Protein 3NTV (pdb70)

Secondary structure (DSSP, 8-state):
-HHHHHHHHHHHGGG--GGGGHHHHHHHTT-----HHHHHHHHHHH-----EEEEE--SSSS----GGG-TT-EEEEEE-----HHHHHHHHHTT-TTTEEEEES-GGG-HHHHTTS-B--EEETTSSSHHHHHHHHGGGBPTT-EEEEE-TTGGGGGG-GGGGG-HHHH--HHHHHHHHHHHT-TTEEEEEE-STT-EEEEEE-/-HHHHHHHHHHGGG--GGGGHHHHHHHTT-----HHHHHHHHHHH-----EEEEE--TTSS----GGG-TT-EEEEEE-----HHHHHHHHHTT-TTTEEEEES-GGG-HHHHTTS-B--EEETTSSSHHHHHHHHGGGBPTT-EEEEE-TTGGGGGG-GGG---HHHH--HHHHHHHHHHHT-TTEEEEEE-STT-EEEEEE-

Sequence (409 aa):
DDLNKKYLIDLHQHQNSSIEVLREFAEVNEVPIVVDRLTLDLIKQQLIRNNNVKNILEEIGTAIGYSSSQFASISDDIHVTTTIERNETIQYAKKQNLATYHFENQVRIIEGNALEQFENVNDKVYDIFIDAAKAQSKKFFEIYTPLLKHQGLVITDNVLYHGFVSSDIGIVRSRNNVRQVKKVQDYNEWLIKQPGYTTNFLNIDDGLAISIKGDLNKKYLIDLHQHQNSSIEVLREFAEVNEVPIVVDRLTLDLIKQLIRNNNVKNILEEIIGTAIGYSSQFASISDDIHVTTIERNETIQYAKQNLATYHFENQVRIIIEGNALEQFENVNDKVYDIFIDAAKAQSKKFFEIYTPLLKHHQGLVITDNNVLYHGFVSDIGIVRSRNVRQVKKVQDYNEWLIKQPGYTTNFLNIDDGLAISIKG

CATH classification: 3.40.50.150

Radius of gyration: 21.79 Å; Cα contacts (8 Å, |Δi|>4): 738; chains: 2; bounding box: 50×60×50 Å

Nearest PDB structures (foldseek):
  3ntv-assembly1_B  TM=9.907E-01  e=6.881E-38  Staphylococcus aureus subsp. aureus MW2
  8k1f-assembly1_C-3  TM=8.524E-01  e=3.299E-15  Fusobacterium nucleatum subsp. nucleatum ATCC 25586
  8k1f-assembly2_B-2  TM=8.093E-01  e=6.408E-14  Fusobacterium nucleatum subsp. nucleatum ATCC 25586
  8k1f-assembly1_A  TM=8.503E-01  e=4.630E-13  Fusobacterium nucleatum subsp. nucleatum ATCC 25586
  5t38-assembly1_A  TM=5.889E-01  e=4.616E-05  Micromonospora carbonacea

B-factor: mean 27.83, std 12.84, range [9.12, 96.14]

Foldseek 3Di:
DVVVLVVVVVVCPVVDDPLNVCVVVCVVVVFDDDDDVLLVVVLVVCCL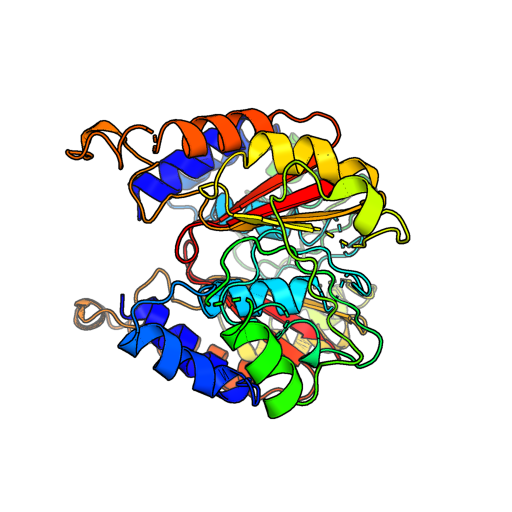VWAEEEEEDDRQCSSCVNCVSDVRHAYEYEYADPPLVNNVVVCVVVVPPVRYHYHYHDLLPCLVVPLPAQGLYEEEQLPDQRVSSCVSCVVSYDQQRKYKYFLLCVQVCLPDPCCVVDPSSVVVVSSVVSVVVVVPDVQWDKDWDPDGNIMMMITGD/DVVLVVVVVVCVVVDDPLNVCVVVCVVVVFDDDDDVLLVVVLVVCCLVWAEEEEEAQGLVSSCNNCVSDVSHAYEYEHADPVCVNNVVCCVVVVPPVRYHYHYHDLLPCLVVPLPAQGLYEEEQPPDQRLSSCVSPCVSYDQQRKYKYPLLCVQPCLVDVVVDDDPVSSVVVSSNVSVVVLCPPVQWHKDKDPDGSIMMIIGGD

Structure (mmCIF, N/CA/C/O backbone):
data_3NTV
#
_entry.id   3NTV
#
_cell.length_a   46.383
_cell.length_b   65.441
_cell.length_c   70.468
_cell.angle_alpha   90.00
_cell.angle_beta   90.90
_cell.angle_gamma   90.00
#
_symmetry.space_group_name_H-M   'P 1 21 1'
#
loop_
_entity.id
_entity.type
_entity.pdbx_description
1 polymer 'MW1564 protein'
2 non-polymer 'SULFATE ION'
3 water water
#
loop_
_atom_site.group_PDB
_atom_site.id
_atom_site.type_symbol
_atom_site.label_atom_id
_atom_site.label_alt_id
_atom_site.label_comp_id
_atom_site.label_asym_id
_atom_site.label_entity_id
_atom_site.label_seq_id
_atom_site.pdbx_PDB_ins_code
_atom_site.Cartn_x
_atom_site.Cartn_y
_atom_site.Cartn_z
_atom_site.occupancy
_atom_site.B_iso_or_equiv
_atom_site.auth_seq_id
_atom_site.auth_comp_id
_atom_site.auth_asym_id
_atom_site.auth_atom_id
_atom_site.pdbx_PDB_model_num
ATOM 9 N N . ASP A 1 22 ? 2.404 39.438 69.621 1.00 46.29 22 ASP A N 1
ATOM 10 C CA . ASP A 1 22 ? 2.620 39.047 68.222 1.00 45.47 22 ASP A CA 1
ATOM 11 C C . ASP A 1 22 ? 1.296 38.663 67.577 1.00 44.38 22 ASP A C 1
ATOM 12 O O . ASP A 1 22 ? 1.032 39.078 66.449 1.00 43.74 22 ASP A O 1
ATOM 17 N N . ASP A 1 23 ? 0.449 37.910 68.323 1.00 37.79 23 ASP A N 1
ATOM 18 C CA . ASP A 1 23 ? -0.883 37.481 67.909 1.00 36.01 23 ASP A CA 1
ATOM 19 C C . ASP A 1 23 ? -1.796 38.697 67.692 1.00 36.10 23 ASP A C 1
ATOM 20 O O . ASP A 1 23 ? -2.509 38.731 66.695 1.00 34.00 23 ASP A O 1
ATOM 21 N N . LEU A 1 24 ? -1.762 39.691 68.613 1.00 31.67 24 LEU A N 1
ATOM 22 C CA . LEU A 1 24 ? -2.562 40.921 68.525 1.00 30.81 24 LEU A CA 1
ATOM 23 C C . LEU A 1 24 ? -2.155 41.746 67.288 1.00 31.80 24 LEU A C 1
ATOM 24 O O . LEU A 1 24 ? -3.024 42.228 66.556 1.00 30.77 24 LEU A O 1
ATOM 26 N N . ASN A 1 25 ? -0.834 41.891 67.064 1.00 29.60 25 ASN A N 1
ATOM 27 C CA . ASN A 1 25 ? -0.244 42.597 65.914 1.00 28.09 25 ASN A CA 1
ATOM 28 C C . ASN A 1 25 ? -0.694 41.952 64.605 1.00 29.96 25 ASN A C 1
ATOM 29 O O . ASN A 1 25 ? -1.117 42.656 63.688 1.00 28.85 25 ASN A O 1
ATOM 34 N N . LYS A 1 26 ? -0.626 40.609 64.534 1.00 26.96 26 LYS A N 1
ATOM 35 C CA . LYS A 1 26 ? -1.038 39.818 63.374 1.00 25.49 26 LYS A CA 1
ATOM 36 C C . LYS A 1 26 ? -2.521 40.029 63.080 1.00 27.42 26 LYS A C 1
ATOM 37 O O . LYS A 1 26 ? -2.880 40.283 61.925 1.00 27.01 26 LYS A O 1
ATOM 40 N N . LYS A 1 27 ? -3.389 39.969 64.134 1.00 24.29 27 LYS A N 1
ATOM 41 C CA . LYS A 1 27 ? -4.836 40.176 63.992 1.00 23.69 27 LYS A CA 1
ATOM 42 C C . LYS A 1 27 ? -5.141 41.588 63.459 1.00 25.23 27 LYS A C 1
ATOM 43 O O . LYS A 1 27 ? -5.989 41.753 62.581 1.00 25.30 27 LYS A O 1
ATOM 49 N N . TYR A 1 28 ? -4.439 42.591 63.995 1.00 23.07 28 TYR A N 1
ATOM 50 C CA . TYR A 1 28 ? -4.583 43.986 63.598 1.00 22.21 28 TYR A CA 1
ATOM 51 C C . TYR A 1 28 ? -4.235 44.170 62.095 1.00 23.14 28 TYR A C 1
ATOM 52 O O . TYR A 1 28 ? -5.004 44.785 61.360 1.00 22.61 28 TYR A O 1
ATOM 61 N N . LEU A 1 29 ? -3.109 43.572 61.646 1.00 21.02 29 LEU A N 1
ATOM 62 C CA . LEU A 1 29 ? -2.716 43.671 60.233 1.00 19.53 29 LEU A CA 1
ATOM 63 C C . LEU A 1 29 ? -3.654 42.905 59.316 1.00 22.50 29 LEU A C 1
ATOM 64 O O . LEU A 1 29 ? -4.022 43.443 58.282 1.00 22.38 29 LEU A O 1
ATOM 69 N N . ILE A 1 30 ? -4.086 41.683 59.703 1.00 22.58 30 ILE A N 1
ATOM 70 C CA . ILE A 1 30 ? -5.037 40.906 58.887 1.00 22.80 30 ILE A CA 1
ATOM 71 C C . ILE A 1 30 ? -6.336 41.706 58.713 1.00 29.20 30 ILE A C 1
ATOM 72 O O . ILE A 1 30 ? -6.877 41.751 57.607 1.00 29.51 30 ILE A O 1
ATOM 77 N N . ASP A 1 31 ? -6.783 42.416 59.785 1.00 26.71 31 ASP A N 1
ATOM 78 C CA . ASP A 1 31 ? -7.958 43.294 59.723 1.00 27.50 31 ASP A CA 1
ATOM 79 C C . ASP A 1 31 ? -7.758 44.397 58.684 1.00 28.66 31 ASP A C 1
ATOM 80 O O . ASP A 1 31 ? -8.684 44.688 57.928 1.00 27.68 31 ASP A O 1
ATOM 85 N N . LEU A 1 32 ? -6.533 44.980 58.603 1.00 23.97 32 LEU A N 1
ATOM 86 C CA . LEU A 1 32 ? -6.249 45.998 57.577 1.00 23.66 32 LEU A CA 1
ATOM 87 C C . LEU A 1 32 ? -6.357 45.384 56.177 1.00 28.71 32 LEU A C 1
ATOM 88 O O . LEU A 1 32 ? -6.853 46.044 55.264 1.00 28.90 32 LEU A O 1
ATOM 93 N N . HIS A 1 33 ? -5.929 44.109 56.037 1.00 24.89 33 HIS A N 1
ATOM 94 C CA . HIS A 1 33 ? -5.963 43.383 54.765 1.00 24.65 33 HIS A CA 1
ATOM 95 C C . HIS A 1 33 ? -7.371 42.952 54.338 1.00 32.72 33 HIS A C 1
ATOM 96 O O . HIS A 1 33 ? -7.559 42.589 53.175 1.00 32.55 33 HIS A O 1
ATOM 103 N N . GLN A 1 34 ? -8.365 43.013 55.249 1.00 30.73 34 GLN A N 1
ATOM 104 C CA . GLN A 1 34 ? -9.740 42.592 54.920 1.00 32.18 34 GLN A CA 1
ATOM 105 C C . GLN A 1 34 ? -10.368 43.278 53.696 1.00 42.52 34 GLN A C 1
ATOM 106 O O . GLN A 1 34 ? -11.192 42.666 53.014 1.00 42.36 34 GLN A O 1
ATOM 112 N N . HIS A 1 35 ? -9.920 44.508 53.376 1.00 44.64 35 HIS A N 1
ATOM 113 C CA . HIS A 1 35 ? -10.362 45.286 52.213 1.00 46.53 35 HIS A CA 1
ATOM 114 C C . HIS A 1 35 ? -9.986 44.592 50.891 1.00 51.26 35 HIS A C 1
ATOM 115 O O . HIS A 1 35 ? -10.730 44.702 49.915 1.00 51.56 35 HIS A O 1
ATOM 122 N N . GLN A 1 36 ? -8.840 43.875 50.864 1.00 47.87 36 GLN A N 1
ATOM 123 C CA . GLN A 1 36 ? -8.350 43.156 49.679 1.00 47.86 36 GLN A CA 1
ATOM 124 C C . GLN A 1 36 ? -8.706 41.651 49.646 1.00 52.23 36 GLN A C 1
ATOM 125 O O . GLN A 1 36 ? -8.035 40.868 48.962 1.00 53.05 36 GLN A O 1
ATOM 131 N N . ASN A 1 37 ? -9.791 41.263 50.350 1.00 47.18 37 ASN A N 1
ATOM 132 C CA . ASN A 1 37 ? -10.301 39.891 50.388 1.00 46.50 37 ASN A CA 1
ATOM 133 C C . ASN A 1 37 ? -10.811 39.457 49.017 1.00 51.09 37 ASN A C 1
ATOM 134 O O . ASN A 1 37 ? -11.683 40.120 48.444 1.00 50.45 37 ASN A O 1
ATOM 139 N N . SER A 1 38 ? -10.262 38.347 48.496 1.00 47.38 38 SER A N 1
ATOM 140 C CA . SER 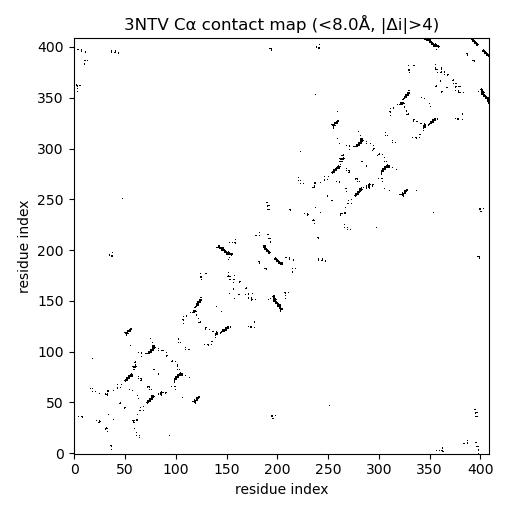A 1 38 ? -10.700 37.761 47.230 1.00 46.85 38 SER A CA 1
ATOM 141 C C . SER A 1 38 ? -11.826 36.760 47.539 1.00 49.69 38 SER A C 1
ATOM 142 O O . SER A 1 38 ? -12.056 36.448 48.711 1.00 49.08 38 SER A O 1
ATOM 145 N N . SER A 1 39 ? -12.543 36.282 46.501 1.00 45.35 39 SER A N 1
ATOM 146 C CA . SER A 1 39 ? -13.638 35.308 46.643 1.00 44.37 39 SER A CA 1
ATOM 147 C C . SER A 1 39 ? -13.182 33.988 47.295 1.00 44.92 39 SER A C 1
ATOM 148 O O . SER A 1 39 ? -13.956 33.370 48.028 1.00 44.77 39 SER A O 1
ATOM 151 N N . ILE A 1 40 ? -11.921 33.589 47.056 1.00 38.98 40 ILE A N 1
ATOM 152 C CA . ILE A 1 40 ? -11.341 32.353 47.597 1.00 37.62 40 ILE A CA 1
ATOM 153 C C . ILE A 1 40 ? -10.993 32.377 49.099 1.00 37.07 40 ILE A C 1
ATOM 154 O O . ILE A 1 40 ? -10.787 31.315 49.692 1.00 35.48 40 ILE A O 1
ATOM 159 N N . GLU A 1 41 ? -10.980 33.569 49.720 1.00 32.23 41 GLU A N 1
ATOM 160 C CA . GLU A 1 41 ? -10.694 33.717 51.155 1.00 32.00 41 GLU A CA 1
ATOM 161 C C . GLU A 1 41 ? -11.639 32.895 52.042 1.00 38.45 41 GLU A C 1
ATOM 162 O O . GLU A 1 41 ? -11.240 32.443 53.114 1.00 38.29 41 GLU A O 1
ATOM 168 N N . VAL A 1 42 ? -12.864 32.623 51.544 1.00 36.84 42 VAL A N 1
ATOM 169 C CA . VAL A 1 42 ? -13.880 31.802 52.210 1.00 36.82 42 VAL A CA 1
ATOM 170 C C . VAL A 1 42 ? -13.339 30.390 52.548 1.00 38.90 42 VAL A C 1
ATOM 171 O O . VAL A 1 42 ? -13.778 29.797 53.533 1.00 37.92 42 VAL A O 1
ATOM 175 N N . LEU A 1 43 ? -12.347 29.883 51.774 1.00 34.45 43 LEU A N 1
ATOM 176 C CA . LEU A 1 43 ? -11.741 28.567 52.012 1.00 34.08 43 LEU A CA 1
ATOM 177 C C . LEU A 1 43 ? -10.861 28.473 53.266 1.00 35.99 43 LEU A C 1
ATOM 178 O O . LEU A 1 43 ? -10.596 27.361 53.724 1.00 35.51 43 LEU A O 1
ATOM 183 N N . ARG A 1 44 ? -10.405 29.624 53.814 1.00 33.35 44 ARG A N 1
ATOM 184 C CA . ARG A 1 44 ? -9.600 29.660 55.052 1.00 33.35 44 ARG A CA 1
ATOM 185 C C . ARG A 1 44 ? -10.404 28.999 56.190 1.00 39.18 44 ARG A C 1
ATOM 186 O O . ARG A 1 44 ? -9.855 28.224 56.974 1.00 37.40 44 ARG A O 1
ATOM 194 N N . GLU A 1 45 ? -11.724 29.247 56.189 1.00 39.36 45 GLU A N 1
ATOM 195 C CA . GLU A 1 45 ? -12.738 28.721 57.116 1.00 40.50 45 GLU A CA 1
ATOM 196 C C . GLU A 1 45 ? -12.739 27.196 57.076 1.00 45.51 45 GLU A C 1
ATOM 197 O O . GLU A 1 45 ? -12.601 26.569 58.123 1.00 45.36 45 GLU A O 1
ATOM 203 N N . PHE A 1 46 ? -12.801 26.604 55.863 1.00 43.25 46 PHE A N 1
ATOM 204 C CA . PHE A 1 46 ? -12.755 25.153 55.667 1.00 43.51 46 PHE A CA 1
ATOM 205 C C . PHE A 1 46 ? -11.447 24.558 56.222 1.00 47.50 46 PHE A C 1
ATOM 206 O O . PHE A 1 46 ? -11.489 23.540 56.912 1.00 47.68 46 PHE A O 1
ATOM 214 N N . ALA A 1 47 ? -10.295 25.201 55.927 1.00 42.99 47 ALA A N 1
ATOM 215 C CA . ALA A 1 47 ? -8.968 24.754 56.357 1.00 42.46 47 ALA A CA 1
ATOM 216 C C . ALA A 1 47 ? -8.816 24.635 57.882 1.00 46.59 47 ALA A C 1
ATOM 217 O O . ALA A 1 47 ? -8.304 23.612 58.355 1.00 44.94 47 ALA A O 1
ATOM 219 N N . GLU A 1 48 ? -9.245 25.671 58.641 1.00 44.44 48 GLU A N 1
ATOM 220 C CA . GLU A 1 48 ? -9.135 2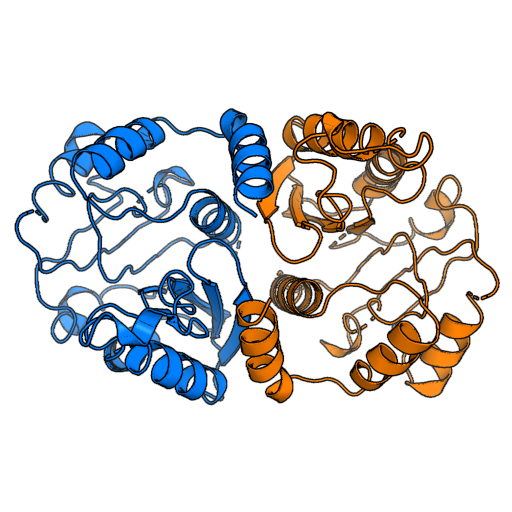5.666 60.107 1.00 45.65 48 GLU A CA 1
ATOM 221 C C . GLU A 1 48 ? -9.998 24.602 60.794 1.00 52.74 48 GLU A C 1
ATOM 222 O O . GLU A 1 48 ? -9.503 23.885 61.669 1.00 52.61 48 GLU A O 1
ATOM 228 N N . VAL A 1 49 ? -11.251 24.451 60.329 1.00 50.87 49 VAL A N 1
ATOM 229 C CA . VAL A 1 49 ? -12.243 23.479 60.809 1.00 51.31 49 VAL A CA 1
ATOM 230 C C . VAL A 1 49 ? -11.797 22.009 60.566 1.00 55.04 49 VAL A C 1
ATOM 231 O O . VAL A 1 49 ? -11.985 21.163 61.448 1.00 55.43 49 VAL A O 1
ATOM 235 N N . ASN A 1 50 ? -11.209 21.719 59.383 1.00 49.65 50 ASN A N 1
ATOM 236 C CA . ASN A 1 50 ? -10.822 20.365 58.961 1.00 48.24 50 ASN A CA 1
ATOM 237 C C . ASN A 1 50 ? -9.357 19.942 59.152 1.00 50.67 50 ASN A C 1
ATOM 238 O O . ASN A 1 50 ? -8.942 18.935 58.566 1.00 50.16 50 ASN A O 1
ATOM 243 N N . GLU A 1 51 ? -8.586 20.675 59.988 1.00 46.61 51 GLU A N 1
ATOM 244 C CA . GLU A 1 51 ? -7.162 20.404 60.283 1.00 46.01 51 GLU A CA 1
ATOM 245 C C . GLU A 1 51 ? -6.351 20.358 58.983 1.00 47.83 51 GLU A C 1
ATOM 246 O O . GLU A 1 51 ? -5.522 19.464 58.775 1.00 47.93 51 GLU A O 1
ATOM 252 N N . VAL A 1 52 ? -6.660 21.290 58.072 1.00 41.84 52 VAL A N 1
ATOM 253 C CA . VAL A 1 52 ? -5.993 21.380 56.788 1.00 40.71 52 VAL A CA 1
ATOM 254 C C . VAL A 1 52 ? -5.041 22.575 56.883 1.00 41.91 52 VAL A C 1
ATOM 255 O O . VAL A 1 52 ? -5.483 23.685 57.180 1.00 41.00 52 VAL A O 1
ATOM 259 N N . PRO A 1 53 ? -3.730 22.380 56.697 1.00 37.42 53 PRO A N 1
ATOM 260 C CA . PRO A 1 53 ? -2.829 23.538 56.793 1.00 36.59 53 PRO A CA 1
ATOM 261 C C . PRO A 1 53 ? -2.912 24.407 55.536 1.00 33.67 53 PRO A C 1
ATOM 262 O O . PRO A 1 53 ? -2.823 23.871 54.442 1.00 32.46 53 PRO A O 1
ATOM 266 N N . ILE A 1 54 ? -3.151 25.708 55.677 1.00 27.79 54 ILE A N 1
ATOM 267 C CA . ILE A 1 54 ? -3.106 26.613 54.517 1.00 25.08 54 ILE A CA 1
ATOM 268 C C . ILE A 1 54 ? -2.068 27.677 54.806 1.00 23.82 54 ILE A C 1
ATOM 269 O O . ILE A 1 54 ? -1.764 27.921 55.971 1.00 22.32 54 ILE A O 1
ATOM 274 N N . VAL A 1 55 ? -1.512 28.290 53.750 1.00 17.90 55 VAL A N 1
ATOM 275 C CA A VAL A 1 55 ? -0.514 29.356 53.877 0.50 17.07 55 VAL A CA 1
ATOM 276 C CA B VAL A 1 55 ? -0.508 29.339 53.914 0.50 16.92 55 VAL A CA 1
ATOM 277 C C . VAL A 1 55 ? -1.102 30.491 54.747 1.00 19.54 55 VAL A C 1
ATOM 278 O O . VAL A 1 55 ? -2.279 30.821 54.593 1.00 20.16 55 VAL A O 1
ATOM 285 N N . ASP A 1 56 ? -0.288 31.095 55.629 1.00 18.08 56 ASP A N 1
ATOM 286 C CA . ASP A 1 56 ? -0.789 32.186 56.455 1.00 17.36 56 ASP A CA 1
ATOM 287 C C . ASP A 1 56 ? -1.092 33.436 55.642 1.00 20.45 56 ASP A C 1
ATOM 288 O O . ASP A 1 56 ? -0.454 33.698 54.616 1.00 18.45 56 ASP A O 1
ATOM 293 N N . ARG A 1 57 ? -2.104 34.188 56.080 1.00 17.89 57 ARG A N 1
ATOM 294 C CA . ARG A 1 57 ? -2.556 35.371 55.374 1.00 16.81 57 ARG A CA 1
ATOM 295 C C . ARG A 1 57 ? -1.482 36.421 55.077 1.00 18.18 57 ARG A C 1
ATOM 296 O O . ARG A 1 57 ? -1.391 36.885 53.941 1.00 18.59 57 ARG A O 1
ATOM 304 N N . LEU A 1 58 ? -0.709 36.834 56.092 1.00 15.33 58 LEU A N 1
ATOM 305 C CA . LEU A 1 58 ? 0.280 37.888 55.838 1.00 15.01 58 LEU A CA 1
ATOM 306 C C . LEU A 1 58 ? 1.398 37.397 54.932 1.00 16.03 58 LEU A C 1
ATOM 307 O O . LEU A 1 58 ? 1.878 38.148 54.082 1.00 16.44 58 LEU A O 1
ATOM 312 N N . THR A 1 59 ? 1.768 36.122 55.076 1.00 14.43 59 THR A N 1
ATOM 313 C CA . THR A 1 59 ? 2.792 35.504 54.193 1.00 12.57 59 THR A CA 1
ATOM 314 C C . THR A 1 59 ? 2.262 35.496 52.750 1.00 15.57 59 THR A C 1
ATOM 315 O O . THR A 1 59 ? 2.969 35.886 51.818 1.00 15.05 59 THR A O 1
ATOM 319 N N . LEU A 1 60 ? 1.025 35.041 52.566 1.00 13.92 60 LEU A N 1
ATOM 320 C CA . LEU A 1 60 ? 0.420 35.008 51.235 1.00 14.30 60 LEU A CA 1
ATOM 321 C C . LEU A 1 60 ? 0.375 36.390 50.626 1.00 17.27 60 LEU A C 1
ATOM 322 O O . LEU A 1 60 ? 0.737 36.551 49.472 1.00 15.52 60 LEU A O 1
ATOM 327 N N . ASP A 1 61 ? -0.052 37.405 51.395 1.00 15.75 61 ASP A N 1
ATOM 328 C CA . ASP A 1 61 ? -0.153 38.746 50.832 1.00 15.83 61 ASP A CA 1
ATOM 329 C C . ASP A 1 61 ? 1.191 39.378 50.457 1.00 14.84 61 ASP A C 1
ATOM 330 O O . ASP A 1 61 ? 1.274 40.104 49.468 1.00 15.24 61 ASP A O 1
ATOM 335 N N . LEU A 1 62 ? 2.250 39.002 51.169 1.00 12.51 62 LEU A N 1
ATOM 336 C CA . LEU A 1 62 ? 3.590 39.415 50.789 1.00 11.56 62 LEU A CA 1
ATOM 337 C C . LEU A 1 62 ? 3.987 38.751 49.458 1.00 13.21 62 LEU A C 1
ATOM 338 O O . LEU A 1 62 ? 4.512 39.432 48.571 1.00 13.19 62 LEU A O 1
ATOM 343 N N . ILE A 1 63 ? 3.726 37.440 49.321 1.00 11.95 63 ILE A N 1
ATOM 344 C CA . ILE A 1 63 ? 4.095 36.707 48.085 1.00 12.24 63 ILE A CA 1
ATOM 345 C C . ILE A 1 63 ? 3.335 37.285 46.884 1.00 15.28 63 ILE A C 1
ATOM 346 O O . ILE A 1 63 ? 3.920 37.462 45.818 1.00 14.28 63 ILE A O 1
ATOM 351 N N . LYS A 1 64 ? 2.043 37.636 47.072 1.00 13.46 64 LYS A N 1
ATOM 352 C CA . LYS A 1 64 ? 1.238 38.257 46.017 1.00 12.37 64 LYS A CA 1
ATOM 353 C C . LYS A 1 64 ? 1.908 39.583 45.595 1.00 14.13 64 LYS A C 1
ATOM 354 O O . LYS A 1 64 ? 1.958 39.885 44.414 1.00 13.91 64 LYS A O 1
ATOM 360 N N . GLN A 1 65 ? 2.444 40.364 46.567 1.00 13.50 65 GLN A N 1
ATOM 361 C CA A GLN A 1 65 ? 3.129 41.614 46.275 0.50 12.91 65 GLN A CA 1
ATOM 362 C CA B GLN A 1 65 ? 3.128 41.614 46.244 0.50 12.75 65 GLN A CA 1
ATOM 363 C C . GLN A 1 65 ? 4.418 41.347 45.472 1.00 16.08 65 GLN A C 1
ATOM 364 O O . GLN A 1 65 ? 4.735 42.089 44.555 1.00 14.12 65 GLN A O 1
ATOM 375 N N . LEU A 1 66 ? 5.143 40.262 45.812 1.00 14.31 66 LEU A N 1
ATOM 376 C CA . LEU A 1 66 ? 6.379 39.896 45.102 1.00 13.31 66 LEU A CA 1
ATOM 377 C C . LEU A 1 66 ? 6.045 39.515 43.656 1.00 14.61 66 LEU A C 1
ATOM 378 O O . LEU A 1 66 ? 6.784 39.876 42.749 1.00 14.82 66 LEU A O 1
ATOM 383 N N . ILE A 1 67 ? 4.915 38.818 43.439 1.00 12.48 67 ILE A N 1
ATOM 384 C CA . ILE A 1 67 ? 4.455 38.440 42.103 1.00 12.08 67 ILE A CA 1
ATOM 385 C C . ILE A 1 67 ? 4.206 39.726 41.283 1.00 14.81 67 ILE A C 1
ATOM 386 O O . ILE A 1 67 ? 4.665 39.838 40.152 1.00 15.27 67 ILE A O 1
ATOM 391 N N . ARG A 1 68 ? 3.524 40.707 41.883 1.00 13.22 68 ARG A N 1
ATOM 392 C CA . ARG A 1 68 ? 3.257 41.988 41.222 1.00 14.93 68 ARG A CA 1
ATOM 393 C C . ARG A 1 68 ? 4.546 42.736 40.850 1.00 17.82 68 ARG A C 1
ATOM 394 O O . ARG A 1 68 ? 4.690 43.151 39.702 1.00 17.80 68 ARG A O 1
ATOM 410 N N . ASN A 1 70 ? 7.681 41.658 40.512 1.00 15.27 70 ASN A N 1
ATOM 411 C CA . ASN A 1 70 ? 8.548 40.939 39.583 1.00 15.81 70 ASN A CA 1
ATOM 412 C C . ASN A 1 70 ? 7.865 40.517 38.287 1.00 18.47 70 ASN A C 1
ATOM 413 O O . ASN A 1 70 ? 8.526 39.860 37.466 1.00 18.97 70 ASN A O 1
ATOM 418 N N . ASN A 1 71 ? 6.555 40.869 38.107 1.00 15.47 71 ASN A N 1
ATOM 419 C CA A ASN A 1 71 ? 5.748 40.511 36.929 0.60 15.67 71 ASN A CA 1
ATOM 420 C CA B ASN A 1 71 ? 5.756 40.520 36.927 0.40 15.39 71 ASN A CA 1
ATOM 421 C C . ASN A 1 71 ? 5.820 39.002 36.718 1.00 18.81 71 ASN A C 1
ATOM 422 O O . ASN A 1 71 ? 6.034 38.516 35.598 1.00 18.93 71 ASN A O 1
ATOM 431 N N . VAL A 1 72 ? 5.673 38.255 37.825 1.00 13.55 72 VAL A N 1
ATOM 432 C CA . VAL A 1 72 ? 5.721 36.802 37.782 1.00 13.13 72 VAL A CA 1
ATOM 433 C C . VAL A 1 72 ? 4.564 36.273 36.964 1.00 17.52 72 VAL A C 1
ATOM 434 O O . VAL A 1 72 ? 3.418 36.668 37.167 1.00 17.07 72 VAL A O 1
ATOM 438 N N . LYS A 1 73 ? 4.877 35.360 36.025 1.00 15.69 73 LYS A N 1
ATOM 439 C CA . LYS A 1 73 ? 3.869 34.754 35.179 1.00 15.69 73 LYS A CA 1
ATOM 440 C C . LYS A 1 73 ? 3.763 33.253 35.426 1.00 17.91 73 LYS A C 1
ATOM 441 O O . LYS A 1 73 ? 2.658 32.735 35.424 1.00 19.09 73 LYS A O 1
ATOM 447 N N . ASN A 1 74 ? 4.902 32.551 35.586 1.00 13.74 74 ASN A N 1
ATOM 448 C CA . ASN A 1 74 ? 4.892 31.093 35.739 1.00 13.64 74 ASN A CA 1
ATOM 449 C C . ASN A 1 74 ? 5.388 30.727 37.104 1.00 15.35 74 ASN A C 1
ATOM 450 O O . ASN A 1 74 ? 6.530 31.038 37.457 1.00 15.42 74 ASN A O 1
ATOM 455 N N . ILE A 1 75 ? 4.532 30.038 37.878 1.00 12.23 75 ILE A N 1
ATOM 456 C CA . ILE A 1 75 ? 4.868 29.633 39.246 1.00 11.22 75 ILE A CA 1
ATOM 457 C C . ILE A 1 75 ? 4.891 28.118 39.360 1.00 14.30 75 ILE A C 1
ATOM 458 O O . ILE A 1 75 ? 3.991 27.454 38.847 1.00 15.11 75 ILE A O 1
ATOM 463 N N . LEU A 1 76 ? 5.855 27.589 40.127 1.00 12.20 76 LEU A N 1
ATOM 464 C CA . LEU A 1 76 ? 5.909 26.156 40.446 1.00 12.35 76 LEU A CA 1
ATOM 465 C C . LEU A 1 76 ? 5.792 26.048 41.951 1.00 15.67 76 LEU A C 1
ATOM 466 O O . LEU A 1 76 ? 6.590 26.657 42.668 1.00 16.26 76 LEU A O 1
ATOM 471 N N . GLU A 1 77 ? 4.806 25.290 42.435 1.00 13.18 77 GLU A N 1
ATOM 472 C CA A GLU A 1 77 ? 4.599 25.097 43.870 0.50 12.93 77 GLU A CA 1
ATOM 473 C CA B GLU A 1 77 ? 4.544 25.110 43.854 0.50 13.46 77 GLU A CA 1
ATOM 474 C C . GLU A 1 77 ? 4.798 23.642 44.203 1.00 16.53 77 GLU A C 1
ATOM 475 O O . GLU A 1 77 ? 4.335 22.758 43.464 1.00 15.53 77 GLU A O 1
ATOM 486 N N . ILE A 1 78 ? 5.482 23.380 45.324 1.00 15.35 78 ILE A N 1
ATOM 487 C CA . ILE A 1 78 ? 5.695 22.002 45.752 1.00 16.53 78 ILE A CA 1
ATOM 488 C C . ILE A 1 78 ? 4.775 21.783 46.945 1.00 21.46 78 ILE A C 1
ATOM 489 O O . ILE A 1 78 ? 5.054 22.242 48.062 1.00 22.53 78 ILE A O 1
ATOM 494 N N . GLY A 1 79 ? 3.649 21.163 46.677 1.00 19.72 79 GLY A N 1
ATOM 495 C CA . GLY A 1 79 ? 2.671 20.854 47.702 1.00 20.16 79 GLY A CA 1
ATOM 496 C C . GLY A 1 79 ? 1.528 21.828 47.785 1.00 25.81 79 GLY A C 1
ATOM 497 O O . GLY A 1 79 ? 1.662 23.014 47.469 1.00 25.09 79 GLY A O 1
ATOM 498 N N . THR A 1 80 ? 0.397 21.310 48.223 1.00 25.62 80 THR A N 1
ATOM 499 C CA . THR A 1 80 ? -0.813 22.058 48.482 1.00 26.52 80 THR A CA 1
ATOM 500 C C . THR A 1 80 ? -1.736 21.288 49.400 1.00 33.63 80 THR A C 1
ATOM 501 O O . THR A 1 80 ? -1.731 20.053 49.422 1.00 35.59 80 THR A O 1
ATOM 505 N N . ALA A 1 81 ? -2.515 22.027 50.163 1.00 28.98 81 ALA A N 1
ATOM 506 C CA . ALA A 1 81 ? -3.503 21.426 51.013 1.00 28.49 81 ALA A CA 1
ATOM 507 C C . ALA A 1 81 ? -4.834 21.401 50.243 1.00 31.98 81 ALA A C 1
ATOM 508 O O . ALA A 1 81 ? -5.389 20.322 50.030 1.00 32.62 81 ALA A O 1
ATOM 510 N N . ILE A 1 82 ? -5.323 22.565 49.780 1.00 26.33 82 ILE A N 1
ATOM 511 C CA . ILE A 1 82 ? -6.604 22.629 49.070 1.00 25.66 82 ILE A CA 1
ATOM 512 C C . ILE A 1 82 ? -6.577 23.486 47.782 1.00 26.54 82 ILE A C 1
ATOM 513 O O . 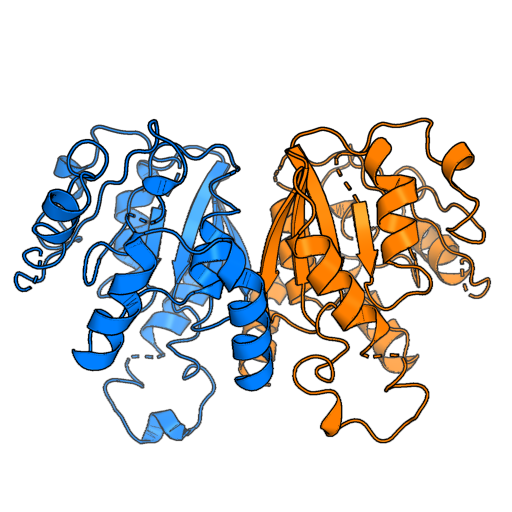ILE A 1 82 ? -7.645 23.809 47.265 1.00 25.40 82 ILE A O 1
ATOM 518 N N . GLY A 1 83 ? -5.390 23.871 47.313 1.00 22.52 83 GLY A N 1
ATOM 519 C CA . GLY A 1 83 ? -5.255 24.728 46.131 1.00 21.20 83 GLY A CA 1
ATOM 520 C C . GLY A 1 83 ? -5.431 26.203 46.454 1.00 20.81 83 GLY A C 1
ATOM 521 O O . GLY A 1 83 ? -5.529 27.038 45.555 1.00 19.70 83 GLY A O 1
ATOM 522 N N . TYR A 1 84 ? -5.459 26.546 47.752 1.00 18.79 84 TYR A N 1
ATOM 523 C CA . TYR A 1 84 ? -5.676 27.924 48.180 1.00 16.88 84 TYR A CA 1
ATOM 524 C C . TYR A 1 84 ? -4.594 28.876 47.660 1.00 19.03 84 TYR A C 1
ATOM 525 O O . TYR A 1 84 ? -4.919 29.888 47.031 1.00 19.56 84 TYR A O 1
ATOM 534 N N . SER A 1 85 ? -3.305 28.552 47.874 1.00 17.51 85 SER A N 1
ATOM 535 C CA . SER A 1 85 ? -2.284 29.478 47.388 1.00 16.86 85 SER A CA 1
ATOM 536 C C . SER A 1 85 ? -2.263 29.566 45.874 1.00 18.02 85 SER A C 1
ATOM 537 O O . SER A 1 85 ? -2.092 30.673 45.354 1.00 17.16 85 SER A O 1
ATOM 540 N N . SER A 1 86 ? -2.466 28.417 45.182 1.00 15.53 86 SER A N 1
ATOM 541 C CA A SER A 1 86 ? -2.488 28.347 43.712 0.50 15.16 86 SER A CA 1
ATOM 542 C CA B SER A 1 86 ? -2.454 28.378 43.721 0.50 15.17 86 SER A CA 1
ATOM 543 C C . SER A 1 86 ? -3.527 29.309 43.148 1.00 17.79 86 SER A C 1
ATOM 544 O O . SER A 1 86 ? -3.226 30.102 42.273 1.00 16.50 86 SER A O 1
ATOM 557 N N . GLN A 1 88 ? -5.032 31.834 44.792 1.00 14.66 88 GLN A N 1
ATOM 558 C CA . GLN A 1 88 ? -4.728 33.204 45.193 1.00 13.28 88 GLN A CA 1
ATOM 559 C C . GLN A 1 88 ? -3.714 33.826 44.230 1.00 15.54 88 GLN A C 1
ATOM 560 O O . GLN A 1 88 ? -3.890 34.959 43.807 1.00 15.74 88 GLN A O 1
ATOM 566 N N . PHE A 1 89 ? -2.695 33.058 43.820 1.00 14.35 89 PHE A N 1
ATOM 567 C CA . PHE A 1 89 ? -1.704 33.583 42.871 1.00 13.86 89 PHE A CA 1
ATOM 568 C C . PHE A 1 89 ? -2.332 33.779 41.486 1.00 16.96 89 PHE A C 1
ATOM 569 O O . PHE A 1 89 ? -2.099 34.810 40.856 1.00 16.93 89 PHE A O 1
ATOM 577 N N . ALA A 1 90 ? -3.112 32.788 41.010 1.00 15.02 90 ALA A N 1
ATOM 578 C CA . ALA A 1 90 ? -3.751 32.879 39.694 1.00 14.34 90 ALA A CA 1
ATOM 579 C C . ALA A 1 90 ? -4.755 34.036 39.637 1.00 17.60 90 ALA A C 1
ATOM 580 O O . ALA A 1 90 ? -4.942 34.624 38.570 1.00 17.54 90 ALA A O 1
ATOM 582 N N . SER A 1 91 ? -5.352 34.401 40.804 1.00 15.57 91 SER A N 1
ATOM 583 C CA . SER A 1 91 ? -6.330 35.494 40.861 1.00 16.07 91 SER A CA 1
ATOM 584 C C . SER A 1 91 ? -5.748 36.860 40.559 1.00 19.32 91 SER A C 1
ATOM 585 O O . SER A 1 91 ? -6.501 37.801 40.272 1.00 20.14 91 SER A O 1
ATOM 588 N N . ILE A 1 92 ? -4.407 37.008 40.667 1.00 16.21 92 ILE A N 1
ATOM 589 C CA . ILE A 1 92 ? -3.763 38.296 40.427 1.00 15.40 92 ILE A CA 1
ATOM 590 C C . ILE A 1 92 ? -3.876 38.792 38.971 1.00 19.87 92 ILE A C 1
ATOM 591 O O . ILE A 1 92 ? -4.092 39.995 38.721 1.00 18.62 92 ILE A O 1
ATOM 596 N N . SER A 1 93 ? -3.712 37.872 38.008 1.00 16.65 93 SER A N 1
ATOM 597 C CA . SER A 1 93 ? -3.730 38.215 36.599 1.00 16.18 93 SER A CA 1
ATOM 598 C C . SER A 1 93 ? -4.131 36.995 35.780 1.00 20.32 93 SER A C 1
ATOM 599 O O . SER A 1 93 ? -3.762 35.871 36.134 1.00 18.58 93 SER A O 1
ATOM 602 N N . ASP A 1 94 ? -4.890 37.204 34.688 1.00 18.83 94 ASP A N 1
ATOM 603 C CA . ASP A 1 94 ? -5.311 36.062 33.845 1.00 19.75 94 ASP A CA 1
ATOM 604 C C . ASP A 1 94 ? -4.149 35.405 33.118 1.00 24.04 94 ASP A C 1
ATOM 605 O O . ASP A 1 94 ? -4.305 34.294 32.621 1.00 24.70 94 ASP A O 1
ATOM 610 N N . ASP A 1 95 ? -3.001 36.067 33.034 1.00 21.69 95 ASP A N 1
ATOM 611 C CA . ASP A 1 95 ? -1.838 35.470 32.367 1.00 22.52 95 ASP A CA 1
ATOM 612 C C . ASP A 1 95 ? -0.916 34.675 33.313 1.00 23.11 95 ASP A C 1
ATOM 613 O O . ASP A 1 95 ? 0.150 34.202 32.893 1.00 25.19 95 ASP A O 1
ATOM 618 N N . ILE A 1 96 ? -1.323 34.519 34.579 1.00 16.94 96 ILE A N 1
ATOM 619 C CA . ILE A 1 96 ? -0.501 33.738 35.521 1.00 15.68 96 ILE A CA 1
ATOM 620 C C . ILE A 1 96 ? -0.819 32.271 35.378 1.00 16.52 96 ILE A C 1
ATOM 621 O O . ILE A 1 96 ? -1.983 31.888 35.285 1.00 17.65 96 ILE A O 1
ATOM 626 N N . HIS A 1 97 ? 0.223 31.457 35.381 1.00 13.85 97 HIS A N 1
ATOM 627 C CA . HIS A 1 97 ? 0.119 30.007 35.346 1.00 13.70 97 HIS A CA 1
ATOM 628 C C . HIS A 1 97 ? 0.710 29.463 36.632 1.00 15.68 97 HIS A C 1
ATOM 629 O O . HIS A 1 97 ? 1.810 29.852 37.000 1.00 15.93 97 HIS A O 1
ATOM 636 N N . VAL A 1 98 ? 0.060 28.464 37.242 1.00 13.54 98 VAL A N 1
ATOM 637 C CA . VAL A 1 98 ? 0.621 27.812 38.419 1.00 12.56 98 VAL A CA 1
ATOM 638 C C . VAL A 1 98 ? 0.642 26.300 38.165 1.00 15.62 98 VAL A C 1
ATOM 639 O O . VAL A 1 98 ? -0.395 25.717 37.818 1.00 15.89 98 VAL A O 1
ATOM 643 N N . THR A 1 99 ? 1.812 25.681 38.350 1.00 12.46 99 THR A N 1
ATOM 644 C CA . THR A 1 99 ? 1.957 24.234 38.348 1.00 12.81 99 THR A CA 1
ATOM 645 C C . THR A 1 99 ? 2.141 23.860 39.828 1.00 14.61 99 THR A C 1
ATOM 646 O O . THR A 1 99 ? 3.041 24.403 40.494 1.00 14.41 99 THR A O 1
ATOM 650 N N . THR A 1 100 ? 1.274 22.958 40.333 1.00 12.55 100 THR A N 1
ATOM 651 C CA A THR A 1 100 ? 1.341 22.506 41.727 0.60 12.90 100 THR A CA 1
ATOM 652 C CA B THR A 1 100 ? 1.341 22.511 41.720 0.40 12.72 100 THR A CA 1
ATOM 653 C C . THR A 1 100 ? 1.521 20.996 41.788 1.00 17.03 100 THR A C 1
ATOM 654 O O . THR A 1 100 ? 0.710 20.257 41.225 1.00 16.74 100 THR A O 1
ATOM 661 N N . ILE A 1 101 ? 2.580 20.543 42.477 1.00 14.83 101 ILE A N 1
ATOM 662 C CA . ILE A 1 101 ? 2.854 19.111 42.647 1.00 15.25 101 ILE A CA 1
ATOM 663 C C . ILE A 1 101 ? 2.298 18.703 43.996 1.00 19.65 101 ILE A C 1
ATOM 664 O O . ILE A 1 101 ? 2.625 19.334 45.013 1.00 19.23 101 ILE A O 1
ATOM 669 N N . GLU A 1 102 ? 1.528 17.610 44.027 1.00 16.40 102 GLU A N 1
ATOM 670 C CA . GLU A 1 102 ? 0.984 17.102 45.272 1.00 17.73 102 GLU A CA 1
ATOM 671 C C . GLU A 1 102 ? 0.836 15.592 45.207 1.00 21.86 102 GLU A C 1
ATOM 672 O O . GLU A 1 102 ? 0.345 15.054 44.214 1.00 19.64 102 GLU A O 1
ATOM 678 N N . ARG A 1 103 ? 1.273 14.905 46.276 1.00 22.04 103 ARG A N 1
ATOM 679 C CA . ARG A 1 103 ? 1.169 13.447 46.303 1.00 23.15 103 ARG A CA 1
ATOM 680 C C . ARG A 1 103 ? -0.039 12.918 47.069 1.00 27.00 103 ARG A C 1
ATOM 681 O O . ARG A 1 103 ? -0.459 11.785 46.809 1.00 27.43 103 ARG A O 1
ATOM 689 N N . ASN A 1 104 ? -0.559 13.685 48.046 1.00 24.98 104 ASN A N 1
ATOM 690 C CA . ASN A 1 104 ? -1.675 13.223 48.880 1.00 25.20 104 ASN A CA 1
ATOM 691 C C . ASN A 1 104 ? -3.001 13.241 48.138 1.00 28.29 104 ASN A C 1
ATOM 692 O O . ASN A 1 104 ? -3.476 14.307 47.741 1.00 26.62 104 ASN A O 1
ATOM 697 N N . GLU A 1 105 ? -3.605 12.047 47.963 1.00 26.39 105 GLU A N 1
ATOM 698 C CA . GLU A 1 105 ? -4.877 11.834 47.274 1.00 27.60 105 GLU A CA 1
ATOM 699 C C . GLU A 1 105 ? -6.018 12.702 47.814 1.00 30.76 105 GLU A C 1
ATOM 700 O O . GLU A 1 105 ? -6.799 13.207 47.009 1.00 30.38 105 GLU A O 1
ATOM 703 N N . THR A 1 106 ? -6.109 12.895 49.149 1.00 28.19 106 THR A N 1
ATOM 704 C CA . THR A 1 106 ? -7.175 13.733 49.743 1.00 28.43 106 THR A CA 1
ATOM 705 C C . THR A 1 106 ? -6.979 15.203 49.333 1.00 30.35 106 THR A C 1
ATOM 706 O O . THR A 1 106 ? -7.942 15.855 48.925 1.00 31.46 106 THR A O 1
ATOM 718 N N . ILE A 1 108 ? -5.189 16.292 46.702 1.00 23.08 108 ILE A N 1
ATOM 719 C CA . ILE A 1 108 ? -5.422 16.355 45.243 1.00 22.10 108 ILE A CA 1
ATOM 720 C C . ILE A 1 108 ? -6.921 16.560 44.957 1.00 28.63 108 ILE A C 1
ATOM 721 O O . ILE A 1 108 ? -7.268 17.470 44.210 1.00 26.44 108 ILE A O 1
ATOM 726 N N . GLN A 1 109 ? -7.798 15.740 45.596 1.00 27.05 109 GLN A N 1
ATOM 727 C CA . GLN A 1 109 ? -9.248 15.800 45.432 1.00 28.20 109 GLN A CA 1
ATOM 728 C C . GLN A 1 109 ? -9.825 17.170 45.819 1.00 31.96 109 GLN A C 1
ATOM 729 O O . GLN A 1 109 ? -10.598 17.736 45.040 1.00 31.97 109 GLN A O 1
ATOM 735 N N . TYR A 1 110 ? -9.423 17.709 46.991 1.00 29.06 110 TYR A N 1
ATOM 736 C CA . TYR A 1 110 ? -9.837 19.032 47.501 1.00 28.05 110 TYR A CA 1
ATOM 737 C C . TYR A 1 110 ? -9.405 20.115 46.501 1.00 28.46 110 TYR A C 1
ATOM 738 O O . TYR A 1 110 ? -10.211 20.985 46.144 1.00 27.19 110 TYR A O 1
ATOM 747 N N . ALA A 1 111 ? -8.113 20.080 46.086 1.00 23.89 111 ALA A N 1
ATOM 748 C CA . ALA A 1 111 ? -7.583 21.063 45.137 1.00 22.02 111 ALA A CA 1
ATOM 749 C C . ALA A 1 111 ? -8.342 21.015 43.798 1.00 23.91 111 ALA A C 1
ATOM 750 O O . ALA A 1 111 ? -8.767 22.069 43.317 1.00 22.02 111 ALA A O 1
ATOM 752 N N . LYS A 1 112 ? -8.550 19.794 43.233 1.00 21.06 112 LYS A N 1
ATOM 753 C CA A LYS A 1 112 ? -9.267 19.593 41.975 0.50 21.10 112 LYS A CA 1
ATOM 754 C CA B LYS A 1 112 ? -9.273 19.607 41.973 0.50 21.00 112 LYS A CA 1
ATOM 755 C C . LYS A 1 112 ? -10.677 20.188 42.039 1.00 24.50 112 LYS A C 1
ATOM 756 O O . LYS A 1 112 ? -11.067 20.928 41.137 1.00 22.67 112 LYS A O 1
ATOM 767 N N . GLN A 1 113 ? -11.429 19.883 43.126 1.00 23.17 113 GLN A N 1
ATOM 768 C CA . GLN A 1 113 ? -12.789 20.408 43.284 1.00 22.93 113 GLN A CA 1
ATOM 769 C C . GLN A 1 113 ? -12.788 21.933 43.365 1.00 24.13 113 GLN A C 1
ATOM 770 O O . GLN A 1 113 ? -13.617 22.579 42.726 1.00 23.19 113 GLN A O 1
ATOM 776 N N . ASN A 1 114 ? -11.843 22.508 44.125 1.00 20.07 114 ASN A N 1
ATOM 777 C CA . ASN A 1 114 ? -11.742 23.967 44.249 1.00 18.30 114 ASN A CA 1
ATOM 778 C C . ASN A 1 114 ? -11.452 24.663 42.914 1.00 21.47 114 ASN A C 1
ATOM 779 O O . ASN A 1 114 ? -12.089 25.673 42.604 1.00 20.79 114 ASN A O 1
ATOM 784 N N . LEU A 1 115 ? -10.523 24.102 42.101 1.00 17.75 115 LEU A N 1
ATOM 785 C CA . LEU A 1 115 ? -10.204 24.690 40.799 1.00 16.27 115 LEU A CA 1
ATOM 786 C C . LEU A 1 115 ? -11.444 24.706 39.899 1.00 20.26 115 LEU A C 1
ATOM 787 O O . LEU A 1 115 ? -11.666 25.686 39.188 1.00 19.03 115 LEU A O 1
ATOM 792 N N . ALA A 1 116 ? -12.269 23.629 39.964 1.00 19.44 116 ALA A N 1
ATOM 793 C CA . ALA A 1 116 ? -13.504 23.541 39.176 1.00 19.74 116 ALA A CA 1
ATOM 794 C C . ALA A 1 116 ? -14.518 24.568 39.683 1.00 24.34 116 ALA A C 1
ATOM 795 O O . ALA A 1 116 ? -15.035 25.345 38.878 1.00 24.50 116 ALA A O 1
ATOM 797 N N . THR A 1 117 ? -14.762 24.597 41.012 1.00 22.61 117 THR A N 1
ATOM 798 C CA . THR A 1 117 ? -15.730 25.492 41.668 1.00 22.95 117 THR A CA 1
ATOM 799 C C . THR A 1 117 ? -15.445 26.965 41.388 1.00 26.40 117 THR A C 1
ATOM 800 O O . THR A 1 117 ? -16.360 27.718 41.034 1.00 27.43 117 THR A O 1
ATOM 804 N N . TYR A 1 118 ? -14.164 27.358 41.506 1.00 20.85 118 TYR A N 1
ATOM 805 C CA . TYR A 1 118 ? -13.733 28.744 41.334 1.00 19.70 118 TYR A CA 1
ATOM 806 C C . TYR A 1 118 ? -13.229 29.108 39.939 1.00 21.69 118 TYR A C 1
ATOM 807 O O . TYR A 1 118 ? -12.802 30.245 39.708 1.00 21.10 118 TYR A O 1
ATOM 816 N N . HIS A 1 119 ? -13.350 28.170 38.976 1.00 19.06 119 HIS A N 1
ATOM 817 C CA . HIS A 1 119 ? -13.039 28.415 37.558 1.00 19.88 119 HIS A CA 1
ATOM 818 C C . HIS A 1 119 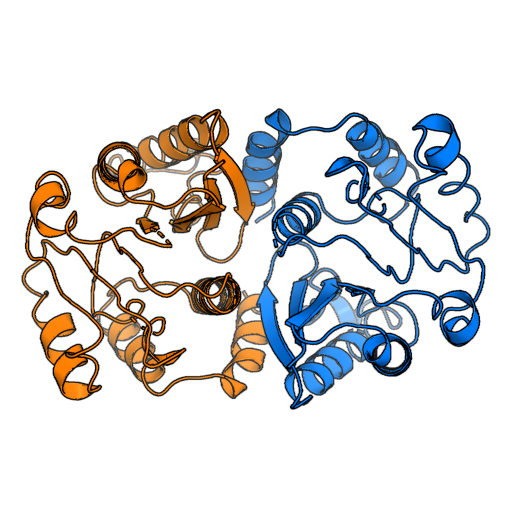? -11.567 28.752 37.293 1.00 21.18 119 HIS A C 1
ATOM 819 O O . HIS A 1 119 ? -11.280 29.650 36.517 1.00 20.29 119 HIS A O 1
ATOM 826 N N . PHE A 1 120 ? -10.642 28.016 37.935 1.00 16.04 120 PHE A N 1
ATOM 827 C CA . PHE A 1 120 ? -9.212 28.245 37.737 1.00 14.97 120 PHE A CA 1
ATOM 828 C C . PHE A 1 120 ? -8.507 27.103 37.014 1.00 17.43 120 PHE A C 1
ATOM 829 O O . PHE A 1 120 ? -7.288 27.137 36.959 1.00 17.33 120 PHE A O 1
ATOM 837 N N . GLU A 1 121 ? -9.252 26.128 36.420 1.00 16.09 121 GLU A N 1
ATOM 838 C CA . GLU A 1 121 ? -8.627 24.962 35.777 1.00 14.34 121 GLU A CA 1
ATOM 839 C C . GLU A 1 121 ? -7.753 25.263 34.560 1.00 15.62 121 GLU A C 1
ATOM 840 O O . GLU A 1 121 ? -6.893 24.439 34.228 1.00 15.90 121 GLU A O 1
ATOM 846 N N . ASN A 1 122 ? -7.929 26.437 33.923 1.00 13.80 122 ASN A N 1
ATOM 847 C CA . ASN A 1 122 ? -7.087 26.835 32.802 1.00 12.84 122 ASN A CA 1
ATOM 848 C C . ASN A 1 122 ? -5.771 27.461 33.285 1.00 18.51 122 ASN A C 1
ATOM 849 O O . ASN A 1 122 ? -4.797 27.466 32.540 1.00 20.13 122 ASN A O 1
ATOM 854 N N . GLN A 1 123 ? -5.749 28.036 34.504 1.00 14.35 123 GLN A N 1
ATOM 855 C CA . GLN A 1 123 ? -4.537 28.679 34.993 1.00 12.49 123 GLN A CA 1
ATOM 856 C C . GLN A 1 123 ? -3.699 27.785 35.896 1.00 16.85 123 GLN A C 1
ATOM 857 O O . GLN A 1 123 ? -2.495 28.038 36.036 1.00 17.95 123 GLN A O 1
ATOM 863 N N . VAL A 1 124 ? -4.328 26.796 36.558 1.00 12.81 124 VAL A N 1
ATOM 864 C CA . VAL A 1 124 ? -3.625 25.934 37.512 1.00 12.48 124 VAL A CA 1
ATOM 865 C C . VAL A 1 124 ? -3.597 24.483 37.044 1.00 15.94 124 VAL A C 1
ATOM 866 O O . VAL A 1 124 ? -4.642 23.915 36.727 1.00 16.54 124 VAL A O 1
ATOM 870 N N . ARG A 1 125 ? -2.407 23.880 37.076 1.00 13.94 125 ARG A N 1
ATOM 871 C CA . ARG A 1 125 ? -2.189 22.483 36.703 1.00 13.70 125 ARG A CA 1
ATOM 872 C C . ARG A 1 125 ? -1.764 21.733 37.963 1.00 17.22 125 ARG A C 1
ATOM 873 O O . ARG A 1 125 ? -0.792 22.131 38.610 1.00 17.55 125 ARG A O 1
ATOM 881 N N . ILE A 1 126 ? -2.465 20.646 38.298 1.00 15.24 126 ILE A N 1
ATOM 882 C CA . ILE A 1 126 ? -2.106 19.813 39.445 1.00 15.26 126 ILE A CA 1
ATOM 883 C C . ILE A 1 126 ? -1.348 18.626 38.897 1.00 19.11 126 ILE A C 1
ATOM 884 O O . ILE A 1 126 ? -1.876 17.895 38.054 1.00 19.03 126 ILE A O 1
ATOM 889 N N . ILE A 1 127 ? -0.121 18.424 39.385 1.00 15.58 127 ILE A N 1
ATOM 890 C CA . ILE A 1 127 ? 0.709 17.296 38.982 1.00 15.51 127 ILE A CA 1
ATOM 891 C C . ILE A 1 127 ? 0.606 16.309 40.152 1.00 19.46 127 ILE A C 1
ATOM 892 O O . ILE A 1 127 ? 1.024 16.615 41.265 1.00 18.31 127 ILE A O 1
ATOM 897 N N . GLU A 1 128 ? 0.049 15.133 39.907 1.00 19.71 128 GLU A N 1
ATOM 898 C CA . GLU A 1 128 ? -0.158 14.158 40.975 1.00 19.69 128 GLU A CA 1
ATOM 899 C C . GLU A 1 128 ? 1.010 13.206 41.146 1.00 23.70 128 GLU A C 1
ATOM 900 O O . GLU A 1 128 ? 1.387 12.514 40.208 1.00 22.98 128 GLU A O 1
ATOM 906 N N . GLY A 1 129 ? 1.581 13.183 42.333 1.00 20.74 129 GLY A N 1
ATOM 907 C CA . GLY A 1 129 ? 2.687 12.283 42.604 1.00 20.76 129 GLY A CA 1
ATOM 908 C C . GLY A 1 129 ? 3.724 12.846 43.541 1.00 24.02 129 GLY A C 1
ATOM 909 O O . GLY A 1 129 ? 3.638 13.997 43.989 1.00 20.88 129 GLY A O 1
ATOM 910 N N . ASN A 1 130 ? 4.720 12.017 43.836 1.00 19.36 130 ASN A N 1
ATOM 911 C CA . ASN A 1 130 ? 5.810 12.374 44.718 1.00 19.57 130 ASN A CA 1
ATOM 912 C C . ASN A 1 130 ? 6.755 13.368 44.015 1.00 21.69 130 ASN A C 1
ATOM 913 O O . ASN A 1 130 ? 7.185 13.122 42.888 1.00 19.43 130 ASN A O 1
ATOM 918 N N . ALA A 1 131 ? 7.054 14.501 44.677 1.00 17.86 131 ALA A N 1
ATOM 919 C CA . ALA A 1 131 ? 7.886 15.551 44.091 1.00 17.64 131 ALA A CA 1
ATOM 920 C C . ALA A 1 131 ? 9.317 15.153 43.785 1.00 20.82 131 ALA A C 1
ATOM 921 O O . ALA A 1 131 ? 9.996 15.847 43.035 1.00 19.39 131 ALA A O 1
ATOM 923 N N . LEU A 1 132 ? 9.780 13.990 44.291 1.00 18.60 132 LEU A N 1
ATOM 924 C CA . LEU A 1 132 ? 11.106 13.547 43.896 1.00 18.16 132 LEU A CA 1
ATOM 925 C C . LEU A 1 132 ? 11.146 13.150 42.412 1.00 22.06 132 LEU A C 1
ATOM 926 O O . LEU A 1 132 ? 12.223 13.182 41.803 1.00 22.52 132 LEU A O 1
ATOM 931 N N . GLU A 1 133 ? 9.989 12.776 41.831 1.00 19.71 133 GLU A N 1
ATOM 932 C CA . GLU A 1 133 ? 9.948 12.223 40.464 1.00 19.90 133 GLU A CA 1
ATOM 933 C C . GLU A 1 133 ? 9.176 12.998 39.416 1.00 22.32 133 GLU A C 1
ATOM 934 O O . GLU A 1 133 ? 8.848 12.427 38.361 1.00 22.79 133 GLU A O 1
ATOM 940 N N . GLN A 1 134 ? 8.861 14.283 39.677 1.00 18.08 134 GLN A N 1
ATOM 941 C CA . GLN A 1 134 ? 8.043 15.031 38.720 1.00 16.94 134 GLN A CA 1
ATOM 942 C C . GLN A 1 134 ? 8.760 15.959 37.754 1.00 19.78 134 GLN A C 1
ATOM 943 O O . GLN A 1 134 ? 8.082 16.647 36.991 1.00 19.79 134 GLN A O 1
ATOM 949 N N . PHE A 1 135 ? 10.101 16.000 37.780 1.00 18.72 135 PHE A N 1
ATOM 950 C CA . PHE A 1 135 ? 10.867 16.898 36.884 1.00 18.75 135 PHE A CA 1
ATOM 951 C C . PHE A 1 135 ? 10.407 16.866 35.416 1.00 22.53 135 PHE A C 1
ATOM 952 O O . PHE A 1 135 ? 10.208 17.930 34.806 1.00 20.46 135 PHE A O 1
ATOM 960 N N . GLU A 1 136 ? 10.259 15.644 34.843 1.00 20.52 136 GLU A N 1
ATOM 961 C CA . GLU A 1 136 ? 9.851 15.486 33.448 1.00 20.53 136 GLU A CA 1
ATOM 962 C C . GLU A 1 136 ? 8.384 15.838 33.161 1.00 24.35 136 GLU A C 1
ATOM 963 O O . GLU A 1 136 ? 7.986 15.909 31.998 1.00 24.61 136 GLU A O 1
ATOM 969 N N . ASN A 1 137 ? 7.580 16.045 34.209 1.00 18.41 137 ASN A N 1
ATOM 970 C CA . ASN A 1 137 ? 6.175 16.413 34.050 1.00 18.01 137 ASN A CA 1
ATOM 971 C C . ASN A 1 137 ? 5.967 17.916 34.185 1.00 20.67 137 ASN A C 1
ATOM 972 O O . ASN A 1 137 ? 4.877 18.401 33.897 1.00 20.91 137 ASN A O 1
ATOM 977 N N . VAL A 1 138 ? 7.005 18.640 34.616 1.00 17.62 138 VAL A N 1
ATOM 978 C CA . VAL A 1 138 ? 6.899 20.105 34.804 1.00 16.48 138 VAL A CA 1
ATOM 979 C C . VAL A 1 138 ? 7.947 20.907 34.046 1.00 20.19 138 VAL A C 1
ATOM 980 O O . VAL A 1 138 ? 7.942 22.143 34.111 1.00 19.54 138 VAL A O 1
ATOM 984 N N . ASN A 1 139 ? 8.863 20.229 33.343 1.00 19.46 139 ASN A N 1
ATOM 985 C CA . ASN A 1 139 ? 9.945 20.913 32.647 1.00 18.62 139 ASN A CA 1
ATOM 986 C C . ASN A 1 139 ? 9.585 21.462 31.254 1.00 22.47 139 ASN A C 1
ATOM 987 O O . ASN A 1 139 ? 10.492 21.716 30.459 1.00 23.33 139 ASN A O 1
ATOM 992 N N . ASP A 1 140 ? 8.292 21.686 30.979 1.00 19.62 140 ASP A N 1
ATOM 993 C CA . ASP A 1 140 ? 7.808 22.256 29.722 1.00 19.19 140 ASP A CA 1
ATOM 994 C C . ASP A 1 140 ? 7.798 23.800 29.793 1.00 24.14 140 ASP A C 1
ATOM 995 O O . ASP A 1 140 ? 7.442 24.463 28.829 1.00 24.45 140 ASP A O 1
ATOM 1000 N N . LYS A 1 141 ? 8.138 24.362 30.954 1.00 21.07 141 LYS A N 1
ATOM 1001 C CA . LYS A 1 141 ? 8.123 25.804 31.161 1.00 20.23 141 LYS A CA 1
ATOM 1002 C C . LYS A 1 141 ? 9.362 26.243 31.887 1.00 22.24 141 LYS A C 1
ATOM 1003 O O . LYS A 1 141 ? 10.001 25.441 32.587 1.00 22.13 141 LYS A O 1
ATOM 1009 N N . VAL A 1 142 ? 9.659 27.550 31.768 1.00 18.92 142 VAL A N 1
ATOM 1010 C CA . VAL A 1 142 ? 10.694 28.240 32.541 1.00 18.95 142 VAL A CA 1
ATOM 1011 C C . VAL A 1 142 ? 9.857 28.996 33.603 1.00 19.26 142 VAL A C 1
ATOM 1012 O O . VAL A 1 142 ? 8.910 29.717 33.262 1.00 18.05 142 VAL A O 1
ATOM 1016 N N . TYR A 1 143 ? 10.165 28.759 34.870 1.00 15.35 143 TYR A N 1
ATOM 1017 C CA . TYR A 1 143 ? 9.406 29.391 35.964 1.00 14.25 143 TYR A CA 1
ATOM 1018 C C . TYR A 1 143 ? 10.047 30.684 36.445 1.00 16.83 143 TYR A C 1
ATOM 1019 O O . TYR A 1 143 ? 11.262 30.868 36.342 1.00 16.36 143 TYR A O 1
ATOM 1028 N N . ASP A 1 144 ? 9.195 31.606 36.925 1.00 14.47 144 ASP A N 1
ATOM 1029 C CA . ASP A 1 144 ? 9.614 32.891 37.485 1.00 13.88 144 ASP A CA 1
ATOM 1030 C C . ASP A 1 144 ? 9.704 32.826 39.007 1.00 15.43 144 ASP A C 1
ATOM 1031 O O . ASP A 1 144 ? 10.375 33.662 39.607 1.00 14.55 144 ASP A O 1
ATOM 1044 N N . ILE A 1 146 ? 9.463 29.656 42.417 1.00 11.69 146 ILE A N 1
ATOM 1045 C CA . ILE A 1 146 ? 9.286 28.321 42.968 1.00 12.09 146 ILE A CA 1
ATOM 1046 C C . ILE A 1 146 ? 8.858 28.541 44.428 1.00 14.89 146 ILE A C 1
ATOM 1047 O O . ILE A 1 146 ? 9.490 29.326 45.152 1.00 14.52 146 ILE A O 1
ATOM 1052 N N . PHE A 1 147 ? 7.812 27.837 44.862 1.00 12.73 147 PHE A N 1
ATOM 1053 C CA . PHE A 1 147 ? 7.310 27.956 46.244 1.00 12.45 147 PHE A CA 1
ATOM 1054 C C . PHE A 1 147 ? 7.424 26.624 46.954 1.00 15.29 147 PHE A C 1
ATOM 1055 O O . PHE A 1 147 ? 6.828 25.638 46.526 1.00 16.39 147 PHE A O 1
ATOM 1063 N N . ILE A 1 148 ? 8.264 26.569 47.993 1.00 14.11 148 ILE A N 1
ATOM 1064 C CA . ILE A 1 148 ? 8.548 25.334 48.753 1.00 15.48 148 ILE A CA 1
ATOM 1065 C C . ILE A 1 148 ? 8.298 25.529 50.256 1.00 17.82 148 ILE A C 1
ATOM 1066 O O . ILE A 1 148 ? 8.378 26.646 50.753 1.00 17.81 148 ILE A O 1
ATOM 1071 N N . ASP A 1 149 ? 8.024 24.434 50.977 1.00 14.69 149 ASP A N 1
ATOM 1072 C CA . ASP A 1 149 ? 7.916 24.423 52.433 1.00 14.67 149 ASP A CA 1
ATOM 1073 C C . ASP A 1 149 ? 9.186 23.717 52.930 1.00 17.22 149 ASP A C 1
ATOM 1074 O O . ASP A 1 149 ? 9.441 22.576 52.533 1.00 16.17 149 ASP A O 1
ATOM 1079 N N . ALA A 1 150 ? 10.008 24.395 53.766 1.00 15.20 150 ALA A N 1
ATOM 1080 C CA . ALA A 1 150 ? 11.282 23.814 54.236 1.00 15.74 150 ALA A CA 1
ATOM 1081 C C . ALA A 1 150 ? 11.125 22.486 54.977 1.00 20.07 150 ALA A C 1
ATOM 1082 O O . ALA A 1 150 ? 12.064 21.695 55.018 1.00 20.70 150 ALA A O 1
ATOM 1084 N N . ALA A 1 151 ? 9.976 22.277 55.598 1.00 17.22 151 ALA A N 1
ATOM 1085 C CA . ALA A 1 151 ? 9.741 21.083 56.414 1.00 18.03 151 ALA A CA 1
ATOM 1086 C C . ALA A 1 151 ? 9.104 19.908 55.664 1.00 23.80 151 ALA A C 1
ATOM 1087 O O . ALA A 1 151 ? 9.062 18.805 56.211 1.00 24.23 151 ALA A O 1
ATOM 1089 N N . LYS A 1 152 ? 8.607 20.140 54.432 1.00 19.70 152 LYS A N 1
ATOM 1090 C CA . LYS A 1 152 ? 7.923 19.130 53.625 1.00 19.15 152 LYS A CA 1
ATOM 1091 C C . LYS A 1 152 ? 8.861 18.172 52.921 1.00 21.16 152 LYS A C 1
ATOM 1092 O O . LYS A 1 152 ? 9.555 18.537 51.968 1.00 20.14 152 LYS A O 1
ATOM 1098 N N . ALA A 1 153 ? 8.862 16.901 53.369 1.00 19.66 153 ALA A N 1
ATOM 1099 C CA . ALA A 1 153 ? 9.666 15.863 52.735 1.00 19.88 153 ALA A CA 1
ATOM 1100 C C . ALA A 1 153 ? 11.134 16.260 52.479 1.00 22.20 153 ALA A C 1
ATOM 1101 O O . ALA A 1 153 ? 11.759 16.856 53.364 1.00 22.29 153 ALA A O 1
ATOM 1103 N N . GLN A 1 154 ? 11.679 15.960 51.291 1.00 18.56 154 GLN A N 1
ATOM 1104 C CA . GLN A 1 154 ? 13.087 16.208 50.982 1.00 18.98 154 GLN A CA 1
ATOM 1105 C C . GLN A 1 154 ? 13.234 17.607 50.405 1.00 20.65 154 GLN A C 1
ATOM 1106 O O . GLN A 1 154 ? 13.532 17.763 49.226 1.00 19.30 154 GLN A O 1
ATOM 1112 N N . SER A 1 155 ? 13.030 18.619 51.251 1.00 17.77 155 SER A N 1
ATOM 1113 C CA . SER A 1 155 ? 13.064 20.010 50.791 1.00 16.30 155 SER A CA 1
ATOM 1114 C C . SER A 1 155 ? 14.334 20.442 50.072 1.00 19.12 155 SER A C 1
ATOM 1115 O O . SER A 1 155 ? 14.233 21.126 49.056 1.00 18.64 155 SER A O 1
ATOM 1118 N N . LYS A 1 156 ? 15.534 20.042 50.565 1.00 17.97 156 LYS A N 1
ATOM 1119 C CA . LYS A 1 156 ? 16.800 20.409 49.905 1.00 17.03 156 LYS A CA 1
ATOM 1120 C C . LYS A 1 156 ? 16.839 19.755 48.524 1.00 19.65 156 LYS A C 1
ATOM 1121 O O . LYS A 1 156 ? 17.234 20.395 47.552 1.00 19.67 156 LYS A O 1
ATOM 1127 N N . LYS A 1 157 ? 16.432 18.476 48.435 1.00 18.85 157 LYS A N 1
ATOM 1128 C CA . LYS A 1 157 ? 16.431 17.776 47.151 1.00 19.22 157 LYS A CA 1
ATOM 1129 C C . LYS A 1 157 ? 15.494 18.473 46.180 1.00 19.50 157 LYS A C 1
ATOM 1130 O O . LYS A 1 157 ? 15.849 18.632 45.033 1.00 18.60 157 LYS A O 1
ATOM 1136 N N . PHE A 1 158 ? 14.317 18.928 46.644 1.00 16.97 158 PHE A N 1
ATOM 1137 C CA . PHE A 1 158 ? 13.370 19.623 45.766 1.00 16.92 158 PHE A CA 1
ATOM 1138 C C . PHE A 1 158 ? 13.991 20.898 45.231 1.00 18.64 158 PHE A C 1
ATOM 1139 O O . PHE A 1 158 ? 13.871 21.159 44.041 1.00 17.60 158 PHE A O 1
ATOM 1147 N N . PHE A 1 159 ? 14.713 21.660 46.083 1.00 16.35 159 PHE A N 1
ATOM 1148 C CA . PHE A 1 159 ? 15.398 22.858 45.609 1.00 15.46 159 PHE A CA 1
ATOM 1149 C C . PHE A 1 159 ? 16.404 22.494 44.509 1.00 20.09 159 PHE A C 1
ATOM 1150 O O . PHE A 1 159 ? 16.408 23.130 43.468 1.00 18.73 159 PHE A O 1
ATOM 1158 N N . GLU A 1 160 ? 17.230 21.438 44.714 1.00 18.37 160 GLU A N 1
ATOM 1159 C CA . GLU A 1 160 ? 18.223 21.047 43.697 1.00 18.48 160 GLU A CA 1
ATOM 1160 C C . GLU A 1 160 ? 17.579 20.548 42.392 1.00 20.08 160 GLU A C 1
ATOM 1161 O O . GLU A 1 160 ? 18.052 20.886 41.308 1.00 22.07 160 GLU A O 1
ATOM 1167 N N . ILE A 1 161 ? 16.485 19.772 42.492 1.00 16.61 161 ILE A N 1
ATOM 1168 C CA . ILE A 1 161 ? 15.803 19.219 41.314 1.00 16.28 161 ILE A CA 1
ATOM 1169 C C . ILE A 1 161 ? 15.155 20.287 40.433 1.00 19.59 161 ILE A C 1
ATOM 1170 O O . ILE A 1 161 ? 15.267 20.217 39.211 1.00 17.80 161 ILE A O 1
ATOM 1175 N N . TYR A 1 162 ? 14.435 21.253 41.057 1.00 17.18 162 TYR A N 1
ATOM 1176 C CA . TYR A 1 162 ? 13.593 22.183 40.316 1.00 15.58 162 TYR A CA 1
ATOM 1177 C C . TYR A 1 162 ? 14.177 23.538 39.959 1.00 16.87 162 TYR A C 1
ATOM 1178 O O . TYR A 1 162 ? 13.753 24.117 38.956 1.00 16.51 162 TYR A O 1
ATOM 1187 N N . THR A 1 163 ? 15.184 24.007 40.715 1.00 15.16 163 THR A N 1
ATOM 1188 C CA . THR A 1 163 ? 15.830 25.294 40.415 1.00 15.17 163 THR A CA 1
ATOM 1189 C C . THR A 1 163 ? 16.454 25.400 39.038 1.00 19.59 163 THR A C 1
ATOM 1190 O O . THR A 1 163 ? 16.396 26.485 38.492 1.00 19.38 163 THR A O 1
ATOM 1194 N N . PRO A 1 164 ? 16.944 24.324 38.378 1.00 19.34 164 PRO A N 1
ATOM 1195 C CA . PRO A 1 164 ? 17.402 24.477 36.984 1.00 19.09 164 PRO A CA 1
ATOM 1196 C C . PRO A 1 164 ? 16.304 25.013 36.040 1.00 21.98 164 PRO A C 1
ATOM 1197 O O . PRO A 1 164 ? 16.618 25.520 34.957 1.00 22.82 164 PRO A O 1
ATOM 1201 N N . LEU A 1 165 ? 15.007 24.894 36.431 1.00 17.00 165 LEU A N 1
ATOM 1202 C CA . LEU A 1 165 ? 13.874 25.380 35.632 1.00 16.06 165 LEU A CA 1
ATOM 1203 C C . LEU A 1 165 ? 13.506 26.830 35.974 1.00 18.69 165 LEU A C 1
ATOM 1204 O O . LEU A 1 165 ? 12.542 27.354 35.416 1.00 19.02 165 LEU A O 1
ATOM 1209 N N . LEU A 1 166 ? 14.193 27.428 36.946 1.00 16.00 166 LEU A N 1
ATOM 1210 C CA . LEU A 1 166 ? 13.917 28.807 37.360 1.00 14.41 166 LEU A CA 1
ATOM 1211 C C . LEU A 1 166 ? 14.796 29.779 36.561 1.00 20.80 166 LEU A C 1
ATOM 1212 O O . LEU A 1 166 ? 16.014 29.591 36.457 1.00 20.74 166 LEU A O 1
ATOM 1217 N N . LYS A 1 167 ? 14.190 30.834 36.035 1.00 18.38 167 LYS A N 1
ATOM 1218 C CA . LYS A 1 167 ? 14.954 31.806 35.258 1.00 17.82 167 LYS A CA 1
ATOM 1219 C C . LYS A 1 167 ? 15.933 32.564 36.119 1.00 22.14 167 LYS A C 1
ATOM 1220 O O . LYS A 1 167 ? 15.763 32.643 37.348 1.00 20.58 167 LYS A O 1
ATOM 1226 N N . HIS A 1 168 ? 16.954 33.156 35.463 1.00 21.29 168 HIS A N 1
ATOM 1227 C CA . HIS A 1 168 ? 17.914 34.043 36.105 1.00 22.15 168 HIS A CA 1
ATOM 1228 C C . HIS A 1 168 ? 17.085 35.228 36.656 1.00 22.13 168 HIS A C 1
ATOM 1229 O O . HIS A 1 168 ? 16.174 35.725 35.973 1.00 19.27 168 HIS A O 1
ATOM 1236 N N . GLN A 1 169 ? 17.366 35.618 37.913 1.00 19.95 169 GLN A N 1
ATOM 1237 C CA . GLN A 1 169 ? 16.629 36.662 38.651 1.00 19.55 169 GLN A CA 1
ATOM 1238 C C . GLN A 1 169 ? 15.247 36.184 39.127 1.00 21.78 169 GLN A C 1
ATOM 1239 O O . GLN A 1 169 ? 14.509 36.951 39.733 1.00 21.64 169 GLN A O 1
ATOM 1245 N N . GLY A 1 170 ? 14.938 34.901 38.901 1.00 15.55 170 GLY A N 1
ATOM 1246 C CA . GLY A 1 170 ? 13.719 34.276 39.410 1.00 15.02 170 GLY A CA 1
ATOM 1247 C C . GLY A 1 170 ? 13.809 34.140 40.926 1.00 17.21 170 GLY A C 1
ATOM 1248 O O . GLY A 1 170 ? 14.891 34.281 41.512 1.00 16.36 170 GLY A O 1
ATOM 1249 N N . LEU A 1 171 ? 12.684 33.827 41.578 1.00 13.52 171 LEU A N 1
ATOM 1250 C CA . LEU A 1 171 ? 12.640 33.709 43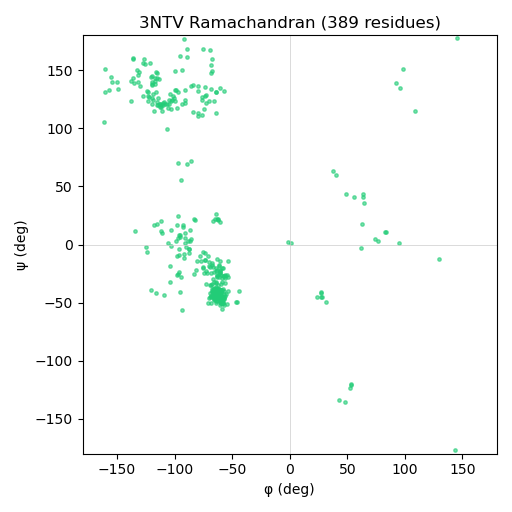.029 1.00 13.94 171 LEU A CA 1
ATOM 1251 C C . LEU A 1 171 ? 12.342 32.322 43.538 1.00 14.34 171 LEU A C 1
ATOM 1252 O O . LEU A 1 171 ? 11.457 31.651 43.012 1.00 14.69 171 LEU A O 1
ATOM 1257 N N . VAL A 1 172 ? 12.987 31.944 44.659 1.00 12.60 172 VAL A N 1
ATOM 1258 C CA . VAL A 1 172 ? 12.609 30.753 45.421 1.00 11.29 172 VAL A CA 1
ATOM 1259 C C . VAL A 1 172 ? 12.042 31.316 46.724 1.00 13.88 172 VAL A C 1
ATOM 1260 O O . VAL A 1 172 ? 12.752 32.041 47.455 1.00 14.57 172 VAL A O 1
ATOM 1264 N N . ILE A 1 173 ? 10.768 31.009 46.991 1.00 12.32 173 ILE A N 1
ATOM 1265 C CA . ILE A 1 173 ? 10.109 31.422 48.228 1.00 11.88 173 ILE A CA 1
ATOM 1266 C C . ILE A 1 173 ? 9.998 30.172 49.108 1.00 14.78 173 ILE A C 1
ATOM 1267 O O . ILE A 1 173 ? 9.367 29.181 48.707 1.00 14.61 173 ILE A O 1
ATOM 1272 N N . THR A 1 174 ? 10.646 30.190 50.276 1.00 11.46 174 THR A N 1
ATOM 1273 C CA . THR A 1 174 ? 10.573 29.036 51.182 1.00 11.20 174 THR A CA 1
ATOM 1274 C C . THR A 1 174 ? 9.755 29.406 52.406 1.00 15.11 174 THR A C 1
ATOM 1275 O O . THR A 1 174 ? 10.140 30.307 53.169 1.00 14.59 174 THR A O 1
ATOM 1279 N N . ASP A 1 175 ? 8.653 28.679 52.616 1.00 12.16 175 ASP A N 1
ATOM 1280 C CA . ASP A 1 175 ? 7.823 28.855 53.800 1.00 13.65 175 ASP A CA 1
ATOM 1281 C C . ASP A 1 175 ? 8.315 27.942 54.917 1.00 16.86 175 ASP A C 1
ATOM 1282 O O . ASP A 1 175 ? 9.021 26.964 54.655 1.00 16.00 175 ASP A O 1
ATOM 1287 N N . ASN A 1 176 ? 7.917 28.260 56.158 1.00 14.18 176 ASN A N 1
ATOM 1288 C CA . ASN A 1 176 ? 8.166 27.426 57.320 1.00 14.57 176 ASN A CA 1
ATOM 1289 C C . ASN A 1 176 ? 9.631 27.259 57.684 1.00 17.39 176 ASN A C 1
ATOM 1290 O O . ASN A 1 176 ? 10.024 26.218 58.206 1.00 16.46 176 ASN A O 1
ATOM 1295 N N . VAL A 1 177 ? 10.422 28.322 57.492 1.00 15.39 177 VAL A N 1
ATOM 1296 C CA . VAL A 1 177 ? 11.856 28.308 57.829 1.00 16.48 177 VAL A CA 1
ATOM 1297 C C . VAL A 1 177 ? 12.101 28.413 59.351 1.00 21.71 177 VAL A C 1
ATOM 1298 O O . VAL A 1 177 ? 13.235 28.238 59.800 1.00 21.48 177 VAL A O 1
ATOM 1302 N N . LEU A 1 178 ? 11.033 28.642 60.137 1.00 18.32 178 LEU A N 1
ATOM 1303 C CA . LEU A 1 178 ? 11.114 28.630 61.609 1.00 19.26 178 LEU A CA 1
ATOM 1304 C C . LEU A 1 178 ? 10.367 27.410 62.189 1.00 24.10 178 LEU A C 1
ATOM 1305 O O . LEU A 1 178 ? 10.204 27.327 63.403 1.00 24.26 178 LEU A O 1
ATOM 1310 N N . TYR A 1 179 ? 9.948 26.439 61.330 1.00 20.05 179 TYR A N 1
ATOM 1311 C CA . TYR A 1 179 ? 9.139 25.273 61.724 1.00 19.52 179 TYR A CA 1
ATOM 1312 C C . TYR A 1 179 ? 8.056 25.647 62.737 1.00 22.21 179 TYR A C 1
ATOM 1313 O O . TYR A 1 179 ? 8.091 25.232 63.898 1.00 21.39 179 TYR A O 1
ATOM 1322 N N . HIS A 1 180 ? 7.162 26.556 62.326 1.00 20.54 180 HIS A N 1
ATOM 1323 C CA . HIS A 1 180 ? 6.035 27.028 63.135 1.00 21.11 180 HIS A CA 1
ATOM 1324 C C . HIS A 1 180 ? 6.463 27.754 64.424 1.00 26.43 180 HIS A C 1
ATOM 1325 O O . HIS A 1 180 ? 5.657 27.902 65.346 1.00 27.72 180 HIS A O 1
ATOM 1332 N N . GLY A 1 181 ? 7.722 28.185 64.475 1.00 23.32 181 GLY A N 1
ATOM 1333 C CA . GLY A 1 181 ? 8.290 28.868 65.631 1.00 23.79 181 GLY A CA 1
ATOM 1334 C C . GLY A 1 181 ? 9.023 27.950 66.588 1.00 27.81 181 GLY A C 1
ATOM 1335 O O . GLY A 1 181 ? 9.541 28.416 67.604 1.00 28.58 181 GLY A O 1
ATOM 1336 N N . PHE A 1 182 ? 9.088 26.643 66.266 1.00 23.91 182 PHE A N 1
ATOM 1337 C CA . PHE A 1 182 ? 9.751 25.647 67.119 1.00 22.97 182 PHE A CA 1
ATOM 1338 C C . PHE A 1 182 ? 11.252 25.652 67.094 1.00 26.26 182 PHE A C 1
ATOM 1339 O O . PHE A 1 182 ? 11.839 25.073 68.001 1.00 24.24 182 PHE A O 1
ATOM 1347 N N . VAL A 1 183 ? 11.892 26.233 66.060 1.00 23.34 183 VAL A N 1
ATOM 1348 C CA . VAL A 1 183 ? 13.359 26.213 65.927 1.00 24.27 183 VAL A CA 1
ATOM 1349 C C . VAL A 1 183 ? 14.196 26.505 67.181 1.00 32.09 183 VAL A C 1
ATOM 1350 O O . VAL A 1 183 ? 15.212 25.822 67.391 1.00 34.10 183 VAL A O 1
ATOM 1354 N N . SER A 1 184 ? 13.759 27.482 68.010 1.00 27.14 184 SER A N 1
ATOM 1355 C CA A SER A 1 184 ? 14.478 27.880 69.230 0.50 27.11 184 SER A CA 1
ATOM 1356 C CA B SER A 1 184 ? 14.485 27.867 69.230 0.50 27.18 184 SER A CA 1
ATOM 1357 C C . SER A 1 184 ? 13.732 27.528 70.530 1.00 31.31 184 SER A C 1
ATOM 1358 O O . SER A 1 184 ? 14.198 27.870 71.624 1.00 33.10 184 SER A O 1
ATOM 1363 N N . ASP A 1 185 ? 12.590 26.849 70.420 1.00 25.52 185 ASP A N 1
ATOM 1364 C CA . ASP A 1 185 ? 11.722 26.476 71.536 1.00 25.82 185 ASP A CA 1
ATOM 1365 C C . ASP A 1 185 ? 12.200 25.250 72.319 1.00 29.33 185 ASP A C 1
ATOM 1366 O O . ASP A 1 185 ? 12.491 24.212 71.726 1.00 27.19 185 ASP A O 1
ATOM 1371 N N . ILE A 1 186 ? 12.228 25.362 73.665 1.00 27.43 186 ILE A N 1
ATOM 1372 C CA . ILE A 1 186 ? 12.599 24.255 74.558 1.00 26.94 186 ILE A CA 1
ATOM 1373 C C . ILE A 1 186 ? 11.553 23.143 74.449 1.00 30.59 186 ILE A C 1
ATOM 1374 O O . ILE A 1 186 ? 11.908 21.966 74.536 1.00 29.87 186 ILE A O 1
ATOM 1379 N N . GLY A 1 187 ? 10.298 23.538 74.194 1.00 27.74 187 GLY A N 1
ATOM 1380 C CA . GLY A 1 187 ? 9.136 22.660 74.055 1.00 27.50 187 GLY A CA 1
ATOM 1381 C C . GLY A 1 187 ? 9.269 21.532 73.052 1.00 28.60 187 GLY A C 1
ATOM 1382 O O . GLY A 1 187 ? 8.475 20.585 73.086 1.00 28.78 187 GLY A O 1
ATOM 1383 N N . ILE A 1 188 ? 10.299 21.594 72.179 1.00 23.49 188 ILE A N 1
ATOM 1384 C CA . ILE A 1 188 ? 10.606 20.511 71.236 1.00 22.92 188 ILE A CA 1
ATOM 1385 C C . ILE A 1 188 ? 10.954 19.209 71.984 1.00 26.65 188 ILE A C 1
ATOM 1386 O O . ILE A 1 188 ? 10.895 18.138 71.385 1.00 25.93 188 ILE A O 1
ATOM 1391 N N . VAL A 1 189 ? 11.296 19.303 73.293 1.00 25.10 189 VAL A N 1
ATOM 1392 C CA . VAL A 1 189 ? 11.581 18.116 74.119 1.00 24.65 189 VAL A CA 1
ATOM 1393 C C . VAL A 1 189 ? 10.347 17.183 74.210 1.00 29.85 189 VAL A C 1
ATOM 1394 O O . VAL A 1 189 ? 10.485 16.017 74.566 1.00 30.36 189 VAL A O 1
ATOM 1398 N N . ARG A 1 190 ? 9.155 17.707 73.900 1.00 27.09 190 ARG A N 1
ATOM 1399 C CA . ARG A 1 190 ? 7.890 16.970 73.985 1.00 26.86 190 ARG A CA 1
ATOM 1400 C C . ARG A 1 190 ? 7.604 16.072 72.792 1.00 31.40 190 ARG A C 1
ATOM 1401 O O . ARG A 1 190 ? 6.824 15.129 72.930 1.00 32.14 190 ARG A O 1
ATOM 1409 N N . SER A 1 191 ? 8.221 16.347 71.625 1.00 25.99 191 SER A N 1
ATOM 1410 C CA . SER A 1 191 ? 7.941 15.547 70.434 1.00 24.33 191 SER A CA 1
ATOM 1411 C C . SER A 1 191 ? 9.149 15.184 69.593 1.00 26.66 191 SER A C 1
ATOM 1412 O O . SER A 1 191 ? 9.830 16.074 69.076 1.00 24.93 191 SER A O 1
ATOM 1415 N N . ARG A 1 192 ? 9.360 13.873 69.373 1.00 23.98 192 ARG A N 1
ATOM 1416 C CA . ARG A 1 192 ? 10.437 13.399 68.502 1.00 24.39 192 ARG A CA 1
ATOM 1417 C C . ARG A 1 192 ? 10.253 13.914 67.068 1.00 26.54 192 ARG A C 1
ATOM 1418 O O . ARG A 1 192 ? 11.238 14.331 66.441 1.00 25.60 192 ARG A O 1
ATOM 1426 N N . ASN A 1 193 ? 8.999 13.883 66.560 1.00 23.88 193 ASN A N 1
ATOM 1427 C CA A ASN A 1 193 ? 8.691 14.342 65.205 0.50 24.05 193 ASN A CA 1
ATOM 1428 C CA B ASN A 1 193 ? 8.703 14.347 65.198 0.50 23.98 193 ASN A CA 1
ATOM 1429 C C . ASN A 1 193 ? 9.041 15.832 65.036 1.00 26.43 193 ASN A C 1
ATOM 1430 O O . ASN A 1 193 ? 9.657 16.210 64.042 1.00 24.47 193 ASN A O 1
ATOM 1439 N N . VAL A 1 194 ? 8.711 16.656 66.037 1.00 22.12 194 VAL A N 1
ATOM 1440 C CA . VAL A 1 194 ? 9.030 18.099 66.002 1.00 21.29 194 VAL A CA 1
ATOM 1441 C C . VAL A 1 194 ? 10.548 18.284 65.990 1.00 23.81 194 VAL A C 1
ATOM 1442 O O . VAL A 1 194 ? 11.056 19.035 65.171 1.00 21.29 194 VAL A O 1
ATOM 1446 N N . ARG A 1 195 ? 11.288 17.514 66.818 1.00 20.98 195 ARG A N 1
ATOM 1447 C CA . ARG A 1 195 ? 12.757 17.588 66.800 1.00 20.53 195 ARG A CA 1
ATOM 1448 C C . ARG A 1 195 ? 13.354 17.238 65.453 1.00 22.05 195 ARG A C 1
ATOM 1449 O O . ARG A 1 195 ? 14.252 17.945 64.981 1.00 21.36 195 ARG A O 1
ATOM 1457 N N . GLN A 1 196 ? 12.841 16.178 64.806 1.00 19.66 196 GLN A N 1
ATOM 1458 C CA . GLN A 1 196 ? 13.326 15.749 63.489 1.00 19.75 196 GLN A CA 1
ATOM 1459 C C . GLN A 1 196 ? 13.069 16.862 62.452 1.00 22.95 196 GLN A C 1
ATOM 1460 O O . GLN A 1 196 ? 13.940 17.144 61.633 1.00 21.86 196 GLN A O 1
ATOM 1474 N N . VAL A 1 198 ? 12.620 20.190 63.105 1.00 17.34 198 VAL A N 1
ATOM 1475 C CA . VAL A 1 198 ? 13.466 21.341 63.455 1.00 16.47 198 VAL A CA 1
ATOM 1476 C C . VAL A 1 198 ? 14.864 21.096 62.871 1.00 19.67 198 VAL A C 1
ATOM 1477 O O . VAL A 1 198 ? 15.420 21.993 62.235 1.00 18.41 198 VAL A O 1
ATOM 1481 N N . LYS A 1 199 ? 15.413 19.866 63.035 1.00 17.53 199 LYS A N 1
ATOM 1482 C CA . LYS A 1 199 ? 16.727 19.540 62.483 1.00 17.82 199 LYS A CA 1
ATOM 1483 C C . LYS A 1 199 ? 16.751 19.699 60.959 1.00 21.06 199 LYS A C 1
ATOM 1484 O O . LYS A 1 199 ? 17.693 20.271 60.420 1.00 20.17 199 LYS A O 1
ATOM 1490 N N . LYS A 1 200 ? 15.714 19.201 60.268 1.00 17.86 200 LYS A N 1
ATOM 1491 C CA . LYS A 1 200 ? 15.615 19.304 58.812 1.00 16.62 200 LYS A CA 1
ATOM 1492 C C . LYS A 1 200 ? 15.588 20.784 58.362 1.00 18.96 200 LYS A C 1
ATOM 1493 O O . LYS A 1 200 ? 16.315 21.154 57.450 1.00 18.52 200 LYS A O 1
ATOM 1499 N N . VAL A 1 201 ? 14.771 21.598 59.016 1.00 16.95 201 VAL A N 1
ATOM 1500 C CA . VAL A 1 201 ? 14.586 23.017 58.676 1.00 16.60 201 VAL A CA 1
ATOM 1501 C C . VAL A 1 201 ? 15.871 23.785 58.948 1.00 19.93 201 VAL A C 1
ATOM 1502 O O . VAL A 1 201 ? 16.318 24.565 58.103 1.00 19.37 201 VAL A O 1
ATOM 1506 N N . GLN A 1 202 ? 16.502 23.528 60.110 1.00 17.27 202 GLN A N 1
ATOM 1507 C CA . GLN A 1 202 ? 17.772 24.185 60.408 1.00 16.01 202 GLN A CA 1
ATOM 1508 C C . GLN A 1 202 ? 18.834 23.821 59.394 1.00 18.06 202 GLN A C 1
ATOM 1509 O O . GLN A 1 202 ? 19.555 24.722 58.947 1.00 17.92 202 GLN A O 1
ATOM 1515 N N . ASP A 1 203 ? 18.940 22.516 59.017 1.00 17.74 203 ASP A N 1
ATOM 1516 C CA . ASP A 1 203 ? 19.886 22.072 57.988 1.00 17.97 203 ASP A CA 1
ATOM 1517 C C . ASP A 1 203 ? 19.588 22.770 56.647 1.00 21.00 203 ASP A C 1
ATOM 1518 O O . ASP A 1 203 ? 20.510 23.217 55.973 1.00 19.79 203 ASP A O 1
ATOM 1523 N N . TYR A 1 204 ? 18.300 22.843 56.261 1.00 18.33 204 TYR A N 1
ATOM 1524 C CA . TYR A 1 204 ? 17.887 23.511 55.020 1.00 16.64 204 TYR A CA 1
ATOM 1525 C C . TYR A 1 204 ? 18.334 24.968 55.025 1.00 18.42 204 TYR A C 1
ATOM 1526 O O . TYR A 1 204 ? 18.914 25.411 54.042 1.00 18.78 204 TYR A O 1
ATOM 1535 N N . ASN A 1 205 ? 18.047 25.705 56.101 1.00 16.01 205 ASN A N 1
ATOM 1536 C CA . ASN A 1 205 ? 18.423 27.129 56.193 1.00 16.15 205 ASN A CA 1
ATOM 1537 C C . ASN A 1 205 ? 19.926 27.365 56.023 1.00 20.60 205 ASN A C 1
ATOM 1538 O O . ASN A 1 205 ? 20.333 28.239 55.259 1.00 19.72 205 ASN A O 1
ATOM 1543 N N . GLU A 1 206 ? 20.748 26.569 56.729 1.00 20.45 206 GLU A N 1
ATOM 1544 C CA . GLU A 1 206 ? 22.209 26.679 56.650 1.00 21.08 206 GLU A CA 1
ATOM 1545 C C . GLU A 1 206 ? 22.698 26.345 55.253 1.00 23.53 206 GLU A C 1
ATOM 1546 O O . GLU A 1 206 ? 23.591 27.006 54.751 1.00 25.01 206 GLU A O 1
ATOM 1552 N N . TRP A 1 207 ? 22.131 25.313 54.628 1.00 20.33 207 TRP A N 1
ATOM 1553 C CA . TRP A 1 207 ? 22.540 24.904 53.291 1.00 21.70 207 TRP A CA 1
ATOM 1554 C C . TRP A 1 207 ? 22.150 26.010 52.276 1.00 23.77 207 TRP A C 1
ATOM 1555 O O . TRP A 1 207 ? 22.936 26.346 51.392 1.00 23.64 207 TRP A O 1
ATOM 1566 N N . LEU A 1 208 ? 20.954 26.591 52.444 1.00 19.98 208 LEU A N 1
ATOM 1567 C CA . LEU A 1 208 ? 20.461 27.640 51.546 1.00 19.08 208 LEU A CA 1
ATOM 1568 C C . LEU A 1 208 ? 21.347 28.879 51.523 1.00 23.24 208 LEU A C 1
ATOM 1569 O O . LEU A 1 208 ? 21.695 29.350 50.438 1.00 22.88 208 LEU A O 1
ATOM 1574 N N . ILE A 1 209 ? 21.718 29.395 52.704 1.00 21.61 209 ILE A N 1
ATOM 1575 C CA . ILE A 1 209 ? 22.569 30.582 52.801 1.00 23.11 209 ILE A CA 1
ATOM 1576 C C . ILE A 1 209 ? 23.943 30.387 52.156 1.00 29.62 209 ILE A C 1
ATOM 1577 O O . ILE A 1 209 ? 24.584 31.379 51.811 1.00 28.82 209 ILE A O 1
ATOM 1582 N N . LYS A 1 210 ? 24.385 29.122 52.015 1.00 29.15 210 LYS A N 1
ATOM 1583 C CA . LYS A 1 210 ? 25.678 28.765 51.428 1.00 30.92 210 LYS A CA 1
ATOM 1584 C C . LYS A 1 210 ? 25.652 28.520 49.911 1.00 36.71 210 LYS A C 1
ATOM 1585 O O . LYS A 1 210 ? 26.693 28.202 49.335 1.00 37.28 210 LYS A O 1
ATOM 1591 N N . GLN A 1 211 ? 24.483 28.679 49.257 1.00 32.62 211 GLN A N 1
ATOM 1592 C CA . GLN A 1 211 ? 24.375 28.502 47.803 1.00 31.72 211 GLN A CA 1
ATOM 1593 C C . GLN A 1 211 ? 24.903 29.787 47.137 1.00 35.74 211 GLN A C 1
ATOM 1594 O O . GLN A 1 211 ? 24.307 30.848 47.343 1.00 32.96 211 GLN A O 1
ATOM 1600 N N . PRO A 1 212 ? 26.045 29.762 46.396 1.00 34.04 212 PRO A N 1
ATOM 1601 C CA . PRO A 1 212 ? 26.573 31.026 45.838 1.00 33.62 212 PRO A CA 1
ATOM 1602 C C . PRO A 1 212 ? 25.759 31.676 44.716 1.00 33.40 212 PRO A C 1
ATOM 1603 O O . PRO A 1 212 ? 25.920 32.869 44.466 1.00 33.34 212 PRO A O 1
ATOM 1607 N N . GLY A 1 213 ? 24.897 30.911 44.062 1.00 27.27 213 GLY A N 1
ATOM 1608 C CA . GLY A 1 213 ? 24.083 31.456 42.983 1.00 26.48 213 GLY A CA 1
ATOM 1609 C C . GLY A 1 213 ? 22.790 32.099 43.453 1.00 27.30 213 GLY A C 1
ATOM 1610 O O . GLY A 1 213 ? 21.911 32.358 42.630 1.00 27.48 213 GLY A O 1
ATOM 1611 N N . TYR A 1 214 ? 22.647 32.334 44.782 1.00 20.60 214 TYR A N 1
ATOM 1612 C CA . TYR A 1 214 ? 21.424 32.896 45.389 1.00 20.20 214 TYR A CA 1
ATOM 1613 C C . TYR A 1 214 ? 21.697 33.963 46.415 1.00 23.29 214 TYR A C 1
ATOM 1614 O O . TYR A 1 214 ? 22.634 33.833 47.200 1.00 24.89 214 TYR A O 1
ATOM 1623 N N . THR A 1 215 ? 20.836 34.992 46.450 1.00 19.15 215 THR A N 1
ATOM 1624 C CA . THR A 1 215 ? 20.862 36.044 47.465 1.00 16.76 215 THR A CA 1
ATOM 1625 C C . THR A 1 215 ? 19.590 35.831 48.303 1.00 17.25 215 THR A C 1
ATOM 1626 O O . THR A 1 215 ? 18.485 35.972 47.751 1.00 14.47 215 THR A O 1
ATOM 1630 N N . THR A 1 216 ? 19.748 35.475 49.596 1.00 16.07 216 THR A N 1
ATOM 1631 C CA . THR A 1 216 ? 18.622 35.133 50.493 1.00 16.16 216 THR A CA 1
ATOM 1632 C C . THR A 1 216 ? 18.431 36.034 51.689 1.00 19.69 216 THR A C 1
ATOM 1633 O O . THR A 1 216 ? 19.399 36.439 52.338 1.00 19.05 216 THR A O 1
ATOM 1637 N N . ASN A 1 217 ? 17.158 36.284 52.051 1.00 15.92 217 ASN A N 1
ATOM 1638 C CA . ASN A 1 217 ? 16.842 36.955 53.293 1.00 14.53 217 ASN A CA 1
ATOM 1639 C C . ASN A 1 217 ? 15.740 36.187 53.999 1.00 19.61 217 ASN A C 1
ATOM 1640 O O . ASN A 1 217 ? 14.901 35.565 53.334 1.00 18.04 217 ASN A O 1
ATOM 1645 N N . PHE A 1 218 ? 15.732 36.241 55.328 1.00 16.41 218 PHE A N 1
ATOM 1646 C CA . PHE A 1 218 ? 14.751 35.562 56.171 1.00 15.30 218 PHE A CA 1
ATOM 1647 C C . PHE A 1 218 ? 13.895 36.540 56.925 1.00 18.50 218 PHE A C 1
ATOM 1648 O O . PHE A 1 218 ? 14.378 37.592 57.372 1.00 19.14 218 PHE A O 1
ATOM 1656 N N . LEU A 1 219 ? 12.637 36.156 57.155 1.00 16.35 219 LEU A N 1
ATOM 1657 C CA . LEU A 1 219 ? 11.667 36.987 57.865 1.00 15.98 219 LEU A CA 1
ATOM 1658 C C . LEU A 1 219 ? 10.993 36.199 58.957 1.00 20.67 219 LEU A C 1
ATOM 1659 O O . LEU A 1 219 ? 10.567 35.065 58.705 1.00 20.30 219 LEU A O 1
ATOM 1664 N N . ASN A 1 220 ? 10.826 36.795 60.156 1.00 19.93 220 ASN A N 1
ATOM 1665 C CA . ASN A 1 220 ? 10.087 36.107 61.223 1.00 20.65 220 ASN A CA 1
ATOM 1666 C C . ASN A 1 220 ? 8.646 36.593 61.241 1.00 26.38 220 ASN A C 1
ATOM 1667 O O . ASN A 1 220 ? 8.215 37.375 62.108 1.00 27.04 220 ASN A O 1
ATOM 1672 N N . ILE A 1 221 ? 7.928 36.193 60.211 1.00 21.24 221 ILE A N 1
ATOM 1673 C CA . ILE A 1 221 ? 6.506 36.441 60.049 1.00 21.37 221 ILE A CA 1
ATOM 1674 C C . ILE A 1 221 ? 5.884 35.074 59.980 1.00 21.79 221 ILE A C 1
ATOM 1675 O O . ILE A 1 221 ? 6.449 34.181 59.341 1.00 20.38 221 ILE A O 1
ATOM 1680 N N . ASP A 1 222 ? 4.744 34.887 60.671 1.00 19.52 222 ASP A N 1
ATOM 1681 C CA . ASP A 1 222 ? 3.995 33.628 60.613 1.00 17.74 222 ASP A CA 1
ATOM 1682 C C . ASP A 1 222 ? 4.914 32.425 60.946 1.00 21.04 222 ASP A C 1
ATOM 1683 O O . ASP A 1 222 ? 5.528 32.424 62.012 1.00 22.09 222 ASP A O 1
ATOM 1688 N N . ASP A 1 223 ? 5.073 31.465 60.024 1.00 17.87 223 ASP A N 1
ATOM 1689 C CA . ASP A 1 223 ? 5.917 30.282 60.231 1.00 16.89 223 ASP A CA 1
ATOM 1690 C C . ASP A 1 223 ? 7.368 30.488 59.828 1.00 19.00 223 ASP A C 1
ATOM 1691 O O . ASP A 1 223 ? 8.139 29.527 59.855 1.00 18.71 223 ASP A O 1
ATOM 1696 N N . GLY A 1 224 ? 7.713 31.706 59.412 1.00 16.92 224 GLY A N 1
ATOM 1697 C CA . GLY A 1 224 ? 9.052 32.027 58.930 1.00 16.47 224 GLY A CA 1
ATOM 1698 C C . GLY A 1 224 ? 9.073 31.940 57.410 1.00 20.03 224 GLY A C 1
ATOM 1699 O O . GLY A 1 224 ? 8.516 30.995 56.839 1.00 20.62 224 GLY A O 1
ATOM 1700 N N . LEU A 1 225 ? 9.675 32.935 56.737 1.00 14.99 225 LEU A N 1
ATOM 1701 C CA . LEU A 1 225 ? 9.723 32.960 55.278 1.00 15.59 225 LEU A CA 1
ATOM 1702 C C . LEU A 1 225 ? 11.110 33.335 54.787 1.00 20.06 225 LEU A C 1
ATOM 1703 O O . LEU A 1 225 ? 11.756 34.189 55.396 1.00 21.32 225 LEU A O 1
ATOM 1708 N N . ALA A 1 226 ? 11.589 32.676 53.743 1.00 14.39 226 ALA A N 1
ATOM 1709 C CA . ALA A 1 226 ? 12.845 33.069 53.115 1.00 14.36 226 ALA A CA 1
ATOM 1710 C C . ALA A 1 226 ? 12.544 33.425 51.681 1.00 16.18 226 ALA A C 1
ATOM 1711 O O . ALA A 1 226 ? 11.649 32.820 51.050 1.00 14.09 226 ALA A O 1
ATOM 1713 N N . ILE A 1 227 ? 13.270 34.425 51.176 1.00 15.05 227 ILE A N 1
ATOM 1714 C CA . ILE A 1 227 ? 13.168 34.870 49.801 1.00 13.20 227 ILE A CA 1
ATOM 1715 C C . ILE A 1 227 ? 14.558 34.772 49.217 1.00 15.84 227 ILE A C 1
ATOM 1716 O O . ILE A 1 227 ? 15.486 35.409 49.752 1.00 14.08 227 ILE A O 1
ATOM 1721 N N . SER A 1 228 ? 14.688 34.014 48.113 1.00 13.25 228 SER A N 1
ATOM 1722 C CA . SER A 1 228 ? 15.966 33.797 47.437 1.00 13.63 228 SER A CA 1
ATOM 1723 C C . SER A 1 228 ? 15.885 34.250 45.999 1.00 17.95 228 SER A C 1
ATOM 1724 O O . SER A 1 228 ? 15.025 33.792 45.258 1.00 18.22 228 SER A O 1
ATOM 1727 N N . ILE A 1 229 ? 16.810 35.104 45.581 1.00 13.57 229 ILE A N 1
ATOM 1728 C CA . ILE A 1 229 ? 16.875 35.579 44.196 1.00 13.24 229 ILE A CA 1
ATOM 1729 C C . ILE A 1 229 ? 17.969 34.779 43.502 1.00 18.48 229 ILE A C 1
ATOM 1730 O O . ILE A 1 229 ? 19.109 34.795 43.977 1.00 18.75 229 ILE A O 1
ATOM 1735 N N . LYS A 1 230 ? 17.651 34.141 42.377 1.00 16.65 230 LYS A N 1
ATOM 1736 C CA . LYS A 1 230 ? 18.638 33.381 41.606 1.00 16.79 230 LYS A CA 1
ATOM 1737 C C . LYS A 1 230 ? 19.549 34.309 40.810 1.00 21.48 230 LYS A C 1
ATOM 1738 O O . LYS A 1 230 ? 19.079 35.093 39.985 1.00 21.59 230 LYS A O 1
ATOM 1744 N N . GLY A 1 231 ? 20.850 34.157 41.031 1.00 22.84 231 GLY A N 1
ATOM 1745 C CA . GLY A 1 231 ? 21.880 34.911 40.319 1.00 44.67 231 GLY A CA 1
ATOM 1746 C C . GLY A 1 231 ? 22.412 34.153 39.118 1.00 81.03 231 GLY A C 1
ATOM 1747 O O . GLY A 1 231 ? 21.714 33.312 38.540 1.00 45.40 231 GLY A O 1
ATOM 1748 N N . ASP B 1 23 ? 13.302 37.582 71.885 1.00 31.84 23 ASP B N 1
ATOM 1749 C CA . ASP B 1 23 ? 12.794 36.777 70.771 1.00 30.12 23 ASP B CA 1
ATOM 1750 C C . ASP B 1 23 ? 13.943 35.980 70.174 1.00 29.02 23 ASP B C 1
ATOM 1751 O O . ASP B 1 23 ? 14.782 36.532 69.453 1.00 25.87 23 ASP B O 1
ATOM 1756 N N . LEU B 1 24 ? 14.003 34.676 70.490 1.00 25.39 24 LEU B N 1
ATOM 1757 C CA . LEU B 1 24 ? 15.104 33.853 70.015 1.00 25.29 24 LEU B CA 1
ATOM 1758 C C . LEU B 1 24 ? 15.030 33.492 68.529 1.00 26.09 24 LEU B C 1
ATOM 1759 O O . LEU B 1 24 ? 16.070 33.243 67.922 1.00 24.85 24 LEU B O 1
ATOM 1764 N N . ASN B 1 25 ? 13.822 33.498 67.939 1.00 24.05 25 ASN B N 1
ATOM 1765 C CA . ASN B 1 25 ? 13.658 33.244 66.500 1.00 23.13 25 ASN B CA 1
ATOM 1766 C C . ASN B 1 25 ? 14.261 34.395 65.706 1.00 25.28 25 ASN B C 1
ATOM 1767 O O . ASN B 1 25 ? 14.944 34.160 64.714 1.00 23.10 25 ASN B O 1
ATOM 1772 N N . LYS B 1 26 ? 14.068 35.638 66.187 1.00 23.32 26 LYS B N 1
ATOM 1773 C CA . LYS B 1 26 ? 14.663 36.828 65.578 1.00 22.26 26 LYS B CA 1
ATOM 1774 C C . LYS B 1 26 ? 16.190 36.721 65.652 1.00 24.66 26 LYS B C 1
ATOM 1775 O O . LYS B 1 26 ? 16.864 36.920 64.640 1.00 23.12 26 LYS B O 1
ATOM 1781 N N . LYS B 1 27 ? 16.748 36.324 66.838 1.00 21.82 27 LYS B N 1
ATOM 1782 C CA . LYS B 1 27 ? 18.198 36.174 66.985 1.00 20.92 27 LYS B CA 1
ATOM 1783 C C . LYS B 1 27 ? 18.717 35.076 66.061 1.00 21.34 27 LYS B C 1
ATOM 1784 O O . LYS B 1 27 ? 19.781 35.226 65.459 1.00 20.32 27 LYS B O 1
ATOM 1790 N N . TYR B 1 28 ? 17.947 33.978 65.916 1.00 19.44 28 TYR B N 1
ATOM 1791 C CA . TYR B 1 28 ? 18.322 32.873 65.041 1.00 18.62 28 TYR B CA 1
ATOM 1792 C C . TYR B 1 28 ? 18.443 33.370 63.590 1.00 21.53 28 TYR B C 1
ATOM 1793 O O . TYR B 1 28 ? 19.461 33.131 62.950 1.00 21.10 28 TYR B O 1
ATOM 1802 N N . LEU B 1 29 ? 17.448 34.139 63.109 1.00 20.41 29 LEU B N 1
ATOM 1803 C CA . LEU B 1 29 ? 17.499 34.668 61.745 1.00 19.82 29 LEU B CA 1
ATOM 1804 C C . LEU B 1 29 ? 18.604 35.708 61.566 1.00 22.12 29 LEU B C 1
ATOM 1805 O O . LEU B 1 29 ? 19.327 35.648 60.571 1.00 21.11 29 LEU B O 1
ATOM 1810 N N . ILE B 1 30 ? 18.796 36.600 62.553 1.00 20.65 30 ILE B N 1
ATOM 1811 C CA . ILE B 1 30 ? 19.896 37.578 62.474 1.00 20.44 30 ILE B CA 1
ATOM 1812 C C . ILE B 1 30 ? 21.262 36.863 62.366 1.00 23.89 30 ILE B C 1
ATOM 1813 O O . ILE B 1 30 ? 22.102 37.264 61.558 1.00 24.14 30 ILE B O 1
ATOM 1818 N N . ASP B 1 31 ? 21.436 35.744 63.106 1.00 23.19 31 ASP B N 1
ATOM 1819 C CA . ASP B 1 31 ? 22.643 34.921 63.024 1.00 23.46 31 ASP B CA 1
ATOM 1820 C C . ASP B 1 31 ? 22.838 34.384 61.612 1.00 27.06 31 ASP B C 1
ATOM 1821 O O . ASP B 1 31 ? 23.954 34.433 61.089 1.00 27.32 31 ASP B O 1
ATOM 1826 N N . LEU B 1 32 ? 21.743 33.945 60.955 1.00 22.90 32 LEU B N 1
ATOM 1827 C CA . LEU B 1 32 ? 21.842 33.468 59.568 1.00 22.46 32 LEU B CA 1
ATOM 1828 C C . LEU B 1 32 ? 22.285 34.608 58.612 1.00 27.26 32 LEU B C 1
ATOM 1829 O O . LEU B 1 32 ? 22.998 34.336 57.651 1.00 29.87 32 LEU B O 1
ATOM 1834 N N . HIS B 1 33 ? 21.895 35.872 58.905 1.00 21.04 33 HIS B N 1
ATOM 1835 C CA . HIS B 1 33 ? 22.236 37.042 58.085 1.00 19.94 33 HIS B CA 1
ATOM 1836 C C . HIS B 1 33 ? 23.681 37.546 58.304 1.00 26.99 33 HIS B C 1
ATOM 1837 O O . HIS B 1 33 ? 24.176 38.347 57.503 1.00 26.59 33 HIS B O 1
ATOM 1844 N N . GLN B 1 34 ? 24.393 37.022 59.335 1.00 27.87 34 GLN B N 1
ATOM 1845 C CA . GLN B 1 34 ? 25.778 37.449 59.576 1.00 28.34 34 GLN B CA 1
ATOM 1846 C C . GLN B 1 34 ? 26.670 37.247 58.357 1.00 35.34 34 GLN B C 1
ATOM 1847 O O . GLN B 1 34 ? 27.564 38.063 58.117 1.00 35.74 34 GLN B O 1
ATOM 1853 N N . HIS B 1 35 ? 26.342 36.240 57.514 1.00 34.90 35 HIS B N 1
ATOM 1854 C CA . HIS B 1 35 ? 27.056 35.959 56.263 1.00 34.90 35 HIS B CA 1
ATOM 1855 C C . HIS B 1 35 ? 26.988 37.141 55.263 1.00 39.77 35 HIS B C 1
ATOM 1856 O O . HIS B 1 35 ? 27.904 37.305 54.456 1.00 41.89 35 HIS B O 1
ATOM 1863 N N . GLN B 1 36 ? 25.918 37.962 55.340 1.00 33.74 36 GLN B N 1
ATOM 1864 C CA . GLN B 1 36 ? 25.689 39.117 54.462 1.00 31.68 36 GLN B CA 1
ATOM 1865 C C . GLN B 1 36 ? 25.988 40.497 55.103 1.00 32.44 36 GLN B C 1
ATOM 1866 O O . GLN B 1 36 ? 25.618 41.515 54.517 1.00 31.25 36 GLN B O 1
ATOM 1872 N N . ASN B 1 37 ? 26.665 40.543 56.279 1.00 27.33 37 ASN B N 1
ATOM 1873 C CA . ASN B 1 37 ? 26.985 41.828 56.924 1.00 25.99 37 ASN B CA 1
ATOM 1874 C C . ASN B 1 37 ? 27.789 42.716 55.988 1.00 30.57 37 ASN B C 1
ATOM 1875 O O . ASN B 1 37 ? 28.765 42.250 55.400 1.00 32.31 37 ASN B O 1
ATOM 1880 N N . SER B 1 38 ? 27.395 43.986 55.852 1.00 26.50 38 SER B N 1
ATOM 1881 C CA . SER B 1 38 ? 28.166 44.931 55.040 1.00 26.33 38 SER B CA 1
ATOM 1882 C C . SER B 1 38 ? 29.152 45.621 55.995 1.00 30.07 38 SER B C 1
ATOM 1883 O O . SER B 1 38 ? 29.091 45.382 57.205 1.00 28.59 38 SER B O 1
ATOM 1886 N N . SER B 1 39 ? 30.022 46.501 55.467 1.00 29.30 39 SER B N 1
ATOM 1887 C CA . SER B 1 39 ? 31.014 47.249 56.264 1.00 29.71 39 SER B CA 1
ATOM 1888 C C . SER B 1 39 ? 30.345 48.242 57.226 1.00 31.68 39 SER B C 1
ATOM 1889 O O . SER B 1 39 ? 30.922 48.617 58.255 1.00 30.79 39 SER B O 1
ATOM 1892 N N . ILE B 1 40 ? 29.122 48.643 56.886 1.00 26.36 40 ILE B N 1
ATOM 1893 C CA . ILE B 1 40 ? 28.300 49.593 57.638 1.00 24.83 40 ILE B CA 1
ATOM 1894 C C . ILE B 1 40 ? 27.688 48.964 58.896 1.00 24.52 40 ILE B C 1
ATOM 1895 O O . ILE B 1 40 ? 27.281 49.694 59.796 1.00 23.30 40 ILE B O 1
ATOM 1900 N N . GLU B 1 41 ? 27.597 47.614 58.962 1.00 20.14 41 GLU B N 1
ATOM 1901 C CA . GLU B 1 41 ? 26.943 46.933 60.073 1.00 19.48 41 GLU B CA 1
ATOM 1902 C C . GLU B 1 41 ? 27.495 47.260 61.456 1.00 23.46 41 GLU B C 1
ATOM 1903 O O . GLU B 1 41 ? 26.729 47.320 62.409 1.00 23.26 41 GLU B O 1
ATOM 1909 N N . VAL B 1 42 ? 28.799 47.511 61.559 1.00 23.04 42 VAL B N 1
ATOM 1910 C CA . VAL B 1 42 ? 29.436 47.907 62.831 1.00 24.07 42 VAL B CA 1
ATOM 1911 C C . VAL B 1 42 ? 28.749 49.121 63.489 1.00 24.94 42 VAL B C 1
ATOM 1912 O O . VAL B 1 42 ? 28.759 49.242 64.718 1.00 24.83 42 VAL B O 1
ATOM 1916 N N . LEU B 1 43 ? 28.125 50.006 62.675 1.00 21.35 43 LEU B N 1
ATOM 1917 C CA . LEU B 1 43 ? 27.422 51.178 63.218 1.00 21.26 43 LEU B CA 1
ATOM 1918 C C . LEU B 1 43 ? 26.234 50.843 64.096 1.00 24.34 43 LEU B C 1
ATOM 1919 O O . LEU B 1 43 ? 25.825 51.676 64.907 1.00 23.66 43 LEU B O 1
ATOM 1924 N N . ARG B 1 44 ? 25.646 49.626 63.934 1.00 19.74 44 ARG B N 1
ATOM 1925 C CA . ARG B 1 44 ? 24.521 49.208 64.781 1.00 19.97 44 ARG B CA 1
ATOM 1926 C C . ARG B 1 44 ? 24.915 49.253 66.276 1.00 25.08 44 ARG B C 1
ATOM 1927 O O . ARG B 1 44 ? 24.112 49.664 67.102 1.00 22.90 44 ARG B O 1
ATOM 1935 N N . GLU B 1 45 ? 26.147 48.834 66.597 1.00 25.61 45 GLU B N 1
ATOM 1936 C CA . GLU B 1 45 ? 26.696 48.829 67.958 1.00 25.32 45 GLU B CA 1
ATOM 1937 C C . GLU B 1 45 ? 26.766 50.257 68.515 1.00 26.77 45 GLU B C 1
ATOM 1938 O O . GLU B 1 45 ? 26.447 50.453 69.690 1.00 26.97 45 GLU B O 1
ATOM 1944 N N . PHE B 1 46 ? 27.126 51.244 67.672 1.00 23.36 46 PHE B N 1
ATOM 1945 C CA . PHE B 1 46 ? 27.137 52.666 68.057 1.00 23.03 46 PHE B CA 1
ATOM 1946 C C . PHE B 1 46 ? 25.703 53.124 68.383 1.00 26.79 46 PHE B C 1
ATOM 1947 O O . PHE B 1 46 ? 25.479 53.776 69.400 1.00 25.46 46 PHE B O 1
ATOM 1955 N N . ALA B 1 47 ? 24.726 52.810 67.491 1.00 22.56 47 ALA B N 1
ATOM 1956 C CA . ALA B 1 47 ? 23.337 53.209 67.700 1.00 22.03 47 ALA B CA 1
ATOM 1957 C C . ALA B 1 47 ? 22.751 52.597 68.992 1.00 27.06 47 ALA B C 1
ATOM 1958 O O . ALA B 1 47 ? 22.018 53.280 69.709 1.00 27.69 47 ALA B O 1
ATOM 1960 N N . GLU B 1 48 ? 23.105 51.336 69.309 1.00 24.98 48 GLU B N 1
ATOM 1961 C CA . GLU B 1 48 ? 22.619 50.660 70.514 1.00 25.77 48 GLU B CA 1
ATOM 1962 C C . GLU B 1 48 ? 23.121 51.374 71.778 1.00 30.37 48 GLU B C 1
ATOM 1963 O O . GLU B 1 48 ? 22.317 51.685 72.665 1.00 30.11 48 GLU B O 1
ATOM 1969 N N . VAL B 1 49 ? 24.442 51.640 71.849 1.00 26.51 49 VAL B N 1
ATOM 1970 C CA . VAL B 1 49 ? 25.065 52.299 73.012 1.00 25.31 49 VAL B CA 1
ATOM 1971 C C . VAL B 1 49 ? 24.481 53.707 73.224 1.00 29.83 49 VAL B C 1
ATOM 1972 O O . VAL B 1 49 ? 24.219 54.110 74.364 1.00 28.69 49 VAL B O 1
ATOM 1976 N N . ASN B 1 50 ? 24.312 54.454 72.129 1.00 27.61 50 ASN B N 1
ATOM 1977 C CA . ASN B 1 50 ? 23.828 55.834 72.157 1.00 27.67 50 ASN B CA 1
ATOM 1978 C C . ASN B 1 50 ? 22.326 56.010 72.037 1.00 33.00 50 ASN B C 1
ATOM 1979 O O . ASN B 1 50 ? 21.861 57.142 71.886 1.00 32.64 50 ASN B O 1
ATOM 1984 N N . GLU B 1 51 ? 21.568 54.894 72.129 1.00 31.10 51 GLU B N 1
ATOM 1985 C CA . GLU B 1 51 ? 20.105 54.853 72.061 1.00 31.33 51 GLU B CA 1
ATOM 1986 C C . GLU B 1 51 ? 19.565 55.644 70.852 1.00 34.05 51 GLU B C 1
ATOM 1987 O O . GLU B 1 51 ? 18.616 56.420 70.979 1.00 32.91 51 GLU B O 1
ATOM 1993 N N . VAL B 1 52 ? 20.220 55.470 69.690 1.00 29.12 52 VAL B N 1
ATOM 1994 C CA . VAL B 1 52 ? 19.832 56.123 68.446 1.00 28.68 52 VAL B CA 1
ATOM 1995 C C . VAL B 1 52 ? 19.004 55.083 67.675 1.00 30.85 52 VAL B C 1
ATOM 1996 O O . VAL B 1 52 ? 19.530 54.012 67.381 1.00 28.76 52 VAL B O 1
ATOM 2000 N N . PRO B 1 53 ? 17.703 55.329 67.395 1.00 27.41 53 PRO B N 1
ATOM 2001 C CA . PRO B 1 53 ? 16.939 54.316 66.647 1.00 26.87 53 PRO B CA 1
ATOM 2002 C C . PRO B 1 53 ? 17.344 54.284 65.180 1.00 28.30 53 PRO B C 1
ATOM 2003 O O . PRO B 1 53 ? 17.461 55.318 64.525 1.00 28.95 53 PRO B O 1
ATOM 2007 N N . ILE B 1 54 ? 17.668 53.086 64.712 1.00 23.12 54 ILE B N 1
ATOM 2008 C CA . ILE B 1 54 ? 18.028 52.811 63.333 1.00 21.76 54 ILE B CA 1
ATOM 2009 C C . ILE B 1 54 ? 17.109 51.674 62.883 1.00 21.73 54 ILE B C 1
ATOM 2010 O O . ILE B 1 54 ? 16.571 50.946 63.723 1.00 20.19 54 ILE B O 1
ATOM 2015 N N . VAL B 1 55 ? 16.952 51.534 61.572 1.00 18.32 55 VAL B N 1
ATOM 2016 C CA A VAL B 1 55 ? 16.128 50.491 60.948 0.40 17.45 55 VAL B CA 1
ATOM 2017 C CA B VAL B 1 55 ? 16.102 50.497 60.988 0.60 17.26 55 VAL B CA 1
ATOM 2018 C C . VAL B 1 55 ? 16.588 49.126 61.491 1.00 20.11 55 VAL B C 1
ATOM 2019 O O . VAL B 1 55 ? 17.800 48.889 61.608 1.00 19.60 55 VAL B O 1
ATOM 2026 N N . ASP B 1 56 ? 15.639 48.249 61.814 1.00 17.57 56 ASP B N 1
ATOM 2027 C CA . ASP B 1 56 ? 15.937 46.904 62.297 1.00 17.04 56 ASP B CA 1
ATOM 2028 C C . ASP B 1 56 ? 16.582 46.058 61.194 1.00 18.36 56 ASP B C 1
ATOM 2029 O O . ASP B 1 56 ? 16.375 46.301 59.997 1.00 16.34 56 ASP B O 1
ATOM 2034 N N . ARG B 1 57 ? 17.444 45.107 61.594 1.00 15.92 57 ARG B N 1
ATOM 2035 C CA . ARG B 1 57 ? 18.238 44.332 60.653 1.00 15.11 57 ARG B CA 1
ATOM 2036 C C . ARG B 1 57 ? 17.434 43.529 59.625 1.00 17.11 57 ARG B C 1
ATOM 2037 O O . ARG B 1 57 ? 17.782 43.528 58.433 1.00 16.48 57 ARG B O 1
ATOM 2045 N N . LEU B 1 58 ? 16.453 42.750 60.095 1.00 15.00 58 LEU B N 1
ATOM 2046 C CA . LEU B 1 58 ? 15.669 41.896 59.194 1.00 14.18 58 LEU B CA 1
ATOM 2047 C C . LEU B 1 58 ? 14.821 42.748 58.260 1.00 16.61 58 LEU B C 1
ATOM 2048 O O . LEU B 1 58 ? 14.672 42.388 57.098 1.00 16.97 58 LEU B O 1
ATOM 2053 N N . THR B 1 59 ? 14.332 43.897 58.746 1.00 13.96 59 THR B N 1
ATOM 2054 C CA . THR B 1 59 ? 13.561 44.843 57.920 1.00 14.07 59 THR B CA 1
ATOM 2055 C C . THR B 1 59 ? 14.506 45.393 56.847 1.00 16.74 59 THR B C 1
ATOM 2056 O O . THR B 1 59 ? 14.139 45.433 55.664 1.00 16.04 59 THR B O 1
ATOM 2060 N N . LEU B 1 60 ? 15.720 45.813 57.260 1.00 13.88 60 LEU B N 1
ATOM 2061 C CA . LEU B 1 60 ? 16.699 46.355 56.324 1.00 14.11 60 LEU B CA 1
ATOM 2062 C C . LEU B 1 60 ? 16.999 45.341 55.208 1.00 16.74 60 LEU B C 1
ATOM 2063 O O . LEU B 1 60 ? 17.002 45.697 54.029 1.00 16.15 60 LEU B O 1
ATOM 2068 N N . ASP B 1 61 ? 17.335 44.114 55.601 1.00 13.46 61 ASP B N 1
ATOM 2069 C CA . ASP B 1 61 ? 17.704 43.094 54.616 1.00 13.39 61 ASP B CA 1
ATOM 2070 C C . ASP B 1 61 ? 16.574 42.728 53.654 1.00 15.81 61 ASP B C 1
ATOM 2071 O O . ASP B 1 61 ? 16.841 42.367 52.512 1.00 15.94 61 ASP B O 1
ATOM 2076 N N . LEU B 1 62 ? 15.314 42.886 54.091 1.00 12.51 62 LEU B N 1
ATOM 2077 C CA . LEU B 1 62 ? 14.175 42.691 53.187 1.00 12.56 62 LEU B CA 1
ATOM 2078 C C . LEU B 1 62 ? 14.177 43.879 52.175 1.00 15.62 62 LEU B C 1
ATOM 2079 O O . LEU B 1 62 ? 13.992 43.660 50.981 1.00 14.17 62 LEU B O 1
ATOM 2084 N N . ILE B 1 63 ? 14.355 45.116 52.652 1.00 13.08 63 ILE B N 1
ATOM 2085 C CA . ILE B 1 63 ? 14.360 46.275 51.744 1.00 12.46 63 ILE B CA 1
ATOM 2086 C C . ILE B 1 63 ? 15.489 46.143 50.711 1.00 13.83 63 ILE B C 1
ATOM 2087 O O . ILE B 1 63 ? 15.286 46.470 49.550 1.00 15.05 63 ILE B O 1
ATOM 2092 N N . LYS B 1 64 ? 16.668 45.647 51.139 1.00 12.07 64 LYS B N 1
ATOM 2093 C CA . LYS B 1 64 ? 17.788 45.427 50.219 1.00 12.03 64 LYS B CA 1
ATOM 2094 C C . LYS B 1 64 ? 17.367 44.446 49.117 1.00 15.36 64 LYS B C 1
ATOM 2095 O O . LYS B 1 64 ? 17.664 44.683 47.955 1.00 14.14 64 LYS B O 1
ATOM 2101 N N . GLN B 1 65 ? 16.598 43.393 49.469 1.00 14.04 65 GLN B N 1
ATOM 2102 C CA . GLN B 1 65 ? 16.098 42.429 48.473 1.00 14.71 65 GLN B CA 1
ATOM 2103 C C . GLN B 1 65 ? 15.093 43.115 47.540 1.00 14.25 65 GLN B C 1
ATOM 2104 O O . GLN B 1 65 ? 15.095 42.857 46.333 1.00 14.74 65 GLN B O 1
ATOM 2110 N N . LEU B 1 66 ? 14.249 44.018 48.088 1.00 12.98 66 LEU B N 1
ATOM 2111 C CA . LEU B 1 66 ? 13.273 44.746 47.261 1.00 12.65 66 LEU B CA 1
ATOM 2112 C C . LEU B 1 66 ? 13.993 45.650 46.265 1.00 15.10 66 LEU B C 1
ATOM 2113 O O . LEU B 1 66 ? 13.563 45.758 45.113 1.00 15.41 66 LEU B O 1
ATOM 2118 N N . ILE B 1 67 ? 15.115 46.257 46.691 1.00 12.72 67 ILE B N 1
ATOM 2119 C CA . ILE B 1 67 ? 15.929 47.100 45.812 1.00 13.08 67 ILE B CA 1
ATOM 2120 C C . ILE B 1 67 ? 16.505 46.254 44.663 1.00 17.38 67 ILE B C 1
ATOM 2121 O O . ILE B 1 67 ? 16.454 46.675 43.509 1.00 16.73 67 ILE B O 1
ATOM 2126 N N . ARG B 1 68 ? 17.025 45.053 44.982 1.00 15.48 68 ARG B N 1
ATOM 2127 C CA . ARG B 1 68 ? 17.547 44.154 43.949 1.00 15.67 68 ARG B CA 1
ATOM 2128 C C . ARG B 1 68 ? 16.465 43.715 42.951 1.00 18.94 68 ARG B C 1
ATOM 2129 O O . ARG B 1 68 ? 16.671 43.773 41.738 1.00 18.40 68 ARG B O 1
ATOM 2150 N N . ASN B 1 70 ? 13.540 45.064 42.160 1.00 15.06 70 ASN B N 1
ATOM 2151 C CA . ASN B 1 70 ? 12.980 46.135 41.344 1.00 15.27 70 ASN B CA 1
ATOM 2152 C C . ASN B 1 70 ? 13.992 46.957 40.616 1.00 18.51 70 ASN B C 1
ATOM 2153 O O . ASN B 1 70 ? 13.597 47.923 39.960 1.00 17.86 70 ASN B O 1
ATOM 2158 N N . ASN B 1 71 ? 15.291 46.602 40.740 1.00 16.83 71 ASN B N 1
ATOM 2159 C CA A ASN B 1 71 ? 16.407 47.335 40.116 0.60 16.91 71 ASN B CA 1
ATOM 2160 C CA B ASN B 1 71 ? 16.401 47.332 40.109 0.40 16.54 71 ASN B CA 1
ATOM 2161 C C . ASN B 1 71 ? 16.306 48.828 40.461 1.00 19.28 71 ASN B C 1
ATOM 2162 O O . ASN B 1 71 ? 16.398 49.716 39.585 1.00 17.85 71 ASN B O 1
ATOM 2171 N N . VAL B 1 72 ? 16.058 49.101 41.754 1.00 14.96 72 VAL B N 1
ATOM 2172 C CA . VAL B 1 72 ? 15.914 50.465 42.313 1.00 14.23 72 VAL B CA 1
ATOM 2173 C C . VAL B 1 72 ? 17.231 51.208 42.157 1.00 18.03 72 VAL B C 1
ATOM 2174 O O . VAL B 1 72 ? 18.288 50.652 42.504 1.00 17.67 72 VAL B O 1
ATOM 2178 N N . LYS B 1 73 ? 17.172 52.459 41.623 1.00 16.48 73 LYS B N 1
ATOM 2179 C CA . LYS B 1 73 ? 18.381 53.283 41.428 1.00 16.81 73 LYS B CA 1
ATOM 2180 C C . LYS B 1 73 ? 18.304 54.583 42.194 1.00 19.85 73 LYS B C 1
ATOM 2181 O O . LYS B 1 73 ? 19.317 55.027 42.714 1.00 20.65 73 LYS B O 1
ATOM 2187 N N . ASN B 1 74 ? 17.130 55.214 42.231 1.00 16.15 74 ASN B N 1
ATOM 2188 C CA . ASN B 1 74 ? 16.951 56.482 42.937 1.00 14.03 74 ASN B CA 1
ATOM 2189 C C . ASN B 1 74 ? 16.042 56.269 44.115 1.00 16.05 74 ASN B C 1
ATOM 2190 O O . ASN B 1 74 ? 14.889 55.912 43.933 1.00 15.62 74 ASN B O 1
ATOM 2195 N N . ILE B 1 75 ? 16.536 56.563 45.323 1.00 13.45 75 ILE B N 1
ATOM 2196 C CA . ILE B 1 75 ? 15.769 56.404 46.557 1.00 12.37 75 ILE B CA 1
ATOM 2197 C C . ILE B 1 75 ? 15.620 57.744 47.258 1.00 15.17 75 ILE B C 1
ATOM 2198 O O . ILE B 1 75 ? 16.588 58.484 47.364 1.00 15.68 75 ILE B O 1
ATOM 2203 N N . LEU B 1 76 ? 14.425 58.017 47.786 1.00 13.39 76 LEU B N 1
ATOM 2204 C CA . LEU B 1 76 ? 14.179 59.207 48.597 1.00 14.39 76 LEU B CA 1
ATOM 2205 C C . LEU B 1 76 ? 13.837 58.706 49.994 1.00 16.78 76 LEU B C 1
ATOM 2206 O O . LEU B 1 76 ? 12.891 57.943 50.173 1.00 15.88 76 LEU B O 1
ATOM 2211 N N . GLU B 1 77 ? 14.609 59.142 50.992 1.00 15.70 77 GLU B N 1
ATOM 2212 C CA A GLU B 1 77 ? 14.455 58.742 52.390 0.50 16.65 77 GLU B CA 1
ATOM 2213 C CA B GLU B 1 77 ? 14.382 58.713 52.362 0.50 16.02 77 GLU B CA 1
ATOM 2214 C C . GLU B 1 77 ? 14.008 59.936 53.209 1.00 19.94 77 GLU B C 1
ATOM 2215 O O . GLU B 1 77 ? 14.646 6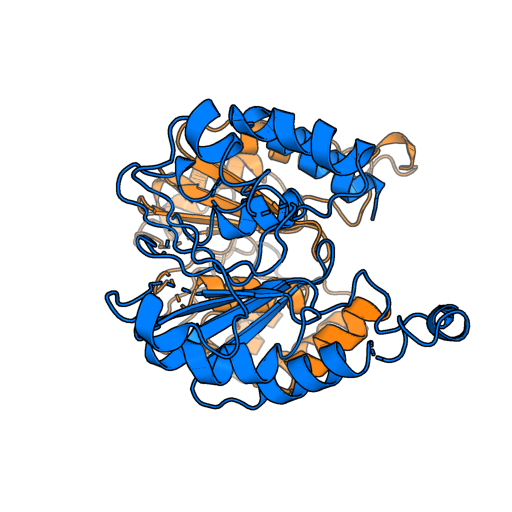0.988 53.107 1.00 18.05 77 GLU B O 1
ATOM 2226 N N . ILE B 1 78 ? 12.961 59.789 54.029 1.00 18.15 78 ILE B N 1
ATOM 2227 C CA A ILE B 1 78 ? 12.491 60.876 54.894 0.50 19.09 78 ILE B CA 1
ATOM 2228 C CA B ILE B 1 78 ? 12.533 60.887 54.905 0.50 19.58 78 ILE B CA 1
ATOM 2229 C C . ILE B 1 78 ? 12.981 60.546 56.324 1.00 23.43 78 ILE B C 1
ATOM 2230 O O . ILE B 1 78 ? 12.381 59.696 56.986 1.00 24.60 78 ILE B O 1
ATOM 2239 N N . GLY B 1 79 ? 14.088 61.170 56.752 1.00 22.29 79 GLY B N 1
ATOM 2240 C CA . GLY B 1 79 ? 14.689 60.914 58.054 1.00 24.02 79 GLY B CA 1
ATOM 2241 C C . GLY B 1 79 ? 15.988 60.160 57.847 1.00 31.82 79 GLY B C 1
ATOM 2242 O O . GLY B 1 79 ? 15.959 59.060 57.309 1.00 32.34 79 GLY B O 1
ATOM 2243 N N . THR B 1 80 ? 17.142 60.764 58.194 1.00 31.21 80 THR B N 1
ATOM 2244 C CA . THR B 1 80 ? 18.478 60.173 57.953 1.00 31.00 80 THR B CA 1
ATOM 2245 C C . THR B 1 80 ? 19.056 59.417 59.116 1.00 36.15 80 THR B C 1
ATOM 2246 O O . THR B 1 80 ? 19.731 58.395 58.896 1.00 33.86 80 THR B O 1
ATOM 2250 N N . ALA B 1 81 ? 18.867 59.984 60.349 1.00 34.38 81 ALA B N 1
ATOM 2251 C CA . ALA B 1 81 ? 19.502 59.598 61.606 1.00 34.38 81 ALA B CA 1
ATOM 2252 C C . ALA B 1 81 ? 21.031 59.567 61.365 1.00 35.13 81 ALA B C 1
ATOM 2253 O O . ALA B 1 81 ? 21.558 60.561 60.842 1.00 36.32 81 ALA B O 1
ATOM 2255 N N . ILE B 1 82 ? 21.718 58.443 61.616 1.00 26.62 82 ILE B N 1
ATOM 2256 C CA . ILE B 1 82 ? 23.168 58.376 61.398 1.00 25.18 82 ILE B CA 1
ATOM 2257 C C . ILE B 1 82 ? 23.607 58.015 59.971 1.00 26.97 82 ILE B C 1
ATOM 2258 O O . ILE B 1 82 ? 24.805 57.867 59.686 1.00 26.28 82 ILE B O 1
ATOM 2263 N N . GLY B 1 83 ? 22.639 57.893 59.069 1.00 22.75 83 GLY B N 1
ATOM 2264 C CA . GLY B 1 83 ? 22.947 57.548 57.689 1.00 22.29 83 GLY B CA 1
ATOM 2265 C C . GLY B 1 83 ? 23.104 56.057 57.459 1.00 25.00 83 GLY B C 1
ATOM 2266 O O . GLY B 1 83 ? 23.563 55.652 56.392 1.00 23.96 83 GLY B O 1
ATOM 2267 N N . TYR B 1 84 ? 22.738 55.230 58.455 1.00 21.68 84 TYR B N 1
ATOM 2268 C CA . TYR B 1 84 ? 22.869 53.772 58.374 1.00 20.00 84 TYR B CA 1
ATOM 2269 C C . TYR B 1 84 ? 22.083 53.201 57.190 1.00 21.29 84 TYR B C 1
ATOM 2270 O O . TYR B 1 84 ? 22.670 52.516 56.346 1.00 19.85 84 TYR B O 1
ATOM 2279 N N . SER B 1 85 ? 20.775 53.483 57.113 1.00 19.21 85 SER B N 1
ATOM 2280 C CA . SER B 1 85 ? 19.994 52.907 56.016 1.00 18.08 85 SER B CA 1
ATOM 2281 C C . SER B 1 85 ? 20.419 53.425 54.659 1.00 19.00 85 SER B C 1
ATOM 2282 O O . SER B 1 85 ? 20.485 52.640 53.718 1.00 18.58 85 SER B O 1
ATOM 2285 N N . SER B 1 86 ? 20.714 54.737 54.542 1.00 16.53 86 SER B N 1
ATOM 2286 C CA . SER B 1 86 ? 21.084 55.311 53.242 1.00 16.39 86 SER B CA 1
ATOM 2287 C C . SER B 1 86 ? 22.355 54.685 52.691 1.00 18.84 86 SER B C 1
ATOM 2288 O O . SER B 1 86 ? 22.393 54.308 51.525 1.00 18.26 86 SER B O 1
ATOM 2299 N N . GLN B 1 88 ? 23.552 51.666 53.617 1.00 16.12 88 GLN B N 1
ATOM 2300 C CA . GLN B 1 88 ? 23.251 50.255 53.337 1.00 15.97 88 GLN B CA 1
ATOM 2301 C C . GLN B 1 88 ? 22.609 50.089 51.945 1.00 18.46 88 GLN B C 1
ATOM 2302 O O . GLN B 1 88 ? 22.972 49.174 51.209 1.00 19.26 88 GLN B O 1
ATOM 2308 N N . PHE B 1 89 ? 21.692 50.999 51.567 1.00 15.14 89 PHE B N 1
ATOM 2309 C CA . PHE B 1 89 ? 21.066 50.928 50.256 1.00 14.76 89 PHE B CA 1
ATOM 2310 C C . PHE B 1 89 ? 22.110 51.242 49.175 1.00 17.86 89 PHE B C 1
ATOM 2311 O O . PHE B 1 89 ? 22.198 50.527 48.180 1.00 18.61 89 PHE B O 1
ATOM 2319 N N . ALA B 1 90 ? 22.929 52.285 49.397 1.00 17.13 90 ALA B N 1
ATOM 2320 C CA . ALA B 1 90 ? 23.979 52.674 48.453 1.00 18.37 90 ALA B CA 1
ATOM 2321 C C . ALA B 1 90 ? 24.994 51.558 48.225 1.00 21.56 90 ALA B C 1
ATOM 2322 O O . ALA B 1 90 ? 25.454 51.408 47.103 1.00 20.81 90 ALA B O 1
ATOM 2324 N N . SER B 1 91 ? 25.287 50.742 49.268 1.00 19.87 91 SER B N 1
ATOM 2325 C CA . SER B 1 91 ? 26.273 49.652 49.199 1.00 20.38 91 SER B CA 1
ATOM 2326 C C . SER B 1 91 ? 25.906 48.546 48.206 1.00 23.84 91 SER B C 1
ATOM 2327 O O . SER B 1 91 ? 26.781 47.789 47.796 1.00 23.75 91 SER B O 1
ATOM 2330 N N . ILE B 1 92 ? 24.615 48.417 47.851 1.00 19.66 92 ILE B N 1
ATOM 2331 C CA . ILE B 1 92 ? 24.157 47.370 46.932 1.00 19.34 92 ILE B CA 1
ATOM 2332 C C . ILE B 1 92 ? 24.762 47.482 45.529 1.00 23.95 92 ILE B C 1
ATOM 2333 O O . ILE B 1 92 ? 25.193 46.475 44.960 1.00 24.39 92 ILE B O 1
ATOM 2338 N N . SER B 1 93 ? 24.783 48.702 44.967 1.00 21.66 93 SER B N 1
ATOM 2339 C CA . SER B 1 93 ? 25.271 48.946 43.615 1.00 21.36 93 SER B CA 1
ATOM 2340 C C . SER B 1 93 ? 25.752 50.388 43.510 1.00 25.05 93 SER B C 1
ATOM 2341 O O . SER B 1 93 ? 25.087 51.295 44.027 1.00 22.04 93 SER B O 1
ATOM 2344 N N . ASP B 1 94 ? 26.885 50.604 42.798 1.00 23.07 94 ASP B N 1
ATOM 2345 C CA . ASP B 1 94 ? 27.475 51.944 42.614 1.00 23.62 94 ASP B CA 1
ATOM 2346 C C . ASP B 1 94 ? 26.564 52.946 41.893 1.00 25.45 94 ASP B C 1
ATOM 2347 O O . ASP B 1 94 ? 26.753 54.145 42.060 1.00 25.67 94 ASP B O 1
ATOM 2352 N N . ASP B 1 95 ? 25.588 52.475 41.094 1.00 22.25 95 ASP B N 1
ATOM 2353 C CA . ASP B 1 95 ? 24.674 53.374 40.370 1.00 22.56 95 ASP B CA 1
ATOM 2354 C C . ASP B 1 95 ? 23.436 53.801 41.201 1.00 24.86 95 ASP B C 1
ATOM 2355 O O . ASP B 1 95 ? 22.580 54.539 40.705 1.00 25.09 95 ASP B O 1
ATOM 2360 N N . ILE B 1 96 ? 23.370 53.365 42.469 1.00 18.88 96 ILE B N 1
ATOM 2361 C CA . ILE B 1 96 ? 22.295 53.771 43.373 1.00 17.77 96 ILE B CA 1
ATOM 2362 C C . ILE B 1 96 ? 22.576 55.166 43.936 1.00 21.90 96 ILE B C 1
ATOM 2363 O O . ILE B 1 96 ? 23.702 55.464 44.371 1.00 23.53 96 ILE B O 1
ATOM 2368 N N . HIS B 1 97 ? 21.526 55.999 43.972 1.00 19.42 97 HIS B N 1
ATOM 2369 C CA . HIS B 1 97 ? 21.586 57.339 44.533 1.00 19.98 97 HIS B CA 1
ATOM 2370 C C . HIS B 1 97 ? 20.526 57.423 45.600 1.00 21.37 97 HIS B C 1
ATOM 2371 O O . HIS B 1 97 ? 19.375 57.068 45.323 1.00 20.36 97 HIS B O 1
ATOM 2378 N N . VAL B 1 98 ? 20.890 57.949 46.795 1.00 16.97 98 VAL B N 1
ATOM 2379 C CA . VAL B 1 98 ? 19.936 58.125 47.871 1.00 15.54 98 VAL B CA 1
ATOM 2380 C C . VAL B 1 98 ? 19.855 59.609 48.227 1.00 20.14 98 VAL B C 1
ATOM 2381 O O . VAL B 1 98 ? 20.876 60.226 48.499 1.00 20.12 98 VAL B O 1
ATOM 2385 N N . THR B 1 99 ? 18.655 60.174 48.225 1.00 17.28 99 THR B N 1
ATOM 2386 C CA . THR B 1 99 ? 18.440 61.541 48.724 1.00 17.06 99 THR B CA 1
ATOM 2387 C C . THR B 1 99 ? 17.802 61.362 50.092 1.00 18.95 99 THR B C 1
ATOM 2388 O O . THR B 1 99 ? 16.757 60.710 50.199 1.00 17.73 99 THR B O 1
ATOM 2392 N N . THR B 1 100 ? 18.421 61.925 51.152 1.00 17.20 100 THR B N 1
ATOM 2393 C CA . THR B 1 100 ? 17.863 61.757 52.483 1.00 16.70 100 THR B CA 1
ATOM 2394 C C . THR B 1 100 ? 17.586 63.085 53.126 1.00 21.60 100 THR B C 1
ATOM 2395 O O . THR B 1 100 ? 18.480 63.927 53.144 1.00 22.69 100 THR B O 1
ATOM 2399 N N . ILE B 1 101 ? 16.373 63.252 53.686 1.00 17.79 101 ILE B N 1
ATOM 2400 C CA . ILE B 1 101 ? 15.984 64.512 54.336 1.00 18.66 101 ILE B CA 1
ATOM 2401 C C . ILE B 1 101 ? 16.125 64.372 55.840 1.00 22.94 101 ILE B C 1
ATOM 2402 O O . ILE B 1 101 ? 15.675 63.379 56.392 1.00 23.33 101 ILE B O 1
ATOM 2407 N N . GLU B 1 102 ? 16.759 65.355 56.506 1.00 20.84 102 GLU B N 1
ATOM 2408 C CA . GLU B 1 102 ? 16.937 65.315 57.961 1.00 20.46 102 GLU B CA 1
ATOM 2409 C C . GLU B 1 102 ? 16.964 66.733 58.493 1.00 25.50 102 GLU B C 1
ATOM 2410 O O . GLU B 1 102 ? 17.570 67.589 57.886 1.00 25.30 102 GLU B O 1
ATOM 2416 N N . ARG B 1 103 ? 16.325 66.945 59.631 1.00 26.63 103 ARG B N 1
ATOM 2417 C CA . ARG B 1 103 ? 16.165 68.237 60.311 1.00 27.38 103 ARG B CA 1
ATOM 2418 C C . ARG B 1 103 ? 17.094 68.340 61.522 1.00 32.37 103 ARG B C 1
ATOM 2419 O O . ARG B 1 103 ? 17.536 69.443 61.854 1.00 32.77 103 ARG B O 1
ATOM 2427 N N . ASN B 1 104 ? 17.370 67.206 62.198 1.00 28.65 104 ASN B N 1
ATOM 2428 C CA . ASN B 1 104 ? 18.185 67.192 63.418 1.00 27.93 104 ASN B CA 1
ATOM 2429 C C . ASN B 1 104 ? 19.668 67.433 63.154 1.00 32.05 104 ASN B C 1
ATOM 2430 O O . ASN B 1 104 ? 20.298 66.662 62.435 1.00 31.52 104 ASN B O 1
ATOM 2435 N N . GLU B 1 105 ? 20.238 68.500 63.778 1.00 29.75 105 GLU B N 1
ATOM 2436 C CA . GLU B 1 105 ? 21.639 68.892 63.617 1.00 29.09 105 GLU B CA 1
ATOM 2437 C C . GLU B 1 105 ? 22.635 67.802 64.030 1.00 30.45 105 GLU B C 1
ATOM 2438 O O . GLU B 1 105 ? 23.604 67.581 63.303 1.00 30.01 105 GLU B O 1
ATOM 2444 N N . THR B 1 106 ? 22.400 67.118 65.168 1.00 27.28 106 THR B N 1
ATOM 2445 C CA . THR B 1 106 ? 23.289 66.049 65.647 1.00 26.74 106 THR B CA 1
ATOM 2446 C C . THR B 1 106 ? 23.262 64.875 64.657 1.00 28.61 106 THR B C 1
ATOM 2447 O O . THR B 1 106 ? 24.321 64.380 64.283 1.00 29.01 106 THR B O 1
ATOM 2459 N N . ILE B 1 108 ? 22.391 65.064 61.449 1.00 26.07 108 ILE B N 1
ATOM 2460 C CA . ILE B 1 108 ? 23.072 65.538 60.237 1.00 25.52 108 ILE B CA 1
ATOM 2461 C C . ILE B 1 108 ? 24.586 65.410 60.378 1.00 30.22 108 ILE B C 1
ATOM 2462 O O . ILE B 1 108 ? 25.251 64.943 59.451 1.00 29.14 108 ILE B O 1
ATOM 2467 N N . GLN B 1 109 ? 25.133 65.822 61.550 1.00 27.80 109 GLN B N 1
ATOM 2468 C CA . GLN B 1 109 ? 26.568 65.761 61.823 1.00 28.13 109 GLN B CA 1
ATOM 2469 C C . GLN B 1 109 ? 27.100 64.331 61.738 1.00 28.99 109 GLN B C 1
ATOM 2470 O O . GLN B 1 109 ? 28.073 64.100 61.034 1.00 28.27 109 GLN B O 1
ATOM 2476 N N . TYR B 1 110 ? 26.448 63.383 62.422 1.00 27.44 110 TYR B N 1
ATOM 2477 C CA . TYR B 1 110 ? 26.842 61.969 62.406 1.00 26.72 110 TYR B CA 1
ATOM 2478 C C . TYR B 1 110 ? 26.752 61.382 61.002 1.00 29.56 110 TYR B C 1
ATOM 2479 O O . TYR B 1 110 ? 27.695 60.724 60.558 1.00 29.01 110 TYR B O 1
ATOM 2488 N N . ALA B 1 111 ? 25.644 61.674 60.289 1.00 27.45 111 ALA B N 1
ATOM 2489 C CA . ALA B 1 111 ? 25.410 61.204 58.919 1.00 26.22 111 ALA B CA 1
ATOM 2490 C C . ALA B 1 111 ? 26.467 61.734 57.973 1.00 27.36 111 ALA B C 1
ATOM 2491 O O . ALA B 1 111 ? 27.072 60.942 57.254 1.00 25.10 111 ALA B O 1
ATOM 2493 N N . LYS B 1 112 ? 26.772 63.060 58.026 1.00 25.25 112 LYS B N 1
ATOM 2494 C CA . LYS B 1 112 ? 27.848 63.623 57.195 1.00 25.70 112 LYS B CA 1
ATOM 2495 C C . LYS B 1 112 ? 29.184 62.976 57.519 1.00 29.79 112 LYS B C 1
ATOM 2496 O O . LYS B 1 112 ? 29.953 62.708 56.601 1.00 29.21 112 LYS B O 1
ATOM 2502 N N . GLN B 1 113 ? 29.469 62.750 58.829 1.00 28.80 113 GLN B N 1
ATOM 2503 C CA . GLN B 1 113 ? 30.705 62.099 59.303 1.00 28.38 113 GLN B CA 1
ATOM 2504 C C . GLN B 1 113 ? 30.782 60.698 58.695 1.00 29.86 113 GLN B C 1
ATOM 2505 O O . GLN B 1 113 ? 31.787 60.342 58.089 1.00 29.28 113 GLN B O 1
ATOM 2511 N N . ASN B 1 114 ? 29.693 59.922 58.817 1.00 26.75 114 ASN B N 1
ATOM 2512 C CA . ASN B 1 114 ? 29.636 58.568 58.272 1.00 26.02 114 ASN B CA 1
ATOM 2513 C C . ASN B 1 114 ? 29.808 58.495 56.767 1.00 27.35 114 ASN B C 1
ATOM 2514 O O . ASN B 1 114 ? 30.525 57.619 56.286 1.00 27.80 114 ASN B O 1
ATOM 2519 N N . LEU B 1 115 ? 29.192 59.436 56.007 1.00 24.09 115 LEU B N 1
ATOM 2520 C CA . LEU B 1 115 ? 29.334 59.440 54.556 1.00 23.20 115 LEU B CA 1
ATOM 2521 C C . LEU B 1 115 ? 30.793 59.606 54.161 1.00 29.31 115 LEU B C 1
ATOM 2522 O O . LEU B 1 115 ? 31.266 58.933 53.242 1.00 28.20 115 LEU B O 1
ATOM 2527 N N . ALA B 1 116 ? 31.516 60.465 54.905 1.00 29.65 116 ALA B N 1
ATOM 2528 C CA . ALA B 1 116 ? 32.947 60.711 54.717 1.00 31.01 116 ALA B CA 1
ATOM 2529 C C . ALA B 1 116 ? 33.746 59.488 55.175 1.00 35.43 116 ALA B C 1
ATOM 2530 O O . ALA B 1 116 ? 34.565 58.997 54.408 1.00 35.55 116 ALA B O 1
ATOM 2532 N N . THR B 1 117 ? 33.480 58.975 56.403 1.00 34.09 117 THR B N 1
ATOM 2533 C CA . THR B 1 117 ? 34.177 57.823 57.009 1.00 34.72 117 THR B CA 1
ATOM 2534 C C . THR B 1 117 ? 34.033 56.550 56.165 1.00 40.72 117 THR B C 1
ATOM 2535 O O . THR B 1 117 ? 35.015 55.845 55.955 1.00 41.51 117 THR B O 1
ATOM 2539 N N . TYR B 1 118 ? 32.808 56.269 55.674 1.00 36.69 118 TYR B N 1
ATOM 2540 C CA . TYR B 1 118 ? 32.496 55.065 54.901 1.00 35.50 118 TYR B CA 1
ATOM 2541 C C . TYR B 1 118 ? 32.515 55.232 53.361 1.00 37.22 118 TYR B C 1
ATOM 2542 O O . TYR B 1 118 ? 32.215 54.279 52.651 1.00 36.82 118 TYR B O 1
ATOM 2551 N N . HIS B 1 119 ? 32.921 56.423 52.858 1.00 34.36 119 HIS B N 1
ATOM 2552 C CA . HIS B 1 119 ? 33.085 56.759 51.429 1.00 34.40 119 HIS B CA 1
ATOM 2553 C C . HIS B 1 119 ? 31.800 56.736 50.569 1.00 36.07 119 HIS B C 1
ATOM 2554 O O . HIS B 1 119 ? 31.848 56.338 49.406 1.00 36.35 119 HIS B O 1
ATOM 2561 N N . PHE B 1 120 ? 30.680 57.234 51.107 1.00 29.63 120 PHE B N 1
ATOM 2562 C CA . PHE B 1 120 ? 29.416 57.257 50.355 1.00 27.47 120 PHE B CA 1
ATOM 2563 C C . PHE B 1 120 ? 28.925 58.663 49.964 1.00 30.81 120 PHE B C 1
ATOM 2564 O O . PHE B 1 120 ? 27.745 58.825 49.637 1.00 28.67 120 PHE B O 1
ATOM 2572 N N . GLU B 1 121 ? 29.833 59.669 49.945 1.00 27.11 121 GLU B N 1
ATOM 2573 C CA . GLU B 1 121 ? 29.455 61.048 49.601 1.00 26.35 121 GLU B CA 1
ATOM 2574 C C . GLU B 1 121 ? 28.915 61.224 48.197 1.00 28.60 121 GLU B C 1
ATOM 2575 O O . GLU B 1 121 ? 28.010 62.036 47.999 1.00 29.50 121 GLU B O 1
ATOM 2581 N N . ASN B 1 122 ? 29.439 60.458 47.236 1.00 25.64 122 ASN B N 1
ATOM 2582 C CA . ASN B 1 122 ? 29.037 60.516 45.827 1.00 25.50 122 ASN B CA 1
ATOM 2583 C C . ASN B 1 122 ? 27.648 59.919 45.559 1.00 28.86 122 ASN B C 1
ATOM 2584 O O . ASN B 1 122 ? 27.028 60.237 44.536 1.00 28.77 122 ASN B O 1
ATOM 2589 N N . GLN B 1 123 ? 27.201 59.010 46.438 1.00 23.92 123 GLN B N 1
ATOM 2590 C CA . GLN B 1 123 ? 25.933 58.273 46.291 1.00 22.03 123 GLN B CA 1
ATOM 2591 C C . GLN B 1 123 ? 24.803 58.751 47.175 1.00 25.47 123 GLN B C 1
ATOM 2592 O O . GLN B 1 123 ? 23.654 58.386 46.912 1.00 26.37 123 GLN B O 1
ATOM 2598 N N . VAL B 1 124 ? 25.104 59.501 48.250 1.00 19.55 124 VAL B N 1
ATOM 2599 C CA . VAL B 1 124 ? 24.087 59.962 49.198 1.00 18.98 124 VAL B CA 1
ATOM 2600 C C . VAL B 1 124 ? 24.139 61.486 49.282 1.00 25.51 124 VAL B C 1
ATOM 2601 O O . VAL B 1 124 ? 25.206 62.062 49.511 1.00 25.62 124 VAL B O 1
ATOM 2605 N N . ARG B 1 125 ? 22.979 62.119 49.104 1.00 21.74 125 ARG B N 1
ATOM 2606 C CA . ARG B 1 125 ? 22.793 63.564 49.188 1.00 21.45 125 ARG B CA 1
ATOM 2607 C C . ARG B 1 125 ? 21.940 63.836 50.430 1.00 23.40 125 ARG B C 1
ATOM 2608 O O . ARG B 1 125 ? 20.807 63.347 50.523 1.00 22.12 125 ARG B O 1
ATOM 2616 N N . ILE B 1 126 ? 22.485 64.587 51.409 1.00 19.25 126 ILE B N 1
ATOM 2617 C CA . ILE B 1 126 ? 21.726 64.927 52.609 1.00 18.48 126 ILE B CA 1
ATOM 2618 C C . ILE B 1 126 ? 21.038 66.295 52.430 1.00 23.69 126 ILE B C 1
ATOM 2619 O O . ILE B 1 126 ? 21.717 67.312 52.224 1.00 24.43 126 ILE B O 1
ATOM 2624 N N . ILE B 1 127 ? 19.705 66.312 52.536 1.00 21.12 127 ILE B N 1
ATOM 2625 C CA A ILE B 1 127 ? 18.912 67.543 52.440 0.50 20.45 127 ILE B CA 1
ATOM 2626 C CA B ILE B 1 127 ? 18.941 67.560 52.448 0.50 21.61 127 ILE B CA 1
ATOM 2627 C C . ILE B 1 127 ? 18.607 67.983 53.866 1.00 25.47 127 ILE B C 1
ATOM 2628 O O . ILE B 1 127 ? 17.925 67.252 54.600 1.00 23.97 127 ILE B O 1
ATOM 2637 N N . GLU B 1 128 ? 19.147 69.142 54.278 1.00 23.02 128 GLU B N 1
ATOM 2638 C CA . GLU B 1 128 ? 18.932 69.617 55.644 1.00 22.66 128 GLU B CA 1
ATOM 2639 C C . GLU B 1 128 ? 17.729 70.521 55.810 1.00 26.65 128 GLU B C 1
ATOM 2640 O O . GLU B 1 128 ? 17.654 71.564 55.160 1.00 26.79 128 GLU B O 1
ATOM 2646 N N . GLY B 1 129 ? 16.832 70.142 56.714 1.00 24.43 129 GLY B N 1
ATOM 2647 C CA . GLY B 1 129 ? 15.653 70.939 57.025 1.00 25.31 129 GLY B CA 1
ATOM 2648 C C . GLY B 1 129 ? 14.387 70.177 57.336 1.00 29.18 129 GLY B C 1
ATOM 2649 O O . GLY B 1 129 ? 14.388 68.943 57.403 1.00 29.79 129 GLY B O 1
ATOM 2650 N N . ASN B 1 130 ? 13.297 70.922 57.559 1.00 24.75 130 ASN B N 1
ATOM 2651 C CA . ASN B 1 130 ? 11.995 70.345 57.864 1.00 25.11 130 ASN B CA 1
ATOM 2652 C C . ASN B 1 130 ? 11.461 69.669 56.591 1.00 27.77 130 ASN B C 1
ATOM 2653 O O . ASN B 1 130 ? 11.353 70.325 55.547 1.00 24.80 130 ASN B O 1
ATOM 2658 N N . ALA B 1 131 ? 11.147 68.361 56.687 1.00 26.24 131 ALA B N 1
ATOM 2659 C CA . ALA B 1 131 ? 10.636 67.552 55.563 1.00 27.03 131 ALA B CA 1
ATOM 2660 C C . ALA B 1 131 ? 9.308 68.058 54.970 1.00 30.04 131 ALA B C 1
ATOM 2661 O O . ALA B 1 131 ? 8.958 67.688 53.847 1.00 29.27 131 ALA B O 1
ATOM 2663 N N . LEU B 1 132 ? 8.595 68.957 55.673 1.00 26.53 132 LEU B N 1
ATOM 2664 C CA . LEU B 1 132 ? 7.376 69.540 55.103 1.00 25.79 132 LEU B CA 1
ATOM 2665 C C . LEU B 1 132 ? 7.716 70.536 53.987 1.00 28.30 132 LEU B C 1
ATOM 2666 O O . LEU B 1 132 ? 6.855 70.826 53.161 1.00 27.54 132 LEU B O 1
ATOM 2671 N N . GLU B 1 133 ? 8.948 71.081 53.992 1.00 24.84 133 GLU B N 1
ATOM 2672 C CA . GLU B 1 133 ? 9.395 72.165 53.108 1.00 25.24 133 GLU B CA 1
ATOM 2673 C C . GLU B 1 133 ? 10.501 71.821 52.108 1.00 27.37 133 GLU B C 1
ATOM 2674 O O . GLU B 1 133 ? 11.128 72.742 51.576 1.00 25.79 133 GLU B O 1
ATOM 2680 N N . GLN B 1 134 ? 10.749 70.519 51.832 1.00 21.85 134 GLN B N 1
ATOM 2681 C CA . GLN B 1 134 ? 11.867 70.145 50.969 1.00 20.04 134 GLN B CA 1
ATOM 2682 C C . GLN B 1 134 ? 11.528 69.743 49.544 1.00 21.20 134 GLN B C 1
ATOM 2683 O O . GLN B 1 134 ? 12.451 69.429 48.782 1.00 20.53 134 GLN B O 1
ATOM 2689 N N . PHE B 1 135 ? 10.234 69.730 49.172 1.00 18.26 135 PHE B N 1
ATOM 2690 C CA . PHE B 1 135 ? 9.848 69.293 47.827 1.00 18.25 135 PHE B CA 1
ATOM 2691 C C . PHE B 1 135 ? 10.703 69.880 46.691 1.00 20.77 135 PHE B C 1
ATOM 2692 O O . PHE B 1 135 ? 11.233 69.145 45.854 1.00 18.63 135 PHE B O 1
ATOM 2700 N N . GLU B 1 136 ? 10.900 71.202 46.694 1.00 18.83 136 GLU B N 1
ATOM 2701 C CA . GLU B 1 136 ? 11.662 71.843 45.617 1.00 18.04 136 GLU B CA 1
ATOM 2702 C C . GLU B 1 136 ? 13.157 71.532 45.613 1.00 22.05 136 GLU B C 1
ATOM 2703 O O . GLU B 1 136 ? 13.824 71.749 44.601 1.00 22.15 136 GLU B O 1
ATOM 2709 N N . ASN B 1 137 ? 13.685 70.979 46.720 1.00 18.80 137 ASN B N 1
ATOM 2710 C CA . ASN B 1 137 ? 15.096 70.613 46.802 1.00 18.71 137 ASN B CA 1
ATOM 2711 C C . ASN B 1 137 ? 15.355 69.175 46.391 1.00 22.72 137 ASN B C 1
ATOM 2712 O O . ASN B 1 137 ? 16.516 68.782 46.234 1.00 22.43 137 ASN B O 1
ATOM 2717 N N . VAL B 1 138 ? 14.277 68.391 46.181 1.00 18.83 138 VAL B N 1
ATOM 2718 C CA . VAL B 1 138 ? 14.419 66.969 45.837 1.00 17.54 138 VAL B CA 1
ATOM 2719 C C . VAL B 1 138 ? 13.712 66.621 44.537 1.00 20.34 138 VAL B C 1
ATOM 2720 O O . VAL B 1 138 ? 13.816 65.484 44.065 1.00 19.32 138 VAL B O 1
ATOM 2724 N N . ASN B 1 139 ? 12.960 67.584 43.962 1.00 17.30 139 ASN B N 1
ATOM 2725 C CA . ASN B 1 139 ? 12.196 67.319 42.740 1.00 17.30 139 ASN B CA 1
ATOM 2726 C C . ASN B 1 139 ? 12.988 67.405 41.418 1.00 21.13 139 ASN B C 1
ATOM 2727 O O . ASN B 1 139 ? 12.384 67.533 40.350 1.00 21.97 139 ASN B O 1
ATOM 2732 N N . ASP B 1 140 ? 14.313 67.268 41.491 1.00 20.13 140 ASP B N 1
ATOM 2733 C CA . ASP B 1 140 ? 15.205 67.246 40.330 1.00 20.61 140 ASP B CA 1
ATOM 2734 C C . ASP B 1 140 ? 15.354 65.834 39.774 1.00 24.74 140 ASP B C 1
ATOM 2735 O O . ASP B 1 140 ? 16.012 65.637 38.756 1.00 24.21 140 ASP B O 1
ATOM 2740 N N . LYS B 1 141 ? 14.736 64.853 40.455 1.00 20.77 141 LYS B N 1
ATOM 2741 C CA . LYS B 1 141 ? 14.786 63.435 40.100 1.00 19.52 141 LYS B CA 1
ATOM 2742 C C . LYS B 1 141 ? 13.418 62.788 40.203 1.00 20.76 141 LYS B C 1
ATOM 2743 O O . LYS B 1 141 ? 12.551 63.277 40.942 1.00 20.30 141 LYS B O 1
ATOM 2749 N N . VAL B 1 142 ? 13.265 61.631 39.500 1.00 16.81 142 VAL B N 1
ATOM 2750 C CA . VAL B 1 142 ? 12.128 60.734 39.593 1.00 16.11 142 VAL B CA 1
ATOM 2751 C C . VAL B 1 142 ? 12.712 59.577 40.437 1.00 18.44 142 VAL B C 1
ATOM 2752 O O . VAL B 1 142 ? 13.758 59.012 40.098 1.00 18.86 142 VAL B O 1
ATOM 2756 N N . TYR B 1 143 ? 12.000 59.206 41.484 1.00 14.64 143 TYR B N 1
ATOM 2757 C CA . TYR B 1 143 ? 12.448 58.167 42.397 1.00 13.46 143 TYR B CA 1
ATOM 2758 C C . TYR B 1 143 ? 11.809 56.811 42.136 1.00 15.56 143 TYR B C 1
ATOM 2759 O O . TYR B 1 143 ? 10.654 56.731 41.677 1.00 15.36 143 TYR B O 1
ATOM 2768 N N . ASP B 1 144 ? 12.564 55.735 42.444 1.00 13.89 144 ASP B N 1
ATOM 2769 C CA . ASP B 1 144 ? 12.046 54.382 42.308 1.00 13.80 144 ASP B CA 1
ATOM 2770 C C . ASP B 1 144 ? 11.481 53.863 43.637 1.00 15.75 144 ASP B C 1
ATOM 2771 O O . ASP B 1 144 ? 10.701 52.903 43.646 1.00 14.10 144 ASP B O 1
ATOM 2789 N N . ILE B 1 146 ? 10.484 55.338 47.934 1.00 11.98 146 ILE B N 1
ATOM 2790 C CA . ILE B 1 146 ? 10.388 56.352 48.975 1.00 11.67 146 ILE B CA 1
ATOM 2791 C C . ILE B 1 146 ? 10.335 55.569 50.284 1.00 15.72 146 ILE B C 1
ATOM 2792 O O . ILE B 1 146 ? 9.539 54.643 50.421 1.00 15.20 146 ILE B O 1
ATOM 2797 N N . PHE B 1 147 ? 11.175 55.965 51.259 1.00 14.27 147 PHE B N 1
ATOM 2798 C CA . PHE B 1 147 ? 11.229 55.311 52.560 1.00 13.83 147 PHE B CA 1
ATOM 2799 C C . PHE B 1 147 ? 10.768 56.305 53.614 1.00 17.07 147 PHE B C 1
ATOM 2800 O O . PHE B 1 147 ? 11.339 57.388 53.729 1.00 17.38 147 PHE B O 1
ATOM 2808 N N . ILE B 1 148 ? 9.687 55.967 54.340 1.00 16.15 148 ILE B N 1
ATOM 2809 C CA . ILE B 1 148 ? 9.084 56.829 55.387 1.00 18.40 148 ILE B CA 1
ATOM 2810 C C . ILE B 1 148 ? 8.932 56.039 56.705 1.00 23.54 148 ILE B C 1
ATOM 2811 O O . ILE B 1 148 ? 8.787 54.820 56.674 1.00 21.26 148 ILE B O 1
ATOM 2816 N N . ASP B 1 149 ? 8.881 56.756 57.847 1.00 22.52 149 ASP B N 1
ATOM 2817 C CA . ASP B 1 149 ? 8.577 56.185 59.172 1.00 24.23 149 ASP B CA 1
ATOM 2818 C C . ASP B 1 149 ? 7.176 56.708 59.544 1.00 29.42 149 ASP B C 1
ATOM 2819 O O . ASP B 1 149 ? 6.981 57.928 59.576 1.00 28.67 149 ASP B O 1
ATOM 2824 N N . ALA B 1 150 ? 6.203 55.806 59.817 1.00 27.39 150 ALA B N 1
ATOM 2825 C CA . ALA B 1 150 ? 4.798 56.160 60.114 1.00 28.44 150 ALA B CA 1
ATOM 2826 C C . ALA B 1 150 ? 4.608 57.052 61.338 1.00 33.72 150 ALA B C 1
ATOM 2827 O O . ALA B 1 150 ? 3.604 57.777 61.437 1.00 33.25 150 ALA B O 1
ATOM 2829 N N . ALA B 1 151 ? 5.559 56.976 62.272 1.00 29.90 151 ALA B N 1
ATOM 2830 C CA . ALA B 1 151 ? 5.498 57.720 63.513 1.00 31.34 151 ALA B CA 1
ATOM 2831 C C . ALA B 1 151 ? 6.268 59.052 63.506 1.00 36.98 151 ALA B C 1
ATOM 2832 O O . ALA B 1 151 ? 6.139 59.827 64.458 1.00 37.71 151 ALA B O 1
ATOM 2834 N N . LYS B 1 152 ? 7.065 59.319 62.458 1.00 33.11 152 LYS B N 1
ATOM 2835 C CA . LYS B 1 152 ? 7.852 60.548 62.399 1.00 32.08 152 LYS B CA 1
ATOM 2836 C C . LYS B 1 152 ? 7.062 61.714 61.861 1.00 35.43 152 LYS B C 1
ATOM 2837 O O . LYS B 1 152 ? 6.672 61.731 60.683 1.00 33.36 152 LYS B O 1
ATOM 2843 N N . ALA B 1 153 ? 6.827 62.714 62.733 1.00 32.10 153 ALA B N 1
ATOM 2844 C CA . ALA B 1 153 ? 6.143 63.957 62.379 1.00 32.02 153 ALA B CA 1
ATOM 2845 C C . ALA B 1 153 ? 4.896 63.739 61.475 1.00 35.35 153 ALA B C 1
ATOM 2846 O O . ALA B 1 153 ? 4.116 62.837 61.739 1.00 34.94 153 ALA B O 1
ATOM 2848 N N . GLN B 1 154 ? 4.728 64.520 60.410 1.00 31.43 154 GLN B N 1
ATOM 2849 C CA . GLN B 1 154 ? 3.557 64.408 59.549 1.00 30.26 154 GLN B CA 1
ATOM 2850 C C . GLN B 1 154 ? 3.737 63.321 58.463 1.00 30.43 154 GLN B C 1
ATOM 2851 O O . GLN B 1 154 ? 3.922 63.642 57.289 1.00 29.58 154 GLN B O 1
ATOM 2857 N N . SER B 1 155 ? 3.697 62.038 58.873 1.00 25.14 155 SER B N 1
ATOM 2858 C CA . SER B 1 155 ? 3.886 60.882 57.977 1.00 23.65 155 SER B CA 1
ATOM 2859 C C . SER B 1 155 ? 2.917 60.843 56.775 1.00 25.78 155 SER B C 1
ATOM 2860 O O . SER B 1 155 ? 3.365 60.638 55.638 1.00 23.06 155 SER B O 1
ATOM 2863 N N . LYS B 1 156 ? 1.612 61.108 57.013 1.00 21.50 156 LYS B N 1
ATOM 2864 C CA . LYS B 1 156 ? 0.607 61.165 55.942 1.00 20.50 156 LYS B CA 1
ATOM 2865 C C . LYS B 1 156 ? 0.935 62.335 54.998 1.00 23.48 156 LYS B C 1
ATOM 2866 O O . LYS B 1 156 ? 0.886 62.173 53.781 1.00 22.75 156 LYS B O 1
ATOM 2872 N N . LYS B 1 157 ? 1.297 63.512 55.561 1.00 21.22 157 LYS B N 1
ATOM 2873 C CA . LYS B 1 157 ? 1.656 64.668 54.748 1.00 21.68 157 LYS B CA 1
ATOM 2874 C C . LYS B 1 157 ? 2.913 64.407 53.919 1.00 23.66 157 LYS B C 1
ATOM 2875 O O . LYS B 1 157 ? 2.945 64.811 52.760 1.00 23.42 157 LYS B O 1
ATOM 2881 N N . PHE B 1 158 ? 3.909 63.691 54.475 1.00 20.94 158 PHE B N 1
ATOM 2882 C CA . PHE B 1 158 ? 5.126 63.358 53.706 1.00 20.00 158 PHE B CA 1
ATOM 2883 C C . PHE B 1 158 ? 4.765 62.458 52.535 1.00 20.90 158 PHE B C 1
ATOM 2884 O O . PHE B 1 158 ? 5.246 62.681 51.414 1.00 20.97 158 PHE B O 1
ATOM 2892 N N . PHE B 1 159 ? 3.865 61.490 52.762 1.00 16.70 159 PHE B N 1
ATOM 2893 C CA . PHE B 1 159 ? 3.413 60.615 51.667 1.00 16.37 159 PHE B CA 1
ATOM 2894 C C . PHE B 1 159 ? 2.767 61.477 50.566 1.00 20.69 159 PHE B C 1
ATOM 2895 O O . PHE B 1 159 ? 3.146 61.364 49.404 1.00 18.11 159 PHE B O 1
ATOM 2903 N N . GLU B 1 160 ? 1.842 62.386 50.941 1.00 18.95 160 GLU B N 1
ATOM 2904 C CA . GLU B 1 160 ? 1.154 63.269 49.985 1.00 19.29 160 GLU B CA 1
ATOM 2905 C C . GLU B 1 160 ? 2.108 64.197 49.240 1.00 20.34 160 GLU B C 1
ATOM 2906 O O . GLU B 1 160 ? 1.956 64.388 48.024 1.00 18.98 160 GLU B O 1
ATOM 2912 N N . ILE B 1 161 ? 3.087 64.779 49.964 1.00 17.71 161 ILE B N 1
ATOM 2913 C CA . ILE B 1 161 ? 4.033 65.719 49.349 1.00 18.09 161 ILE B CA 1
ATOM 2914 C C . ILE B 1 161 ? 4.988 65.050 48.355 1.00 20.29 161 ILE B C 1
ATOM 2915 O O . ILE B 1 161 ? 5.241 65.612 47.282 1.00 17.75 161 ILE B O 1
ATOM 2920 N N . TYR B 1 162 ? 5.542 63.878 48.733 1.00 16.19 162 TYR B N 1
ATOM 2921 C CA . TYR B 1 162 ? 6.617 63.263 47.962 1.00 14.47 162 TYR B CA 1
ATOM 2922 C C . TYR B 1 162 ? 6.273 62.219 46.928 1.00 16.29 162 TYR B C 1
ATOM 2923 O O . TYR B 1 162 ? 7.041 62.072 45.974 1.00 14.80 162 TYR B O 1
ATOM 2932 N N . THR B 1 163 ? 5.175 61.496 47.105 1.00 15.86 163 THR B N 1
ATOM 2933 C CA . THR B 1 163 ? 4.768 60.455 46.128 1.00 16.17 163 THR B CA 1
ATOM 2934 C C . THR B 1 163 ? 4.569 60.957 44.687 1.00 17.86 163 THR B C 1
ATOM 2935 O O . THR B 1 163 ? 4.834 60.175 43.760 1.00 16.15 163 THR B O 1
ATOM 2939 N N . PRO B 1 164 ? 4.225 62.245 44.413 1.00 15.94 164 PRO B N 1
ATOM 2940 C CA . PRO B 1 164 ? 4.158 62.679 43.008 1.00 16.38 164 PRO B CA 1
ATOM 2941 C C . PRO B 1 164 ? 5.503 62.490 42.272 1.00 17.28 164 PRO B C 1
ATOM 2942 O O . PRO B 1 164 ? 5.510 62.418 41.046 1.00 18.65 164 PRO B O 1
ATOM 2946 N N . LEU B 1 165 ? 6.634 62.373 43.020 1.00 14.24 165 LEU B N 1
ATOM 2947 C CA . LEU B 1 165 ? 7.961 62.168 42.436 1.00 12.81 165 LEU B CA 1
ATOM 2948 C C . LEU B 1 165 ? 8.282 60.675 42.219 1.00 15.62 165 LEU B C 1
ATOM 2949 O O . LEU B 1 165 ? 9.333 60.355 41.681 1.00 16.95 165 LEU B O 1
ATOM 2954 N N . LEU B 1 166 ? 7.416 59.778 42.704 1.00 14.55 166 LEU B N 1
ATOM 2955 C CA . LEU B 1 166 ? 7.664 58.342 42.572 1.00 13.77 166 LEU B CA 1
ATOM 2956 C C . LEU B 1 166 ? 7.150 57.846 41.233 1.00 16.63 166 LEU B C 1
ATOM 2957 O O . LEU B 1 166 ? 6.024 58.159 40.824 1.00 15.64 166 LEU B O 1
ATOM 2962 N N . LYS B 1 167 ? 7.945 57.004 40.574 1.00 14.01 167 LYS B N 1
ATOM 2963 C CA . LYS B 1 167 ? 7.505 56.431 39.308 1.00 13.29 167 LYS B CA 1
ATOM 2964 C C . LYS B 1 167 ? 6.353 55.464 39.504 1.00 15.58 167 LYS B C 1
ATOM 2965 O O . LYS B 1 167 ? 6.207 54.864 40.579 1.00 14.91 167 LYS B O 1
ATOM 2971 N N . HIS B 1 168 ? 5.531 55.287 38.449 1.00 13.75 168 HIS B N 1
ATOM 2972 C CA A HIS B 1 168 ? 4.502 54.270 38.520 0.60 12.66 168 HIS B CA 1
ATOM 2973 C CA B HIS B 1 168 ? 4.481 54.265 38.459 0.40 14.52 168 HIS B CA 1
ATOM 2974 C C . HIS B 1 168 ? 5.237 52.939 38.626 1.00 17.48 168 HIS B C 1
ATOM 2975 O O . HIS B 1 168 ? 6.325 52.770 38.042 1.00 16.20 168 HIS B O 1
ATOM 2988 N N . GLN B 1 169 ? 4.693 52.038 39.443 1.00 15.07 169 GLN B N 1
ATOM 2989 C CA . GLN B 1 169 ? 5.231 50.711 39.799 1.00 15.77 169 GLN B CA 1
ATOM 2990 C C . GLN B 1 169 ? 6.378 50.865 40.812 1.00 19.85 169 GLN B C 1
ATOM 2991 O O . GLN B 1 169 ? 6.957 49.863 41.220 1.00 20.01 169 GLN B O 1
ATOM 2997 N N . GLY B 1 170 ? 6.647 52.111 41.241 1.00 14.72 170 GLY B N 1
ATOM 2998 C CA . GLY B 1 170 ? 7.648 52.396 42.255 1.00 14.50 170 GLY B CA 1
ATOM 2999 C C . GLY B 1 170 ? 7.100 51.998 43.611 1.00 14.77 170 GLY B C 1
ATOM 3000 O O . GLY B 1 170 ? 5.910 51.686 43.731 1.00 14.92 170 GLY B O 1
ATOM 3001 N N . LEU B 1 171 ? 7.967 51.968 44.631 1.00 11.87 171 LEU B N 1
ATOM 3002 C CA . LEU B 1 171 ? 7.549 51.532 45.955 1.00 12.97 171 LEU B CA 1
ATOM 3003 C C . LEU B 1 171 ? 7.564 52.618 47.015 1.00 14.55 171 LEU B C 1
ATOM 3004 O O . LEU B 1 171 ? 8.488 53.411 47.066 1.00 14.69 171 LEU B O 1
ATOM 3009 N N . VAL B 1 172 ? 6.577 52.594 47.928 1.00 12.38 172 VAL B N 1
ATOM 3010 C CA . VAL B 1 172 ? 6.643 53.394 49.156 1.00 12.11 172 VAL B CA 1
ATOM 3011 C C . VAL B 1 172 ? 6.835 52.330 50.259 1.00 14.06 172 VAL B C 1
ATOM 3012 O O . VAL B 1 172 ? 5.991 51.425 50.389 1.00 13.48 172 VAL B O 1
ATOM 3016 N N . ILE B 1 173 ? 7.921 52.422 51.035 1.00 12.08 173 ILE B N 1
ATOM 3017 C CA . ILE B 1 173 ? 8.173 51.488 52.134 1.00 11.83 173 ILE B CA 1
ATOM 3018 C C . ILE B 1 173 ? 7.949 52.307 53.408 1.00 14.78 173 ILE B C 1
ATOM 3019 O O . ILE B 1 173 ? 8.618 53.334 53.584 1.00 13.41 173 ILE B O 1
ATOM 3024 N N . THR B 1 174 ? 7.003 51.880 54.265 1.00 14.01 174 THR B N 1
ATOM 3025 C CA . THR B 1 174 ? 6.761 52.604 55.531 1.00 13.88 174 THR B CA 1
ATOM 3026 C C . THR B 1 174 ? 7.177 51.725 56.700 1.00 16.22 174 THR B C 1
ATOM 3027 O O . THR B 1 174 ? 6.635 50.645 56.875 1.00 14.81 174 THR B O 1
ATOM 3031 N N . ASP B 1 175 ? 8.115 52.211 57.514 1.00 14.57 175 ASP B N 1
ATOM 3032 C CA . ASP B 1 175 ? 8.597 51.479 58.666 1.00 14.40 175 ASP B CA 1
ATOM 3033 C C . ASP B 1 175 ? 7.819 51.943 59.892 1.00 19.58 175 ASP B C 1
ATOM 3034 O O . ASP B 1 175 ? 7.180 53.014 59.874 1.00 18.90 175 ASP B O 1
ATOM 3039 N N . ASN B 1 176 ? 7.873 51.119 60.945 1.00 18.89 176 ASN B N 1
ATOM 3040 C CA A ASN B 1 176 ? 7.254 51.416 62.242 0.50 19.52 176 ASN B CA 1
ATOM 3041 C CA B ASN B 1 176 ? 7.260 51.361 62.250 0.50 19.89 176 ASN B CA 1
ATOM 3042 C C . ASN B 1 176 ? 5.722 51.517 62.210 1.00 23.21 176 ASN B C 1
ATOM 3043 O O . ASN B 1 176 ? 5.127 52.284 62.972 1.00 24.28 176 ASN B O 1
ATOM 3052 N N . VAL B 1 177 ? 5.059 50.731 61.342 1.00 18.31 177 VAL B N 1
ATOM 3053 C CA . VAL B 1 177 ? 3.595 50.763 61.230 1.00 18.35 177 VAL B CA 1
ATOM 3054 C C . VAL B 1 177 ? 2.875 50.083 62.425 1.00 23.20 177 VAL B C 1
ATOM 3055 O O . VAL B 1 177 ? 1.636 50.102 62.495 1.00 23.43 177 VAL B O 1
ATOM 3059 N N . LEU B 1 178 ? 3.646 49.429 63.306 1.00 20.21 178 LEU B N 1
ATOM 3060 C CA . LEU B 1 178 ? 3.096 48.812 64.516 1.00 21.52 178 LEU B CA 1
ATOM 3061 C C . LEU B 1 178 ? 3.456 49.636 65.766 1.00 27.51 178 LEU B C 1
ATOM 3062 O O . LEU B 1 178 ? 3.043 49.258 66.868 1.00 28.06 178 LEU B O 1
ATOM 3067 N N . TYR B 1 179 ? 4.173 50.781 65.587 1.00 24.68 179 TYR B N 1
ATOM 3068 C CA . TYR B 1 179 ? 4.668 51.672 66.659 1.00 26.12 179 TYR B CA 1
ATOM 3069 C C . TYR B 1 179 ? 5.139 50.890 67.872 1.00 33.62 179 TYR B C 1
ATOM 3070 O O . TYR B 1 179 ? 4.510 50.917 68.927 1.00 32.15 179 TYR B O 1
ATOM 3079 N N . HIS B 1 180 ? 6.178 50.089 67.649 1.00 35.54 180 HIS B N 1
ATOM 3080 C CA . HIS B 1 180 ? 6.850 49.235 68.627 1.00 38.65 180 HIS B CA 1
ATOM 3081 C C . HIS B 1 180 ? 5.981 48.123 69.264 1.00 45.93 180 HIS B C 1
ATOM 3082 O O . HIS B 1 180 ? 6.511 47.291 70.003 1.00 47.61 180 HIS B O 1
ATOM 3089 N N . GLY B 1 181 ? 4.687 48.084 68.910 1.00 42.03 181 GLY B N 1
ATOM 3090 C CA . GLY B 1 181 ? 3.726 47.093 69.383 1.00 41.51 181 GLY B CA 1
ATOM 3091 C C . GLY B 1 181 ? 2.419 47.635 69.935 1.00 45.04 181 GLY B C 1
ATOM 3092 O O . GLY B 1 181 ? 1.477 46.865 70.133 1.00 45.55 181 GLY B O 1
ATOM 3093 N N . PHE B 1 182 ? 2.343 48.960 70.184 1.00 39.84 182 PHE B N 1
ATOM 3094 C CA . PHE B 1 182 ? 1.181 49.624 70.785 1.00 39.14 182 PHE B CA 1
ATOM 3095 C C . PHE B 1 182 ? -0.022 49.871 69.868 1.00 40.33 182 PHE B C 1
ATOM 3096 O O . PHE B 1 182 ? -1.108 50.195 70.359 1.00 40.59 182 PHE B O 1
ATOM 3104 N N . VAL B 1 183 ? 0.166 49.749 68.551 1.00 31.90 183 VAL B N 1
ATOM 3105 C CA . VAL B 1 183 ? -0.870 50.009 67.553 1.00 31.16 183 VAL B CA 1
ATOM 3106 C C . VAL B 1 183 ? -2.027 48.977 67.549 1.00 36.19 183 VAL B C 1
ATOM 3107 O O . VAL B 1 183 ? -3.181 49.356 67.307 1.00 34.42 183 VAL B O 1
ATOM 3111 N N . SER B 1 184 ? -1.717 47.693 67.836 1.00 36.00 184 SER B N 1
ATOM 3112 C CA . SER B 1 184 ? -2.686 46.580 67.858 1.00 37.05 184 SER B CA 1
ATOM 3113 C C . SER B 1 184 ? -3.818 46.757 68.877 1.00 42.52 184 SER B C 1
ATOM 3114 O O . SER B 1 184 ? -4.889 46.176 68.699 1.00 43.65 184 SER B O 1
ATOM 3117 N N . ASP B 1 185 ? -3.565 47.548 69.939 1.00 38.86 185 ASP B N 1
ATOM 3118 C CA . ASP B 1 185 ? -4.517 47.906 70.993 1.00 38.09 185 ASP B CA 1
ATOM 3119 C C . ASP B 1 185 ? -4.000 49.156 71.726 1.00 40.00 185 ASP B C 1
ATOM 3120 O O . ASP B 1 185 ? -3.060 49.071 72.512 1.00 39.15 185 ASP B O 1
ATOM 3125 N N . ILE B 1 186 ? -4.616 50.314 71.462 1.00 36.33 186 ILE B N 1
ATOM 3126 C CA . ILE B 1 186 ? -4.232 51.577 72.107 1.00 36.40 186 ILE B CA 1
ATOM 3127 C C . ILE B 1 186 ? -4.565 51.582 73.627 1.00 43.16 186 ILE B C 1
ATOM 3128 O O . ILE B 1 186 ? -3.990 52.379 74.373 1.00 43.23 186 ILE B O 1
ATOM 3133 N N . GLY B 1 187 ? -5.449 50.668 74.053 1.00 41.70 187 GLY B N 1
ATOM 3134 C CA . GLY B 1 187 ? -5.881 50.508 75.443 1.00 42.09 187 GLY B CA 1
ATOM 3135 C C . GLY B 1 187 ? -4.789 50.159 76.440 1.00 47.87 187 GLY B C 1
ATOM 3136 O O . GLY B 1 187 ? -4.929 50.450 77.633 1.00 46.68 187 GLY B O 1
ATOM 3137 N N . ILE B 1 188 ? -3.692 49.534 75.963 1.00 46.41 188 ILE B N 1
ATOM 3138 C CA . ILE B 1 188 ? -2.546 49.145 76.803 1.00 46.94 188 ILE B CA 1
ATOM 3139 C C . ILE B 1 188 ? -1.596 50.333 77.080 1.00 51.03 188 ILE B C 1
ATOM 3140 O O . ILE B 1 188 ? -0.731 50.234 77.956 1.00 50.97 188 ILE B O 1
ATOM 3145 N N . VAL B 1 189 ? -1.749 51.435 76.310 1.00 46.65 189 VAL B N 1
ATOM 3146 C CA . VAL B 1 189 ? -0.943 52.654 76.403 1.00 46.60 189 VAL B CA 1
ATOM 3147 C C . VAL B 1 189 ? -1.322 53.469 77.652 1.00 52.35 189 VAL B C 1
ATOM 3148 O O . VAL B 1 189 ? -2.510 53.655 77.937 1.00 52.62 189 VAL B O 1
ATOM 3152 N N . ARG B 1 190 ? -0.305 53.968 78.377 1.00 48.97 190 ARG B N 1
ATOM 3153 C CA . ARG B 1 190 ? -0.499 54.763 79.594 1.00 48.40 190 ARG B CA 1
ATOM 3154 C C . ARG B 1 190 ? -0.129 56.218 79.361 1.00 51.36 190 ARG B C 1
ATOM 3155 O O . ARG B 1 190 ? -0.847 57.122 79.805 1.00 52.40 190 ARG B O 1
ATOM 3163 N N . SER B 1 191 ? 0.992 56.440 78.668 1.00 45.95 191 SER B N 1
ATOM 3164 C CA . SER B 1 191 ? 1.526 57.754 78.332 1.00 45.07 191 SER B CA 1
ATOM 3165 C C . SER B 1 191 ? 0.632 58.475 77.322 1.00 47.35 191 SER B C 1
ATOM 3166 O O . SER B 1 191 ? 0.220 57.873 76.325 1.00 46.12 191 SER B O 1
ATOM 3169 N N . ARG B 1 192 ? 0.347 59.766 77.576 1.00 42.82 192 ARG B N 1
ATOM 3170 C CA . ARG B 1 192 ? -0.438 60.623 76.682 1.00 42.54 192 ARG B CA 1
ATOM 3171 C C . ARG B 1 192 ? 0.314 60.791 75.342 1.00 46.46 192 ARG B C 1
ATOM 3172 O O . ARG B 1 192 ? -0.313 60.786 74.282 1.00 44.52 192 ARG B O 1
ATOM 3175 N N . ASN B 1 193 ? 1.659 60.918 75.411 1.00 43.77 193 ASN B N 1
ATOM 3176 C CA . ASN B 1 193 ? 2.536 61.078 74.251 1.00 43.54 193 ASN B CA 1
ATOM 3177 C C . ASN B 1 193 ? 2.574 59.825 73.389 1.00 46.08 193 ASN B C 1
ATOM 3178 O O . ASN B 1 193 ? 2.573 59.936 72.167 1.00 46.04 193 ASN B O 1
ATOM 3183 N N . VAL B 1 194 ? 2.569 58.637 74.012 1.00 41.75 194 VAL B N 1
ATOM 3184 C CA . VAL B 1 194 ? 2.545 57.363 73.289 1.00 41.43 194 VAL B CA 1
ATOM 3185 C C . VAL B 1 194 ? 1.133 57.156 72.676 1.00 43.76 194 VAL B C 1
ATOM 3186 O O . VAL B 1 194 ? 1.023 56.634 71.566 1.00 43.38 194 VAL B O 1
ATOM 3190 N N . ARG B 1 195 ? 0.073 57.630 73.369 1.00 37.19 195 ARG B N 1
ATOM 3191 C CA . ARG B 1 195 ? -1.308 57.526 72.891 1.00 35.65 195 ARG B CA 1
ATOM 3192 C C . ARG B 1 195 ? -1.542 58.350 71.622 1.00 36.78 195 ARG B C 1
ATOM 3193 O O . ARG B 1 195 ? -2.145 57.830 70.677 1.00 35.59 195 ARG B O 1
ATOM 3201 N N . GLN B 1 196 ? -1.057 59.611 71.581 1.00 33.66 196 GLN B N 1
ATOM 3202 C CA . GLN B 1 196 ? -1.195 60.470 70.387 1.00 34.53 196 GLN B CA 1
ATOM 3203 C C . GLN B 1 196 ? -0.424 59.860 69.212 1.00 39.52 196 GLN B C 1
ATOM 3204 O O . GLN B 1 196 ? -0.880 59.951 68.071 1.00 38.97 196 GLN B O 1
ATOM 3218 N N . VAL B 1 198 ? 0.325 56.427 68.766 1.00 30.46 198 VAL B N 1
ATOM 3219 C CA . VAL B 1 198 ? -0.404 55.253 68.303 1.00 29.43 198 VAL B CA 1
ATOM 3220 C C . VAL B 1 198 ? -1.578 55.681 67.410 1.00 28.72 198 VAL B C 1
ATOM 3221 O O . VAL B 1 198 ? -1.734 55.133 66.319 1.00 26.38 198 VAL B O 1
ATOM 3225 N N . LYS B 1 199 ? -2.344 56.707 67.835 1.00 23.90 199 LYS B N 1
ATOM 3226 C CA . LYS B 1 199 ? -3.465 57.250 67.059 1.00 23.58 199 LYS B CA 1
ATOM 3227 C C . LYS B 1 199 ? -3.037 57.718 65.664 1.00 26.31 199 LYS B C 1
ATOM 3228 O O . LYS B 1 199 ? -3.719 57.414 64.685 1.00 23.91 199 LYS B O 1
ATOM 3234 N N . LYS B 1 200 ? -1.913 58.443 65.580 1.00 25.15 200 LYS B N 1
ATOM 3235 C CA . LYS B 1 200 ? -1.384 58.967 64.318 1.00 25.06 200 LYS B CA 1
ATOM 3236 C C . LYS B 1 200 ? -1.005 57.804 63.372 1.00 26.78 200 LYS B C 1
ATOM 3237 O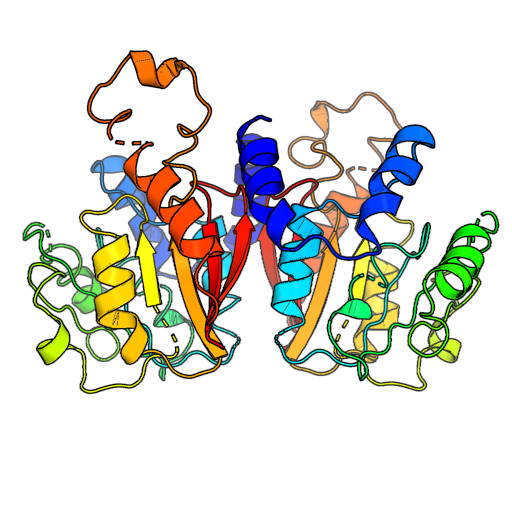 O . LYS B 1 200 ? -1.376 57.836 62.195 1.00 26.49 200 LYS B O 1
ATOM 3243 N N . VAL B 1 201 ? -0.300 56.789 63.903 1.00 22.09 201 VAL B N 1
ATOM 3244 C CA . VAL B 1 201 ? 0.127 55.590 63.144 1.00 21.01 201 VAL B CA 1
ATOM 3245 C C . VAL B 1 201 ? -1.109 54.798 62.695 1.00 22.88 201 VAL B C 1
ATOM 3246 O O . VAL B 1 201 ? -1.192 54.394 61.531 1.00 20.16 201 VAL B O 1
ATOM 3250 N N . GLN B 1 202 ? -2.070 54.571 63.610 1.00 20.16 202 GLN B N 1
ATOM 3251 C CA . GLN B 1 202 ? -3.311 53.872 63.255 1.00 19.94 202 GLN B CA 1
ATOM 3252 C C . GLN B 1 202 ? -4.028 54.591 62.125 1.00 21.73 202 GLN B C 1
ATOM 3253 O O . GLN B 1 202 ? -4.491 53.945 61.177 1.00 22.09 202 GLN B O 1
ATOM 3259 N N . ASP B 1 203 ? -4.083 55.947 62.196 1.00 18.44 203 ASP B N 1
ATOM 3260 C CA . ASP B 1 203 ? -4.746 56.740 61.168 1.00 19.21 203 ASP B CA 1
ATOM 3261 C C . ASP B 1 203 ? -4.022 56.634 59.844 1.00 22.27 203 ASP B C 1
ATOM 3262 O O . ASP B 1 203 ? -4.674 56.561 58.796 1.00 22.39 203 ASP B O 1
ATOM 3267 N N . TYR B 1 204 ? -2.677 56.654 59.893 1.00 18.86 204 TYR B N 1
ATOM 3268 C CA . TYR B 1 204 ? -1.844 56.540 58.686 1.00 18.07 204 TYR B CA 1
ATOM 3269 C C . TYR B 1 204 ? -2.117 55.197 57.992 1.00 19.00 204 TYR B C 1
ATOM 3270 O O . TYR B 1 204 ? -2.307 55.160 56.782 1.00 20.26 204 TYR B O 1
ATOM 3279 N N . ASN B 1 205 ? -2.089 54.104 58.746 1.00 17.66 205 ASN B N 1
ATOM 3280 C CA . ASN B 1 205 ? -2.283 52.753 58.192 1.00 17.57 205 ASN B CA 1
ATOM 3281 C C . ASN B 1 205 ? -3.606 52.587 57.497 1.00 22.19 205 ASN B C 1
ATOM 3282 O O . ASN B 1 205 ? -3.660 52.023 56.404 1.00 20.50 205 ASN B O 1
ATOM 3287 N N . GLU B 1 206 ? -4.678 53.072 58.152 1.00 20.06 206 GLU B N 1
ATOM 3288 C CA . GLU B 1 206 ? -6.058 53.023 57.670 1.00 20.55 206 GLU B CA 1
ATOM 3289 C C . GLU B 1 206 ? -6.212 53.863 56.390 1.00 23.99 206 GLU B C 1
ATOM 3290 O O . GLU B 1 206 ? -6.879 53.439 55.449 1.00 25.68 206 GLU B O 1
ATOM 3296 N N . TRP B 1 207 ? -5.603 55.057 56.377 1.00 20.13 207 TRP B N 1
ATOM 3297 C CA . TRP B 1 207 ? -5.607 55.960 55.232 1.00 20.22 207 TRP B CA 1
ATOM 3298 C C . TRP B 1 207 ? -4.818 55.307 54.064 1.00 23.72 207 TRP B C 1
ATOM 3299 O O . TRP B 1 207 ? -5.312 55.242 52.931 1.00 22.88 207 TRP B O 1
ATOM 3310 N N . LEU B 1 208 ? -3.616 54.781 54.363 1.00 19.97 208 LEU B N 1
ATOM 3311 C CA . LEU B 1 208 ? -2.751 54.160 53.349 1.00 19.24 208 LEU B CA 1
ATOM 3312 C C . LEU B 1 208 ? -3.432 53.003 52.619 1.00 22.94 208 LEU B C 1
ATOM 3313 O O . LEU B 1 208 ? -3.409 52.965 51.381 1.00 22.20 208 LEU B O 1
ATOM 3318 N N . ILE B 1 209 ? -4.013 52.060 53.385 1.00 22.06 209 ILE B N 1
ATOM 3319 C CA . ILE B 1 209 ? -4.658 50.856 52.827 1.00 24.83 209 ILE B CA 1
ATOM 3320 C C . ILE B 1 209 ? -5.825 51.189 51.896 1.00 31.32 209 ILE B C 1
ATOM 3321 O O . ILE B 1 209 ? -6.165 50.383 51.025 1.00 32.00 209 ILE B O 1
ATOM 3326 N N . LYS B 1 210 ? -6.399 52.397 52.052 1.00 28.21 210 LYS B N 1
ATOM 3327 C CA . LYS B 1 210 ? -7.527 52.874 51.252 1.00 28.64 210 LYS B CA 1
ATOM 3328 C C . LYS B 1 210 ? -7.146 53.741 50.059 1.00 32.74 210 LYS B C 1
ATOM 3329 O O . LYS B 1 210 ? -8.037 54.107 49.295 1.00 33.84 210 LYS B O 1
ATOM 3335 N N . GLN B 1 211 ? -5.841 54.069 49.873 1.00 28.44 211 GLN B N 1
ATOM 3336 C CA . GLN B 1 211 ? -5.389 54.887 48.737 1.00 28.27 211 GLN B CA 1
ATOM 3337 C C . GLN B 1 211 ? -5.669 54.097 47.433 1.00 35.11 211 GLN B C 1
ATOM 3338 O O . GLN B 1 211 ? -5.126 53.004 47.267 1.00 34.02 211 GLN B O 1
ATOM 3344 N N . PRO B 1 212 ? -6.600 54.563 46.563 1.00 34.19 212 PRO B N 1
ATOM 3345 C CA . PRO B 1 212 ? -6.968 53.753 45.386 1.00 34.34 212 PRO B CA 1
ATOM 3346 C C . PRO B 1 212 ? -5.888 53.454 44.342 1.00 36.75 212 PRO B C 1
ATOM 3347 O O . PRO B 1 212 ? -6.009 52.444 43.647 1.00 38.24 212 PRO B O 1
ATOM 3351 N N . GLY B 1 213 ? -4.875 54.315 44.221 1.00 29.81 213 GLY B N 1
ATOM 3352 C CA . GLY B 1 213 ? -3.796 54.116 43.253 1.00 28.04 213 GLY B CA 1
ATOM 3353 C C . GLY B 1 213 ? -2.593 53.370 43.809 1.00 27.15 213 GLY B C 1
ATOM 3354 O O . GLY B 1 213 ? -1.523 53.385 43.203 1.00 25.78 213 GLY B O 1
ATOM 3355 N N . TYR B 1 214 ? -2.753 52.718 44.971 1.00 20.15 214 TYR B N 1
ATOM 3356 C CA . TYR B 1 214 ? -1.656 51.936 45.583 1.00 19.24 214 TYR B CA 1
ATOM 3357 C C . TYR B 1 214 ? -2.131 50.562 45.999 1.00 22.21 214 TYR B C 1
ATOM 3358 O O . TYR B 1 214 ? -3.260 50.426 46.481 1.00 24.01 214 TYR B O 1
ATOM 3367 N N . THR B 1 215 ? -1.245 49.547 45.892 1.00 17.66 215 THR B N 1
ATOM 3368 C CA . THR B 1 215 ? -1.531 48.215 46.419 1.00 15.34 215 THR B CA 1
ATOM 3369 C C . THR B 1 215 ? -0.555 48.011 47.566 1.00 16.41 215 THR B C 1
ATOM 3370 O O . THR B 1 215 ? 0.658 48.109 47.368 1.00 15.88 215 THR B O 1
ATOM 3374 N N . THR B 1 216 ? -1.089 47.834 48.782 1.00 14.35 216 THR B N 1
ATOM 3375 C CA . THR B 1 216 ? -0.268 47.741 50.000 1.00 14.15 216 THR B CA 1
ATOM 3376 C C . THR B 1 216 ? -0.433 46.435 50.750 1.00 17.36 216 THR B C 1
ATOM 3377 O O . THR B 1 216 ? -1.533 45.865 50.804 1.00 16.19 216 THR B O 1
ATOM 3381 N N . ASN B 1 217 ? 0.672 45.948 51.341 1.00 14.26 217 ASN B N 1
ATOM 3382 C CA . ASN B 1 217 ? 0.645 44.809 52.248 1.00 14.57 217 ASN B CA 1
ATOM 3383 C C . ASN B 1 217 ? 1.433 45.202 53.492 1.00 17.16 217 ASN B C 1
ATOM 3384 O O . ASN B 1 217 ? 2.397 45.963 53.395 1.00 17.40 217 ASN B O 1
ATOM 3389 N N . PHE B 1 218 ? 1.044 44.660 54.643 1.00 14.96 218 PHE B N 1
ATOM 3390 C CA . PHE B 1 218 ? 1.691 44.919 55.921 1.00 14.67 218 PHE B CA 1
ATOM 3391 C C . PHE B 1 218 ? 2.308 43.633 56.454 1.00 19.08 218 PHE B C 1
ATOM 3392 O O . PHE B 1 218 ? 1.769 42.542 56.249 1.00 18.55 218 PHE B O 1
ATOM 3400 N N . LEU B 1 219 ? 3.399 43.778 57.183 1.00 16.95 219 LEU B N 1
ATOM 3401 C CA . LEU B 1 219 ? 4.115 42.659 57.791 1.00 17.36 219 LEU B CA 1
ATOM 3402 C C . LEU B 1 219 ? 4.408 42.943 59.243 1.00 18.46 219 LEU B C 1
ATOM 3403 O O . LEU B 1 219 ? 4.863 44.043 59.553 1.00 18.21 219 LEU B O 1
ATOM 3408 N N . ASN B 1 220 ? 4.278 41.930 60.115 1.00 17.51 220 ASN B N 1
ATOM 3409 C CA . ASN B 1 220 ? 4.634 42.114 61.518 1.00 18.94 220 ASN B CA 1
ATOM 3410 C C . ASN B 1 220 ? 6.074 41.659 61.758 1.00 25.70 220 ASN B C 1
ATOM 3411 O O . ASN B 1 220 ? 6.335 40.751 62.539 1.00 30.80 220 ASN B O 1
ATOM 3416 N N . ILE B 1 221 ? 6.998 42.229 61.003 1.00 21.85 221 ILE B N 1
ATOM 3417 C CA . ILE B 1 221 ? 8.428 41.988 61.166 1.00 21.63 221 ILE B CA 1
ATOM 3418 C C . ILE B 1 221 ? 8.925 43.164 61.959 1.00 24.00 221 ILE B C 1
ATOM 3419 O O . ILE B 1 221 ? 8.540 44.299 61.644 1.00 23.20 221 ILE B O 1
ATOM 3424 N N . ASP B 1 222 ? 9.730 42.908 63.015 1.00 20.53 222 ASP B N 1
ATOM 3425 C CA . ASP B 1 222 ? 10.312 43.994 63.810 1.00 19.90 222 ASP B CA 1
ATOM 3426 C C . ASP B 1 222 ? 9.235 44.997 64.315 1.00 24.79 222 ASP B C 1
ATOM 3427 O O . ASP B 1 222 ? 8.296 44.570 64.978 1.00 24.59 222 ASP B O 1
ATOM 3432 N N . ASP B 1 223 ? 9.325 46.293 63.963 1.00 22.31 223 ASP B N 1
ATOM 3433 C CA . ASP B 1 223 ? 8.323 47.260 64.399 1.00 22.42 223 ASP B CA 1
ATOM 3434 C C . ASP B 1 223 ? 7.188 47.448 63.375 1.00 22.21 223 ASP B C 1
ATOM 3435 O O . ASP B 1 223 ? 6.455 48.432 63.453 1.00 21.47 223 ASP B O 1
ATOM 3440 N N . GLY B 1 224 ? 7.059 46.509 62.439 1.00 16.65 224 GLY B N 1
ATOM 3441 C CA . GLY B 1 224 ? 6.039 46.569 61.404 1.00 16.02 224 GLY B CA 1
ATOM 3442 C C . GLY B 1 224 ? 6.551 47.256 60.153 1.00 21.04 224 GLY B C 1
ATOM 3443 O O . GLY B 1 224 ? 7.196 48.302 60.221 1.00 21.17 224 GLY B O 1
ATOM 3444 N N . LEU B 1 225 ? 6.200 46.707 58.998 1.00 15.75 225 LEU B N 1
ATOM 3445 C CA . LEU B 1 225 ? 6.594 47.304 57.725 1.00 15.79 225 LEU B CA 1
ATOM 3446 C C . LEU B 1 225 ? 5.432 47.250 56.752 1.00 17.35 225 LEU B C 1
ATOM 3447 O O . LEU B 1 225 ? 4.711 46.254 56.718 1.00 18.38 225 LEU B O 1
ATOM 3452 N N . ALA B 1 226 ? 5.250 48.310 55.968 1.00 14.43 226 ALA B N 1
ATOM 3453 C CA . ALA B 1 226 ? 4.242 48.301 54.894 1.00 14.56 226 ALA B CA 1
ATOM 3454 C C . ALA B 1 226 ? 4.980 48.515 53.571 1.00 15.87 226 ALA B C 1
ATOM 3455 O O . ALA B 1 226 ? 5.909 49.316 53.511 1.00 15.30 226 ALA B O 1
ATOM 3457 N N . ILE B 1 227 ? 4.559 47.793 52.527 1.00 12.89 227 ILE B N 1
ATOM 3458 C CA . ILE B 1 227 ? 5.123 47.903 51.177 1.00 12.81 227 ILE B CA 1
ATOM 3459 C C . ILE B 1 227 ? 3.981 48.318 50.283 1.00 15.58 227 ILE B C 1
ATOM 3460 O O . ILE B 1 227 ? 2.961 47.638 50.228 1.00 14.96 227 ILE B O 1
ATOM 3465 N N . SER B 1 228 ? 4.113 49.468 49.621 1.00 13.42 228 SER B N 1
ATOM 3466 C CA . SER B 1 228 ? 3.067 49.982 48.738 1.00 13.59 228 SER B CA 1
ATOM 3467 C C . SER B 1 228 ? 3.600 50.109 47.325 1.00 17.12 228 SER B C 1
ATOM 3468 O O . SER B 1 228 ? 4.621 50.745 47.126 1.00 17.35 228 SER B O 1
ATOM 3471 N N . ILE B 1 229 ? 2.871 49.571 46.347 1.00 13.80 229 ILE B N 1
ATOM 3472 C CA . ILE B 1 229 ? 3.247 49.710 44.936 1.00 12.81 229 ILE B CA 1
ATOM 3473 C C . ILE B 1 229 ? 2.367 50.809 44.338 1.00 16.01 229 ILE B C 1
ATOM 3474 O O . ILE B 1 229 ? 1.135 50.724 44.430 1.00 16.76 229 ILE B O 1
ATOM 3479 N N . LYS B 1 230 ? 2.993 51.804 43.692 1.00 14.08 230 LYS B N 1
ATOM 3480 C CA . LYS B 1 230 ? 2.252 52.890 43.039 1.00 14.36 230 LYS B CA 1
ATOM 3481 C C . LYS B 1 230 ? 1.653 52.389 41.730 1.00 20.32 230 LYS B C 1
ATOM 3482 O O . LYS B 1 230 ? 2.374 52.102 40.786 1.00 17.16 230 LYS B O 1
ATOM 3488 N N . GLY B 1 231 ? 0.339 52.297 41.701 1.00 22.94 231 GLY B N 1
ATOM 3489 C CA . GLY B 1 231 ? -0.399 51.775 40.553 1.00 62.66 231 GLY B CA 1
ATOM 3490 C C . GLY B 1 231 ? -1.450 52.721 40.019 1.00 89.28 231 GLY B C 1
ATOM 3491 O O . GLY B 1 231 ? -1.359 53.933 40.222 1.00 48.96 231 GLY B O 1
#

Solvent-accessible surface area: 18077 Å² total